Protein AF-0000000081186391 (afdb_homodimer)

InterPro domains:
  IPR019410 Lysine methyltransferase [PF10294] (15-195)
  IPR019410 Lysine methyltransferase [PTHR14614] (11-212)
  IPR029063 S-adenosyl-L-methionine-dependent methyltransferase superfamily [G3DSA:3.40.50.150] (5-229)
  IPR029063 S-adenosyl-L-methionine-dependent methyltransferase superfamily [SSF53335] (70-192)

pLDDT: mean 93.4, std 9.8, range [38.44, 98.94]

Sequence (458 aa):
MKFKDSPVIELQVRDSHLSIQQDNGSFHVGTSVWNGSLVLAKFVERWAPPSPTTTGTNNPYSELLDFHSRRRRAIELGTGCGAAGMAFHLLGLQDIILTDISPVMPALKHNLKRNKPVLGKNMKTSVLYWNNKDQIRAVNPPFDVVIAADVVYIEESVGHLVGAMEALVADDGVVLLGYQVRSPEADKLFWEMCETVFVIDKVPHQDLHPDYAYEETDVYVFRKKKNENMKFKDSPVIELQVRDSHLSIQQDNGSFHVGTSVWNGSLVLAKFVERWAPPSPTTTGTNNPYSELLDFHSRRRRAIELGTGCGAAGMAFHLLGLQDIILTDISPVMPALKHNLKRNKPVLGKNMKTSVLYWNNKDQIRAVNPPFDVVIAADVVYIEESVGHLVGAMEALVADDGVVLLGYQVRSPEADKLFWEMCETVFVIDKVPHQDLHPDYAYEETDVYVFRKKKNEN

Secondary structure (DSSP, 8-state):
--GGGSPPEEEEETTEEEEE---TTSS-GGGS--HHHHHHHHHHHHHS-SSTT---TT-TTTTTT--SSS--EEEEES-TTSHHHHHHHHTT--EEEEEE-GGGHHHHHHHHHHTHHHH-SPPEEEE--TT-HHHHHHT-S-EEEEEEES----GGGHHHHHHHHHHHEEEEEEEEEEE----HHHHHHHHHHHHHHEEEEEPPGGGS-TTT--TT-EEEEEEE-----/--GGGSPPEEEEETTEEEEE---TTSS-GGGS--HHHHHHHHHHHHHS-SSTT---TT-TTTTTT--SSS--EEEEES-TTSHHHHHHHHTT--EEEEEE-GGGHHHHHHHHHHTHHHH-SPPEEEE--TT-HHHHHHT-S-EEEEEEES----GGGHHHHHHHHHHHEEEEEEEEEEE----HHHHHHHHHHHHHHEEEEEPPGGGS-TTT--TT-EEEEEEE-----

Solvent-accessible surface area (backbone atoms only — not comparable to full-atom values): 24990 Å² total; per-residue (Å²): 136,58,49,82,84,29,74,71,47,78,44,78,52,90,96,42,72,44,62,39,62,17,25,52,84,52,97,46,74,38,25,34,86,57,66,22,29,54,35,46,33,40,32,46,62,72,52,32,48,90,44,74,79,48,70,61,94,81,52,94,45,42,80,83,44,47,33,64,79,44,90,48,42,30,38,30,50,51,38,28,37,32,63,29,63,54,45,41,35,77,63,41,40,66,51,40,37,40,20,27,46,69,89,32,45,63,47,22,52,51,27,50,60,70,34,29,83,74,63,73,55,87,76,49,70,46,70,44,55,59,80,35,66,67,49,55,54,70,71,53,59,63,20,46,34,31,36,38,29,64,74,57,60,48,54,89,48,38,66,32,46,55,51,39,52,61,64,35,33,30,81,89,19,34,34,44,37,15,39,46,90,71,23,74,68,20,44,54,52,42,53,62,56,43,60,76,51,31,45,78,42,72,57,58,72,86,71,34,37,79,94,53,52,47,91,68,48,48,45,37,42,33,31,56,57,77,76,81,120,136,57,50,82,84,31,74,70,47,79,45,77,52,91,96,42,72,43,63,40,63,18,24,55,84,53,98,47,75,38,26,35,88,57,66,22,28,52,36,46,34,39,31,46,62,71,53,34,48,89,44,75,79,48,70,63,94,82,51,94,45,43,81,82,43,49,34,63,81,44,90,49,43,32,38,30,51,50,38,28,37,32,66,30,62,54,44,42,36,77,63,41,40,69,50,40,37,40,20,28,46,71,88,34,45,64,49,23,52,52,25,51,60,69,34,28,83,74,65,72,55,85,76,49,68,46,71,45,55,58,80,36,66,67,51,55,55,71,71,54,59,63,20,45,34,31,35,36,30,65,74,58,59,48,53,90,48,39,66,31,46,55,51,40,52,61,65,34,33,29,80,89,20,35,35,44,36,14,39,45,88,70,23,74,68,21,44,53,53,41,54,60,56,44,58,76,52,33,45,78,44,73,57,57,70,88,70,36,38,79,93,52,52,48,92,69,48,48,46,36,43,34,32,57,57,76,76,80,122

Organism: Hibiscus trionum (NCBI:txid183268)

Nearest PDB structures (foldseek):
  7oas-assembly1_A  TM=8.807E-01  e=1.805E-22  Arabidopsis thaliana
  4lec-assembly2_B  TM=8.790E-01  e=5.034E-17  Homo sapiens
  4lg1-assembly1_B  TM=8.480E-01  e=3.707E-17  Homo sapiens
  4pwy-assembly1_A-2  TM=6.968E-01  e=7.035E-10  Homo sapiens
  8h26-assembly3_D  TM=6.690E-01  e=1.806E-05  Staphylococcus aureus subsp. aureus NCTC 8325

Radius of gyration: 24.98 Å; Cα contacts (8 Å, |Δi|>4): 906; chains: 2; bounding box: 35×80×66 Å

Structure (mmCIF, N/CA/C/O backbone):
data_AF-0000000081186391-model_v1
#
loop_
_entity.id
_entity.type
_entity.pdbx_description
1 polymer 'Uncharacterized protein'
#
loop_
_atom_site.group_PDB
_atom_site.id
_atom_site.type_symbol
_atom_site.label_atom_id
_atom_site.label_alt_id
_atom_site.label_comp_id
_atom_site.label_asym_id
_atom_site.label_entity_id
_atom_site.label_seq_id
_atom_site.pdbx_PDB_ins_code
_atom_site.Cartn_x
_atom_site.Cartn_y
_atom_site.Cartn_z
_atom_site.occupancy
_atom_site.B_iso_or_equiv
_atom_site.auth_seq_id
_atom_site.auth_comp_id
_atom_site.auth_asym_id
_atom_site.auth_atom_id
_atom_site.pdbx_PDB_model_num
ATOM 1 N N . MET A 1 1 ? 13.016 -5.508 9.602 1 69.38 1 MET A N 1
ATOM 2 C CA . MET A 1 1 ? 11.703 -6.137 9.609 1 69.38 1 MET A CA 1
ATOM 3 C C . MET A 1 1 ? 11.445 -6.855 10.93 1 69.38 1 MET A C 1
ATOM 5 O O . MET A 1 1 ? 12.367 -7.41 11.523 1 69.38 1 MET A O 1
ATOM 9 N N . LYS A 1 2 ? 10.164 -6.719 11.344 1 68.56 2 LYS A N 1
ATOM 10 C CA . LYS A 1 2 ? 9.781 -7.289 12.633 1 68.56 2 LYS A CA 1
ATOM 11 C C . LYS A 1 2 ? 8.914 -8.531 12.445 1 68.56 2 LYS A C 1
ATOM 13 O O . LYS A 1 2 ? 7.691 -8.461 12.547 1 68.56 2 LYS A O 1
ATOM 18 N N . PHE A 1 3 ? 9.594 -9.719 12.422 1 74.38 3 PHE A N 1
ATOM 19 C CA . PHE A 1 3 ? 8.867 -10.945 12.094 1 74.38 3 PHE A CA 1
ATOM 20 C C . PHE A 1 3 ? 8.195 -11.523 13.336 1 74.38 3 PHE A C 1
ATOM 22 O O . PHE A 1 3 ? 7.219 -12.258 13.234 1 74.38 3 PHE A O 1
ATOM 29 N N . LYS A 1 4 ? 8.547 -11.023 14.414 1 73.75 4 LYS A N 1
ATOM 30 C CA . LYS A 1 4 ? 8.094 -11.648 15.656 1 73.75 4 LYS A CA 1
ATOM 31 C C . LYS A 1 4 ? 6.766 -11.062 16.125 1 73.75 4 LYS A C 1
ATOM 33 O O . LYS A 1 4 ? 6.07 -11.664 16.938 1 73.75 4 LYS A O 1
ATOM 38 N N . ASP A 1 5 ? 6.402 -10.078 15.547 1 76.19 5 ASP A N 1
ATOM 39 C CA . ASP A 1 5 ? 5.211 -9.391 16.047 1 76.19 5 ASP A CA 1
ATOM 40 C C . ASP A 1 5 ? 3.977 -9.773 15.234 1 76.19 5 ASP A C 1
ATOM 42 O O . ASP A 1 5 ? 2.893 -9.234 15.445 1 76.19 5 ASP A O 1
ATOM 46 N N . SER A 1 6 ? 4.266 -10.82 14.289 1 84.62 6 SER A N 1
ATOM 47 C CA . SER A 1 6 ? 3.164 -11.234 13.438 1 84.62 6 SER A CA 1
ATOM 48 C C . SER A 1 6 ? 2.941 -12.742 13.516 1 84.62 6 SER A C 1
ATOM 50 O O . SER A 1 6 ? 3.881 -13.5 13.766 1 84.62 6 SER A O 1
ATOM 52 N N . PRO A 1 7 ? 1.735 -13.211 13.359 1 87.88 7 PRO A N 1
ATOM 53 C CA . PRO A 1 7 ? 1.466 -14.648 13.406 1 87.88 7 PRO A CA 1
ATOM 54 C C . PRO A 1 7 ? 2.176 -15.414 12.289 1 87.88 7 PRO A C 1
ATOM 56 O O . PRO A 1 7 ? 2.297 -14.914 11.172 1 87.88 7 PRO A O 1
ATOM 59 N N . VAL A 1 8 ? 2.594 -16.641 12.672 1 95 8 VAL A N 1
ATOM 60 C CA . VAL A 1 8 ? 3.164 -17.562 11.688 1 95 8 VAL A CA 1
ATOM 61 C C . VAL A 1 8 ? 2.047 -18.312 10.977 1 95 8 VAL A C 1
ATOM 63 O O . VAL A 1 8 ? 1.075 -18.734 11.617 1 95 8 VAL A O 1
ATOM 66 N N . ILE A 1 9 ? 2.174 -18.484 9.672 1 96.31 9 ILE A N 1
ATOM 67 C CA . ILE A 1 9 ? 1.204 -19.25 8.898 1 96.31 9 ILE A CA 1
ATOM 68 C C . ILE A 1 9 ? 1.762 -20.656 8.617 1 96.31 9 ILE A C 1
ATOM 70 O O . ILE A 1 9 ? 2.809 -20.781 7.98 1 96.31 9 ILE A O 1
ATOM 74 N N . GLU A 1 10 ? 1.055 -21.672 9.055 1 97.62 10 GLU A N 1
ATOM 75 C CA . GLU A 1 10 ? 1.394 -23.062 8.781 1 97.62 10 GLU A CA 1
ATOM 76 C C . GLU A 1 10 ? 0.585 -23.609 7.605 1 97.62 10 GLU A C 1
ATOM 78 O O . GLU A 1 10 ? -0.646 -23.562 7.621 1 97.62 10 GLU A O 1
ATOM 83 N N . LEU A 1 11 ? 1.34 -24.172 6.625 1 97.94 11 LEU A N 1
ATOM 84 C CA . LEU A 1 11 ? 0.669 -24.641 5.414 1 97.94 11 LEU A CA 1
ATOM 85 C C . LEU A 1 11 ? 1.08 -26.062 5.086 1 97.94 11 LEU A C 1
ATOM 87 O O . LEU A 1 11 ? 2.229 -26.312 4.711 1 97.94 11 LEU A O 1
ATOM 91 N N . GLN A 1 12 ? 0.15 -26.953 5.234 1 97.75 12 GLN A N 1
ATOM 92 C CA . GLN A 1 12 ? 0.377 -28.344 4.844 1 97.75 12 GLN A CA 1
ATOM 93 C C . GLN A 1 12 ? 0.213 -28.531 3.34 1 97.75 12 GLN A C 1
ATOM 95 O O . GLN A 1 12 ? -0.794 -28.109 2.764 1 97.75 12 GLN A O 1
ATOM 100 N N . VAL A 1 13 ? 1.172 -29.141 2.705 1 97.12 13 VAL A N 1
ATOM 101 C CA . VAL A 1 13 ? 1.122 -29.5 1.29 1 97.12 13 VAL A CA 1
ATOM 102 C C . VAL A 1 13 ? 1.444 -30.984 1.121 1 97.12 13 VAL A C 1
ATOM 104 O O . VAL A 1 13 ? 2.613 -31.359 1.088 1 97.12 13 VAL A O 1
ATOM 107 N N . ARG A 1 14 ? 0.361 -31.781 0.952 1 94.81 14 ARG A N 1
ATOM 108 C CA . ARG A 1 14 ? 0.499 -33.219 0.948 1 94.81 14 ARG A CA 1
ATOM 109 C C . ARG A 1 14 ? 1.325 -33.719 2.139 1 94.81 14 ARG A C 1
ATOM 111 O O . ARG A 1 14 ? 0.974 -33.438 3.289 1 94.81 14 ARG A O 1
ATOM 118 N N . ASP A 1 15 ? 2.514 -34.219 1.911 1 94.69 15 ASP A N 1
ATOM 119 C CA . ASP A 1 15 ? 3.295 -34.781 3.01 1 94.69 15 ASP A CA 1
ATOM 120 C C . ASP A 1 15 ? 4.316 -33.781 3.527 1 94.69 15 ASP A C 1
ATOM 122 O O . ASP A 1 15 ? 5.09 -34.062 4.438 1 94.69 15 ASP A O 1
ATOM 126 N N . SER A 1 16 ? 4.277 -32.594 3.043 1 96.94 16 SER A N 1
ATOM 127 C CA . SER A 1 16 ? 5.211 -31.531 3.449 1 96.94 16 SER A CA 1
ATOM 128 C C . SER A 1 16 ? 4.512 -30.438 4.25 1 96.94 16 SER A C 1
ATOM 130 O O . SER A 1 16 ? 3.289 -30.297 4.176 1 96.94 16 SER A O 1
ATOM 132 N N . HIS A 1 17 ? 5.336 -29.797 5.066 1 97.88 17 HIS A N 1
ATOM 133 C CA . HIS A 1 17 ? 4.824 -28.719 5.906 1 97.88 17 HIS A CA 1
ATOM 134 C C . HIS A 1 17 ? 5.652 -27.453 5.746 1 97.88 17 HIS A C 1
ATOM 136 O O . HIS A 1 17 ? 6.863 -27.469 5.984 1 97.88 17 HIS A O 1
ATOM 142 N N . LEU A 1 18 ? 4.957 -26.344 5.383 1 98.44 18 LEU A N 1
ATOM 143 C CA . LEU A 1 18 ? 5.609 -25.047 5.25 1 98.44 18 LEU A CA 1
ATOM 144 C C . LEU A 1 18 ? 5.277 -24.156 6.438 1 98.44 18 LEU A C 1
ATOM 146 O O . LEU A 1 18 ? 4.145 -24.156 6.926 1 98.44 18 LEU A O 1
ATOM 150 N N . SER A 1 19 ? 6.273 -23.438 6.938 1 98.31 19 SER A N 1
ATOM 151 C CA . SER A 1 19 ? 6.133 -22.422 7.98 1 98.31 19 SER A CA 1
ATOM 152 C C . SER A 1 19 ? 6.52 -21.047 7.469 1 98.31 19 SER A C 1
ATOM 154 O O . SER A 1 19 ? 7.699 -20.766 7.223 1 98.31 19 SER A O 1
ATOM 156 N N . ILE A 1 20 ? 5.547 -20.125 7.395 1 98.19 20 ILE A N 1
ATOM 157 C CA . ILE A 1 20 ? 5.758 -18.844 6.727 1 98.19 20 ILE A CA 1
ATOM 158 C C . ILE A 1 20 ? 5.637 -17.703 7.738 1 98.19 20 ILE A C 1
ATOM 160 O O . ILE A 1 20 ? 4.582 -17.516 8.352 1 98.19 20 ILE A O 1
ATOM 164 N N . GLN A 1 21 ? 6.668 -16.938 7.867 1 97.25 21 GLN A N 1
ATOM 165 C CA . GLN A 1 21 ? 6.672 -15.789 8.766 1 97.25 21 GLN A CA 1
ATOM 166 C C . GLN A 1 21 ? 6.316 -14.5 8.023 1 97.25 21 GLN A C 1
ATOM 168 O O . GLN A 1 21 ? 6.535 -14.398 6.812 1 97.25 21 GLN A O 1
ATOM 173 N N . GLN A 1 22 ? 5.699 -13.531 8.789 1 94.38 22 GLN A N 1
ATOM 174 C CA . GLN A 1 22 ? 5.18 -12.289 8.234 1 94.38 22 GLN A CA 1
ATOM 175 C C . GLN A 1 22 ? 5.691 -11.078 9.008 1 94.38 22 GLN A C 1
ATOM 177 O O . GLN A 1 22 ? 6.184 -11.219 10.133 1 94.38 22 GLN A O 1
ATOM 182 N N . ASP A 1 23 ? 5.664 -9.922 8.398 1 90.56 23 ASP A N 1
ATOM 183 C CA . ASP A 1 23 ? 5.758 -8.617 9.047 1 90.56 23 ASP A CA 1
ATOM 184 C C . ASP A 1 23 ? 4.578 -7.727 8.664 1 90.56 23 ASP A C 1
ATOM 186 O O . ASP A 1 23 ? 4.691 -6.891 7.762 1 90.56 23 ASP A O 1
ATOM 190 N N . ASN A 1 24 ? 3.473 -7.723 9.438 1 83.25 24 ASN A N 1
ATOM 191 C CA . ASN A 1 24 ? 2.227 -7.023 9.148 1 83.25 24 ASN A CA 1
ATOM 192 C C . ASN A 1 24 ? 2.32 -5.539 9.484 1 83.25 24 ASN A C 1
ATOM 194 O O . ASN A 1 24 ? 1.43 -4.758 9.148 1 83.25 24 ASN A O 1
ATOM 198 N N . GLY A 1 25 ? 3.357 -5.148 10.109 1 79 25 GLY A N 1
ATOM 199 C CA . GLY A 1 25 ? 3.527 -3.764 10.516 1 79 25 GLY A CA 1
ATOM 200 C C . GLY A 1 25 ? 4.352 -2.949 9.539 1 79 25 GLY A C 1
ATOM 201 O O . GLY A 1 25 ? 4.52 -1.741 9.711 1 79 25 GLY A O 1
ATOM 202 N N . SER A 1 26 ? 4.777 -3.59 8.469 1 83 26 SER A N 1
ATOM 203 C CA . SER A 1 26 ? 5.59 -2.891 7.473 1 83 26 SER A CA 1
ATOM 204 C C . SER A 1 26 ? 4.715 -2.08 6.52 1 83 26 SER A C 1
ATOM 206 O O . SER A 1 26 ? 3.492 -2.223 6.516 1 83 26 SER A O 1
ATOM 208 N N . PHE A 1 27 ? 5.309 -1.197 5.688 1 84.19 27 PHE A N 1
ATOM 209 C CA . PHE A 1 27 ? 4.602 -0.375 4.715 1 84.19 27 PHE A CA 1
ATOM 210 C C . PHE A 1 27 ? 4.285 -1.174 3.455 1 84.19 27 PHE A C 1
ATOM 212 O O . PHE A 1 27 ? 3.635 -0.668 2.539 1 84.19 27 PHE A O 1
ATOM 219 N N . HIS A 1 28 ? 4.727 -2.412 3.461 1 87.62 28 HIS A N 1
ATOM 220 C CA . HIS A 1 28 ? 4.523 -3.219 2.262 1 87.62 28 HIS A CA 1
ATOM 221 C C . HIS A 1 28 ? 3.59 -4.391 2.537 1 87.62 28 HIS A C 1
ATOM 223 O O . HIS A 1 28 ? 3.891 -5.246 3.373 1 87.62 28 HIS A O 1
ATOM 229 N N . VAL A 1 29 ? 2.592 -4.43 1.751 1 87.81 29 VAL A N 1
ATOM 230 C CA . VAL A 1 29 ? 1.594 -5.473 1.95 1 87.81 29 VAL A CA 1
ATOM 231 C C . VAL A 1 29 ? 2.191 -6.832 1.593 1 87.81 29 VAL A C 1
ATOM 233 O O . VAL A 1 29 ? 1.715 -7.871 2.062 1 87.81 29 VAL A O 1
ATOM 236 N N . GLY A 1 30 ? 3.242 -6.883 0.842 1 92.88 30 GLY A N 1
ATOM 237 C CA . GLY A 1 30 ? 3.896 -8.109 0.413 1 92.88 30 GLY A CA 1
ATOM 238 C C . GLY A 1 30 ? 4.594 -8.844 1.544 1 92.88 30 GLY A C 1
ATOM 239 O O . GLY A 1 30 ? 5.039 -9.977 1.374 1 92.88 30 GLY A O 1
ATOM 240 N N . THR A 1 31 ? 4.645 -8.258 2.705 1 93.5 31 THR A N 1
ATOM 241 C CA . THR A 1 31 ? 5.27 -8.914 3.85 1 93.5 31 THR A CA 1
ATOM 242 C C . THR A 1 31 ? 4.219 -9.602 4.715 1 93.5 31 THR A C 1
ATOM 244 O O . THR A 1 31 ? 4.477 -9.914 5.879 1 93.5 31 THR A O 1
ATOM 247 N N . SER A 1 32 ? 3.113 -9.82 4.207 1 93.44 32 SER A N 1
ATOM 248 C CA . SER A 1 32 ? 2 -10.547 4.805 1 93.44 32 SER A CA 1
ATOM 249 C C . SER A 1 32 ? 1.524 -11.68 3.896 1 93.44 32 SER A C 1
ATOM 251 O O . SER A 1 32 ? 1.751 -11.641 2.684 1 93.44 32 SER A O 1
ATOM 253 N N . VAL A 1 33 ? 0.951 -12.688 4.52 1 95.69 33 VAL A N 1
ATOM 254 C CA . VAL A 1 33 ? 0.309 -13.75 3.754 1 95.69 33 VAL A CA 1
ATOM 255 C C . VAL A 1 33 ? -1.171 -13.422 3.559 1 95.69 33 VAL A C 1
ATOM 257 O O . VAL A 1 33 ? -1.871 -13.086 4.516 1 95.69 33 VAL A O 1
ATOM 260 N N . TRP A 1 34 ? -1.597 -13.547 2.373 1 94.5 34 TRP A N 1
ATOM 261 C CA . TRP A 1 34 ? -2.979 -13.234 2.025 1 94.5 34 TRP A CA 1
ATOM 262 C C . TRP A 1 34 ? -3.697 -14.461 1.487 1 94.5 34 TRP A C 1
ATOM 264 O O . TRP A 1 34 ? -3.057 -15.414 1.036 1 94.5 34 TRP A O 1
ATOM 274 N N . ASN A 1 35 ? -4.992 -14.477 1.508 1 96.38 35 ASN A N 1
ATOM 275 C CA . ASN A 1 35 ? -5.801 -15.656 1.235 1 96.38 35 ASN A CA 1
ATOM 276 C C . ASN A 1 35 ? -5.633 -16.141 -0.205 1 96.38 35 ASN A C 1
ATOM 278 O O . ASN A 1 35 ? -5.727 -17.328 -0.482 1 96.38 35 ASN A O 1
ATOM 282 N N . GLY A 1 36 ? -5.391 -15.234 -1.089 1 97.75 36 GLY A N 1
ATOM 283 C CA . GLY A 1 36 ? -5.238 -15.625 -2.482 1 97.75 36 GLY A CA 1
ATOM 284 C C . GLY A 1 36 ? -4.145 -16.656 -2.701 1 97.75 36 GLY A C 1
ATOM 285 O O . GLY A 1 36 ? -4.309 -17.578 -3.498 1 97.75 36 GLY A O 1
ATOM 286 N N . SER A 1 37 ? -3.006 -16.516 -2.057 1 98.31 37 SER A N 1
ATOM 287 C CA . SER A 1 37 ? -1.904 -17.453 -2.197 1 98.31 37 SER A CA 1
ATOM 288 C C . SER A 1 37 ? -2.27 -18.828 -1.626 1 98.31 37 SER A C 1
ATOM 290 O O . SER A 1 37 ? -1.925 -19.859 -2.201 1 98.31 37 SER A O 1
ATOM 292 N N . LEU A 1 38 ? -3.02 -18.844 -0.549 1 98.12 38 LEU A N 1
ATOM 293 C CA . LEU A 1 38 ? -3.398 -20.078 0.113 1 98.12 38 LEU A CA 1
ATOM 294 C C . LEU A 1 38 ? -4.438 -20.844 -0.708 1 98.12 38 LEU A C 1
ATOM 296 O O . LEU A 1 38 ? -4.336 -22.062 -0.869 1 98.12 38 LEU A O 1
ATOM 300 N N . VAL A 1 39 ? -5.418 -20.125 -1.222 1 98.5 39 VAL A N 1
ATOM 301 C CA . VAL A 1 39 ? -6.461 -20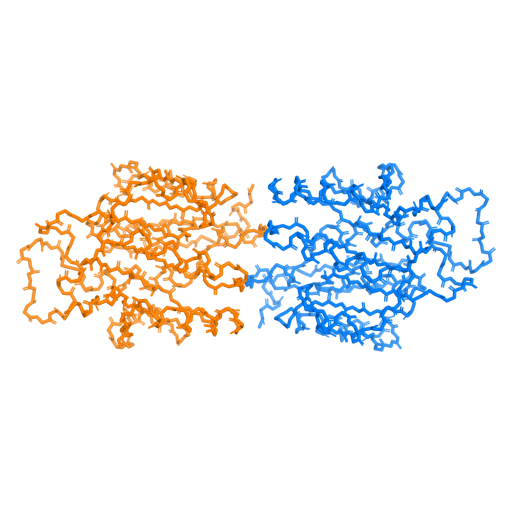.766 -2.01 1 98.5 39 VAL A CA 1
ATOM 302 C C . VAL A 1 39 ? -5.855 -21.375 -3.277 1 98.5 39 VAL A C 1
ATOM 304 O O . VAL A 1 39 ? -6.223 -22.469 -3.686 1 98.5 39 VAL A O 1
ATOM 307 N N . LEU A 1 40 ? -4.934 -20.703 -3.912 1 98.31 40 LEU A N 1
ATOM 308 C CA . LEU A 1 40 ? -4.25 -21.234 -5.09 1 98.31 40 LEU A CA 1
ATOM 309 C C . LEU A 1 40 ? -3.473 -22.5 -4.75 1 98.31 40 LEU A C 1
ATOM 311 O O . LEU A 1 40 ? -3.566 -23.5 -5.465 1 98.31 40 LEU A O 1
ATOM 315 N N . ALA A 1 41 ? -2.709 -22.422 -3.678 1 98.38 41 ALA A N 1
ATOM 316 C CA . ALA A 1 41 ? -1.9 -23.562 -3.248 1 98.38 41 ALA A CA 1
ATOM 317 C C . ALA A 1 41 ? -2.768 -24.797 -3.027 1 98.38 41 ALA A C 1
ATOM 319 O O . ALA A 1 41 ? -2.441 -25.875 -3.506 1 98.38 41 ALA A O 1
ATOM 320 N N . LYS A 1 42 ? -3.834 -24.594 -2.412 1 98.12 42 LYS A N 1
ATOM 321 C CA . LYS A 1 42 ? -4.672 -25.734 -2.018 1 98.12 42 LYS A CA 1
ATOM 322 C C . LYS A 1 42 ? -5.523 -26.219 -3.184 1 98.12 42 LYS A C 1
ATOM 324 O O . LYS A 1 42 ? -5.84 -27.406 -3.277 1 98.12 42 LYS A O 1
ATOM 329 N N . PHE A 1 43 ? -5.902 -25.359 -4.117 1 98.12 43 PHE A N 1
ATOM 330 C CA . PHE A 1 43 ? -6.551 -25.766 -5.359 1 98.12 43 PHE A CA 1
ATOM 331 C C . PHE A 1 43 ? -5.652 -26.703 -6.16 1 98.12 43 PHE A C 1
ATOM 333 O O . PHE A 1 43 ? -6.094 -27.766 -6.605 1 98.12 43 PHE A O 1
ATOM 340 N N . VAL A 1 44 ? -4.449 -26.297 -6.289 1 96.81 44 VAL A N 1
ATOM 341 C CA . VAL A 1 44 ? -3.494 -27.109 -7.039 1 96.81 44 VAL A CA 1
ATOM 342 C C . VAL A 1 44 ? -3.244 -28.422 -6.309 1 96.81 44 VAL A C 1
ATOM 344 O O . VAL A 1 44 ? -3.184 -29.484 -6.934 1 96.81 44 VAL A O 1
ATOM 347 N N . GLU A 1 45 ? -3.086 -28.344 -5.012 1 96.19 45 GLU A N 1
ATOM 348 C CA . GLU A 1 45 ? -2.891 -29.562 -4.242 1 96.19 45 GLU A CA 1
ATOM 349 C C . GLU A 1 45 ? -4.043 -30.547 -4.461 1 96.19 45 GLU A C 1
ATOM 351 O O . GLU A 1 45 ? -3.824 -31.75 -4.57 1 96.19 45 GLU A O 1
ATOM 356 N N . ARG A 1 46 ? -5.184 -30.047 -4.523 1 94.94 46 ARG A N 1
ATOM 357 C CA . ARG A 1 46 ? -6.391 -30.859 -4.641 1 94.94 46 ARG A CA 1
ATOM 358 C C . ARG A 1 46 ? -6.438 -31.578 -5.98 1 94.94 46 ARG A C 1
ATOM 360 O O . ARG A 1 46 ? -6.887 -32.719 -6.059 1 94.94 46 ARG A O 1
ATOM 367 N N . TRP A 1 47 ? -5.945 -30.953 -7.035 1 94.19 47 TRP A N 1
ATOM 368 C CA . TRP A 1 47 ? -6.258 -31.469 -8.367 1 94.19 47 TRP A CA 1
ATOM 369 C C . TRP A 1 47 ? -4.992 -31.891 -9.102 1 94.19 47 TRP A C 1
ATOM 371 O O . TRP A 1 47 ? -5.059 -32.594 -10.102 1 94.19 47 TRP A O 1
ATOM 381 N N . ALA A 1 48 ? -3.867 -31.438 -8.672 1 89.38 48 ALA A N 1
ATOM 382 C CA . ALA A 1 48 ? -2.633 -31.828 -9.344 1 89.38 48 ALA A CA 1
ATOM 383 C C . ALA A 1 48 ? -2.357 -33.312 -9.156 1 89.38 48 ALA A C 1
ATOM 385 O O . ALA A 1 48 ? -2.525 -33.844 -8.055 1 89.38 48 ALA A O 1
ATOM 386 N N . PRO A 1 49 ? -2.043 -34 -10.234 1 80.94 49 PRO A N 1
ATOM 387 C CA . PRO A 1 49 ? -1.749 -35.438 -10.102 1 80.94 49 PRO A CA 1
ATOM 388 C C . PRO A 1 49 ? -0.551 -35.719 -9.188 1 80.94 49 PRO A C 1
ATOM 390 O O . PRO A 1 49 ? 0.424 -34.938 -9.203 1 80.94 49 PRO A O 1
ATOM 393 N N . PRO A 1 50 ? -0.704 -36.656 -8.32 1 70.44 50 PRO A N 1
ATOM 394 C CA . PRO A 1 50 ? 0.398 -36.969 -7.41 1 70.44 50 PRO A CA 1
ATOM 395 C C . PRO A 1 50 ? 1.614 -37.531 -8.133 1 70.44 50 PRO A C 1
ATOM 397 O O . PRO A 1 50 ? 2.738 -37.438 -7.633 1 70.44 50 PRO A O 1
ATOM 400 N N . SER A 1 51 ? 1.316 -38.375 -9.102 1 65.38 51 SER A N 1
ATOM 401 C CA . SER A 1 51 ? 2.373 -38.969 -9.906 1 65.38 51 SER A CA 1
ATOM 402 C C . SER A 1 51 ? 2.055 -38.906 -11.398 1 65.38 51 SER A C 1
ATOM 404 O O . SER A 1 51 ? 0.903 -38.688 -11.781 1 65.38 51 SER A O 1
ATOM 406 N N . PRO A 1 52 ? 3.127 -38.656 -12.188 1 59.41 52 PRO A N 1
ATOM 407 C CA . PRO A 1 52 ? 2.896 -38.594 -13.633 1 59.41 52 PRO A CA 1
ATOM 408 C C . PRO A 1 52 ? 1.848 -39.625 -14.102 1 59.41 52 PRO A C 1
ATOM 410 O O . PRO A 1 52 ? 1.147 -39.375 -15.094 1 59.41 52 PRO A O 1
ATOM 413 N N . THR A 1 53 ? 1.737 -40.625 -13.484 1 56.03 53 THR A N 1
ATOM 414 C CA . THR A 1 53 ? 1.01 -41.75 -14.039 1 56.03 53 THR A CA 1
ATOM 415 C C . THR A 1 53 ? -0.448 -41.75 -13.594 1 56.03 53 THR A C 1
ATOM 417 O O . THR A 1 53 ? -1.263 -42.531 -14.086 1 56.03 53 THR A O 1
ATOM 420 N N . THR A 1 54 ? -0.703 -40.875 -12.68 1 55.94 54 THR A N 1
ATOM 421 C CA . THR A 1 54 ? -2.057 -41 -12.148 1 55.94 54 THR A CA 1
ATOM 422 C C . THR A 1 54 ? -2.996 -40 -12.805 1 55.94 54 THR A C 1
ATOM 424 O O . THR A 1 54 ? -2.91 -38.812 -12.547 1 55.94 54 THR A O 1
ATOM 427 N N . THR A 1 55 ? -3.316 -40.188 -14.016 1 54.16 55 THR A N 1
ATOM 428 C CA . THR A 1 55 ? -4.367 -39.375 -14.602 1 54.16 55 THR A CA 1
ATOM 429 C C . THR A 1 55 ? -5.746 -39.875 -14.188 1 54.16 55 THR A C 1
ATOM 431 O O . THR A 1 55 ? -6.105 -41.031 -14.461 1 54.16 55 THR A O 1
ATOM 434 N N . GLY A 1 56 ? -6.074 -39.594 -13 1 54.56 56 GLY A N 1
ATOM 435 C CA . GLY A 1 56 ? -7.402 -40.062 -12.672 1 54.56 56 GLY A CA 1
ATOM 436 C C . GLY A 1 56 ? -8.477 -39.594 -13.625 1 54.56 56 GLY A C 1
ATOM 437 O O . GLY A 1 56 ? -8.359 -38.5 -14.195 1 54.56 56 GLY A O 1
ATOM 438 N N . THR A 1 57 ? -9.258 -40.406 -14.219 1 60.91 57 THR A N 1
ATOM 439 C CA . THR A 1 57 ? -10.266 -40.312 -15.273 1 60.91 57 THR A CA 1
ATOM 440 C C . THR A 1 57 ? -11.234 -39.156 -15 1 60.91 57 THR A C 1
ATOM 442 O O . THR A 1 57 ? -11.812 -38.594 -15.93 1 60.91 57 THR A O 1
ATOM 445 N N . ASN A 1 58 ? -11.195 -38.531 -13.773 1 80.81 58 ASN A N 1
ATOM 446 C CA . ASN A 1 58 ? -12.25 -37.531 -13.547 1 80.81 58 ASN A CA 1
ATOM 447 C C . ASN A 1 58 ? -11.68 -36.219 -13.016 1 80.81 58 ASN A C 1
ATOM 449 O O . ASN A 1 58 ? -12.328 -35.531 -12.227 1 80.81 58 ASN A O 1
ATOM 453 N N . ASN A 1 59 ? -10.547 -35.938 -13.477 1 89.56 59 ASN A N 1
ATOM 454 C CA . ASN A 1 59 ? -9.93 -34.688 -13.086 1 89.56 59 ASN A CA 1
ATOM 455 C C . ASN A 1 59 ? -10.016 -33.656 -14.203 1 89.56 59 ASN A C 1
ATOM 457 O O . ASN A 1 59 ? -9.273 -33.719 -15.18 1 89.56 59 ASN A O 1
ATOM 461 N N . PRO A 1 60 ? -10.906 -32.656 -14.016 1 90.12 60 PRO A N 1
ATOM 462 C CA . PRO A 1 60 ? -11.109 -31.688 -15.086 1 90.12 60 PRO A CA 1
ATOM 463 C C . PRO A 1 60 ? -9.938 -30.734 -15.25 1 90.12 60 PRO A C 1
ATOM 465 O O . PRO A 1 60 ? -9.867 -30 -16.234 1 90.12 60 PRO A O 1
ATOM 468 N N . TYR A 1 61 ? -8.945 -30.812 -14.359 1 94.31 61 TYR A N 1
ATOM 469 C CA . TYR A 1 61 ? -7.82 -29.875 -14.406 1 94.31 61 TYR A CA 1
ATOM 470 C C . TYR A 1 61 ? -6.516 -30.609 -14.695 1 94.31 61 TYR A C 1
ATOM 472 O O . TYR A 1 61 ? -5.43 -30.062 -14.508 1 94.31 61 TYR A O 1
ATOM 480 N N . SER A 1 62 ? -6.504 -31.812 -15.148 1 89.38 62 SER A N 1
ATOM 481 C CA . SER A 1 62 ? -5.328 -32.656 -15.305 1 89.38 62 SER A CA 1
ATOM 482 C C . SER A 1 62 ? -4.316 -32.031 -16.266 1 89.38 62 SER A C 1
ATOM 484 O O . SER A 1 62 ? -3.117 -32.031 -15.977 1 89.38 62 SER A O 1
ATOM 486 N N . GLU A 1 63 ? -4.801 -31.516 -17.375 1 88 63 GLU A N 1
ATOM 487 C CA . GLU A 1 63 ? -3.902 -30.906 -18.359 1 88 63 GLU A CA 1
ATOM 488 C C . GLU A 1 63 ? -3.352 -29.578 -17.828 1 88 63 GLU A C 1
ATOM 490 O O . GLU A 1 63 ? -2.184 -29.25 -18.062 1 88 63 GLU A O 1
ATOM 495 N N . LEU A 1 64 ? -4.172 -28.906 -17.156 1 93.25 64 LEU A N 1
ATOM 496 C CA . LEU A 1 64 ? -3.824 -27.578 -16.625 1 93.25 64 LEU A CA 1
ATOM 497 C C . LEU A 1 64 ? -2.748 -27.703 -15.547 1 93.25 64 LEU A C 1
ATOM 499 O O . LEU A 1 64 ? -1.835 -26.875 -15.492 1 93.25 64 LEU A O 1
ATOM 503 N N . LEU A 1 65 ? -2.881 -28.734 -14.727 1 94 65 LEU A N 1
ATOM 504 C CA . LEU A 1 65 ? -2.076 -28.812 -13.508 1 94 65 LEU A CA 1
ATOM 505 C C . LEU A 1 65 ? -1.101 -29.969 -13.562 1 94 65 LEU A C 1
ATOM 507 O O . LEU A 1 65 ? -0.662 -30.469 -12.523 1 94 65 LEU A O 1
ATOM 511 N N . ASP A 1 66 ? -0.821 -30.438 -14.719 1 89.31 66 ASP A N 1
ATOM 512 C CA . ASP A 1 66 ? 0.2 -31.469 -14.883 1 89.31 66 ASP A CA 1
ATOM 513 C C . ASP A 1 66 ? 1.597 -30.859 -14.938 1 89.31 66 ASP A C 1
ATOM 515 O O . ASP A 1 66 ? 2.01 -30.344 -15.977 1 89.31 66 ASP A O 1
ATOM 519 N N . PHE A 1 67 ? 2.32 -31.094 -13.828 1 90.44 67 PHE A N 1
ATOM 520 C CA . PHE A 1 67 ? 3.662 -30.531 -13.734 1 90.44 67 PHE A CA 1
ATOM 521 C C . PHE A 1 67 ? 4.719 -31.625 -13.828 1 90.44 67 PHE A C 1
ATOM 523 O O . PHE A 1 67 ? 5.914 -31.359 -13.68 1 90.44 67 PHE A O 1
ATOM 530 N N . HIS A 1 68 ? 4.348 -32.844 -14.125 1 85.19 68 HIS A N 1
ATOM 531 C CA . HIS A 1 68 ? 5.266 -33.969 -14.055 1 85.19 68 HIS A CA 1
ATOM 532 C C . HIS A 1 68 ? 5.543 -34.531 -15.438 1 85.19 68 HIS A C 1
ATOM 534 O O . HIS A 1 68 ? 6.668 -34.969 -15.734 1 85.19 68 HIS A O 1
ATOM 540 N N . SER A 1 69 ? 4.5 -34.594 -16.266 1 82 69 SER A N 1
ATOM 541 C CA . SER A 1 69 ? 4.668 -35.188 -17.578 1 82 69 SER A CA 1
ATOM 542 C C . SER A 1 69 ? 5.523 -34.344 -18.484 1 82 69 SER A C 1
ATOM 544 O O . SER A 1 69 ? 6.195 -34.844 -19.391 1 82 69 SER A O 1
ATOM 546 N N . ARG A 1 70 ? 5.395 -33.094 -18.375 1 81.5 70 ARG A N 1
ATOM 547 C CA . ARG A 1 70 ? 6.199 -32.156 -19.141 1 81.5 70 ARG A CA 1
ATOM 548 C C . ARG A 1 70 ? 6.734 -31.047 -18.234 1 81.5 70 ARG A C 1
ATOM 550 O O . ARG A 1 70 ? 6.023 -30.547 -17.359 1 81.5 70 ARG A O 1
ATOM 557 N N . ARG A 1 71 ? 7.945 -30.797 -18.484 1 87.5 71 ARG A N 1
ATOM 558 C CA . ARG A 1 71 ? 8.539 -29.688 -17.734 1 87.5 71 ARG A CA 1
ATOM 559 C C . ARG A 1 71 ? 7.879 -28.359 -18.094 1 87.5 71 ARG A C 1
ATOM 561 O O . ARG A 1 71 ? 7.789 -28 -19.266 1 87.5 71 ARG A O 1
ATOM 568 N N . ARG A 1 72 ? 7.367 -27.672 -17.109 1 94.94 72 ARG A N 1
ATOM 569 C CA . ARG A 1 72 ? 6.723 -26.375 -17.281 1 94.94 72 ARG A CA 1
ATOM 570 C C . ARG A 1 72 ? 7.543 -25.266 -16.656 1 94.94 72 ARG A C 1
ATOM 572 O O . ARG A 1 72 ? 7.969 -25.375 -15.5 1 94.94 72 ARG A O 1
ATOM 579 N N . ARG A 1 73 ? 7.836 -24.219 -17.422 1 98 73 ARG A N 1
ATOM 580 C CA . ARG A 1 73 ? 8.469 -23.016 -16.891 1 98 73 ARG A CA 1
ATOM 581 C C . ARG A 1 73 ? 7.43 -22.047 -16.312 1 98 73 ARG A C 1
ATOM 583 O O . ARG A 1 73 ? 6.418 -21.766 -16.969 1 98 73 ARG A O 1
ATOM 590 N N . ALA A 1 74 ? 7.699 -21.609 -15.062 1 98.81 74 ALA A N 1
ATOM 591 C CA . ALA A 1 74 ? 6.688 -20.781 -14.406 1 98.81 74 ALA A CA 1
ATOM 592 C C . ALA A 1 74 ? 7.316 -19.547 -13.773 1 98.81 74 ALA A C 1
ATOM 594 O O . ALA A 1 74 ? 8.523 -19.5 -13.539 1 98.81 74 ALA A O 1
ATOM 595 N N . ILE A 1 75 ? 6.473 -18.516 -13.539 1 98.94 75 ILE A N 1
ATOM 596 C CA . ILE A 1 75 ? 6.863 -17.297 -12.836 1 98.94 75 ILE A CA 1
ATOM 597 C C . ILE A 1 75 ? 5.703 -16.797 -11.977 1 98.94 75 ILE A C 1
ATOM 599 O O . ILE A 1 75 ? 4.543 -16.875 -12.383 1 98.94 75 ILE A O 1
ATOM 603 N N . GLU A 1 76 ? 6.008 -16.422 -10.766 1 98.94 76 GLU A N 1
ATOM 604 C CA . GLU A 1 76 ? 4.996 -15.797 -9.922 1 98.94 76 GLU A CA 1
ATOM 605 C C . GLU A 1 76 ? 5.223 -14.297 -9.812 1 98.94 76 GLU A C 1
ATOM 607 O O . GLU A 1 76 ? 6.332 -13.852 -9.5 1 98.94 76 GLU A O 1
ATOM 612 N N . LEU A 1 77 ? 4.164 -13.539 -10.102 1 98.88 77 LEU A N 1
ATOM 613 C CA . LEU A 1 77 ? 4.164 -12.086 -9.961 1 98.88 77 LEU A CA 1
ATOM 614 C C . LEU A 1 77 ? 3.633 -11.68 -8.586 1 98.88 77 LEU A C 1
ATOM 616 O O . LEU A 1 77 ? 2.514 -12.039 -8.219 1 98.88 77 LEU A O 1
ATOM 620 N N . GLY A 1 78 ? 4.441 -10.883 -7.832 1 98.44 78 GLY A N 1
ATOM 621 C CA . GLY A 1 78 ? 4.016 -10.5 -6.496 1 98.44 78 GLY A CA 1
ATOM 622 C C . GLY A 1 78 ? 3.941 -11.672 -5.535 1 98.44 78 GLY A C 1
ATOM 623 O O . GLY A 1 78 ? 2.918 -11.883 -4.879 1 98.44 78 GLY A O 1
ATOM 624 N N . THR A 1 79 ? 5.039 -12.32 -5.367 1 98.69 79 THR A N 1
ATOM 625 C CA . THR A 1 79 ? 5.062 -13.578 -4.633 1 98.69 79 THR A CA 1
ATOM 626 C C . THR A 1 79 ? 4.902 -13.336 -3.137 1 98.69 79 THR A C 1
ATOM 628 O O . THR A 1 79 ? 4.48 -14.234 -2.4 1 98.69 79 THR A O 1
ATOM 631 N N . GLY A 1 80 ? 5.281 -12.156 -2.66 1 97.81 80 GLY A N 1
ATOM 632 C CA . GLY A 1 80 ? 5.184 -11.852 -1.242 1 97.81 80 GLY A CA 1
ATOM 633 C C . GLY A 1 80 ? 6.047 -12.742 -0.374 1 97.81 80 GLY A C 1
ATOM 634 O O . GLY A 1 80 ? 7.246 -12.891 -0.623 1 97.81 80 GLY A O 1
ATOM 635 N N . CYS A 1 81 ? 5.406 -13.398 0.562 1 98.06 81 CYS A N 1
ATOM 636 C CA . CYS A 1 81 ? 6.113 -14.258 1.505 1 98.06 81 CYS A CA 1
ATOM 637 C C . CYS A 1 81 ? 6.43 -15.609 0.877 1 98.06 81 CYS A C 1
ATOM 639 O O . CYS A 1 81 ? 7.074 -16.453 1.503 1 98.06 81 CYS A O 1
ATOM 641 N N . GLY A 1 82 ? 5.945 -15.852 -0.263 1 98.69 82 GLY A N 1
ATOM 642 C CA . GLY A 1 82 ? 6.352 -17.016 -1.033 1 98.69 82 GLY A CA 1
ATOM 643 C C . GLY A 1 82 ? 5.441 -18.219 -0.834 1 98.69 82 GLY A C 1
ATOM 644 O O . GLY A 1 82 ? 5.77 -19.328 -1.249 1 98.69 82 GLY A O 1
ATOM 645 N N . ALA A 1 83 ? 4.27 -18.062 -0.262 1 98.56 83 ALA A N 1
ATOM 646 C CA . ALA A 1 83 ? 3.4 -19.156 0.126 1 98.56 83 ALA A CA 1
ATOM 647 C C . ALA A 1 83 ? 2.996 -20 -1.088 1 98.56 83 ALA A C 1
ATOM 649 O O . ALA A 1 83 ? 3.232 -21.203 -1.126 1 98.56 83 ALA A O 1
ATOM 650 N N . ALA A 1 84 ? 2.426 -19.391 -2.074 1 98.69 84 ALA A N 1
ATOM 651 C CA . ALA A 1 84 ? 1.955 -20.125 -3.25 1 98.69 84 ALA A CA 1
ATOM 652 C C . ALA A 1 84 ? 3.121 -20.734 -4.023 1 98.69 84 ALA A C 1
ATOM 654 O O . ALA A 1 84 ? 3.09 -21.906 -4.383 1 98.69 84 ALA A O 1
ATOM 655 N N . GLY A 1 85 ? 4.141 -19.922 -4.281 1 98.69 85 GLY A N 1
ATOM 656 C CA . GLY A 1 85 ? 5.289 -20.391 -5.035 1 98.69 85 GLY A CA 1
ATOM 657 C C . GLY A 1 85 ? 5.941 -21.625 -4.43 1 98.69 85 GLY A C 1
ATOM 658 O O . GLY A 1 85 ? 6.266 -22.578 -5.141 1 98.69 85 GLY A O 1
ATOM 659 N N . MET A 1 86 ? 6.141 -21.641 -3.129 1 98.75 86 MET A N 1
ATOM 660 C CA . MET A 1 86 ? 6.73 -22.797 -2.453 1 98.75 86 MET A CA 1
ATOM 661 C C . MET A 1 86 ? 5.816 -24.016 -2.566 1 98.75 86 MET A C 1
ATOM 663 O O . MET A 1 86 ? 6.289 -25.125 -2.783 1 98.75 86 MET A O 1
ATOM 667 N N . ALA A 1 87 ? 4.543 -23.844 -2.406 1 98.44 87 ALA A N 1
ATOM 668 C CA . ALA A 1 87 ? 3.6 -24.953 -2.533 1 98.44 87 ALA A CA 1
ATOM 669 C C . ALA A 1 87 ? 3.639 -25.547 -3.938 1 98.44 87 ALA A C 1
ATOM 671 O O . ALA A 1 87 ? 3.668 -26.781 -4.098 1 98.44 87 ALA A O 1
ATOM 672 N N . PHE A 1 88 ? 3.627 -24.672 -4.961 1 98 88 PHE A N 1
ATOM 673 C CA . PHE A 1 88 ? 3.678 -25.125 -6.344 1 98 88 PHE A CA 1
ATOM 674 C C . PHE A 1 88 ? 4.945 -25.938 -6.602 1 98 88 PHE A C 1
ATOM 676 O O . PHE A 1 88 ? 4.902 -26.969 -7.281 1 98 88 PHE A O 1
ATOM 683 N N . HIS A 1 89 ? 6.039 -25.484 -6.062 1 97.31 89 HIS A N 1
ATOM 684 C CA . HIS A 1 89 ? 7.301 -26.219 -6.172 1 97.31 89 HIS A CA 1
ATOM 685 C C . HIS A 1 89 ? 7.18 -27.625 -5.598 1 97.31 89 HIS A C 1
ATOM 687 O O . HIS A 1 89 ? 7.594 -28.594 -6.23 1 97.31 89 HIS A O 1
ATOM 693 N N . LEU A 1 90 ? 6.613 -27.766 -4.445 1 96.5 90 LEU A N 1
ATOM 694 C CA . LEU A 1 90 ? 6.453 -29.047 -3.775 1 96.5 90 LEU A CA 1
ATOM 695 C C . LEU A 1 90 ? 5.504 -29.953 -4.555 1 96.5 90 LEU A C 1
ATOM 697 O O . LEU A 1 90 ? 5.574 -31.172 -4.441 1 96.5 90 LEU A O 1
ATOM 701 N N . LEU A 1 91 ? 4.656 -29.359 -5.395 1 95.31 91 LEU A N 1
ATOM 702 C CA . LEU A 1 91 ? 3.654 -30.125 -6.137 1 95.31 91 LEU A CA 1
ATOM 703 C C . LEU A 1 91 ? 4.16 -30.469 -7.531 1 95.31 91 LEU A C 1
ATOM 705 O O . LEU A 1 91 ? 3.404 -30.984 -8.359 1 95.31 91 LEU A O 1
ATOM 709 N N . GLY A 1 92 ? 5.418 -30.047 -7.809 1 93.69 92 GLY A N 1
ATOM 710 C CA . GLY A 1 92 ? 6.047 -30.547 -9.023 1 93.69 92 GLY A CA 1
ATOM 711 C C . GLY A 1 92 ? 6.484 -29.453 -9.969 1 93.69 92 GLY A C 1
ATOM 712 O O . GLY A 1 92 ? 7.211 -29.703 -10.93 1 93.69 92 GLY A O 1
ATOM 713 N N . LEU A 1 93 ? 6.027 -28.234 -9.773 1 95.56 93 LEU A N 1
ATOM 714 C CA . LEU A 1 93 ? 6.434 -27.125 -10.609 1 95.56 93 LEU A CA 1
ATOM 715 C C . LEU A 1 93 ? 7.816 -26.609 -10.211 1 95.56 93 LEU A C 1
ATOM 717 O O . LEU A 1 93 ? 7.945 -25.531 -9.633 1 95.56 93 LEU A O 1
ATOM 721 N N . GLN A 1 94 ? 8.797 -27.219 -10.703 1 93.81 94 GLN A N 1
ATOM 722 C CA . GLN A 1 94 ? 10.133 -27.047 -10.164 1 93.81 94 GLN A CA 1
ATOM 723 C C . GLN A 1 94 ? 10.852 -25.875 -10.82 1 93.81 94 GLN A C 1
ATOM 725 O O . GLN A 1 94 ? 11.703 -25.234 -10.203 1 93.81 94 GLN A O 1
ATOM 730 N N . ASP A 1 95 ? 10.562 -25.641 -12.055 1 97.31 95 ASP A N 1
ATOM 731 C CA . ASP A 1 95 ? 11.172 -24.516 -12.758 1 97.31 95 ASP A CA 1
ATOM 732 C C . ASP A 1 95 ? 10.328 -23.266 -12.617 1 97.31 95 ASP A C 1
ATOM 734 O O . ASP A 1 95 ? 9.648 -22.844 -13.562 1 97.31 95 ASP A O 1
ATOM 738 N N . ILE A 1 96 ? 10.398 -22.656 -11.453 1 98.56 96 ILE A N 1
ATOM 739 C CA . ILE A 1 96 ? 9.57 -21.5 -11.141 1 98.56 96 ILE A CA 1
ATOM 740 C C . ILE A 1 96 ? 10.461 -20.359 -10.625 1 98.56 96 ILE A C 1
ATOM 742 O O . ILE A 1 96 ? 11.383 -20.594 -9.844 1 98.56 96 ILE A O 1
ATOM 746 N N . ILE A 1 97 ? 10.242 -19.125 -11.141 1 98.88 97 ILE A N 1
ATOM 747 C CA . ILE A 1 97 ? 10.891 -17.922 -10.648 1 98.88 97 ILE A CA 1
ATOM 748 C C . ILE A 1 97 ? 9.914 -17.125 -9.781 1 98.88 97 ILE A C 1
ATOM 750 O O . ILE A 1 97 ? 8.805 -16.812 -10.219 1 98.88 97 ILE A O 1
ATOM 754 N N . LEU A 1 98 ? 10.32 -16.891 -8.555 1 98.88 98 LEU A N 1
ATOM 755 C CA . LEU A 1 98 ? 9.531 -16.047 -7.652 1 98.88 98 LEU A CA 1
ATOM 756 C C . LEU A 1 98 ? 9.961 -14.594 -7.746 1 98.88 98 LEU A C 1
ATOM 758 O O . LEU A 1 98 ? 11.141 -14.281 -7.582 1 98.88 98 LEU A O 1
ATOM 762 N N . THR A 1 99 ? 8.938 -13.648 -8.008 1 98.88 99 THR A N 1
ATOM 763 C CA . THR A 1 99 ? 9.328 -12.25 -8.203 1 98.88 99 THR A CA 1
ATOM 764 C C . THR A 1 99 ? 8.516 -11.328 -7.309 1 98.88 99 THR A C 1
ATOM 766 O O . THR A 1 99 ? 7.344 -11.609 -7.023 1 98.88 99 THR A O 1
ATOM 769 N N . ASP A 1 100 ? 9.141 -10.312 -6.867 1 98.19 100 ASP A N 1
ATOM 770 C CA . ASP A 1 100 ? 8.531 -9.195 -6.152 1 98.19 100 ASP A CA 1
ATOM 771 C C . ASP A 1 100 ? 9.422 -7.961 -6.191 1 98.19 100 ASP A C 1
ATOM 773 O O . ASP A 1 100 ? 10.484 -7.977 -6.824 1 98.19 100 ASP A O 1
ATOM 777 N N . ILE A 1 101 ? 8.922 -6.887 -5.652 1 95.31 101 ILE A N 1
ATOM 778 C CA . ILE A 1 101 ? 9.703 -5.656 -5.613 1 95.31 101 ILE A CA 1
ATOM 779 C C . ILE A 1 101 ? 10.781 -5.762 -4.531 1 95.31 101 ILE A C 1
ATOM 781 O O . ILE A 1 101 ? 10.6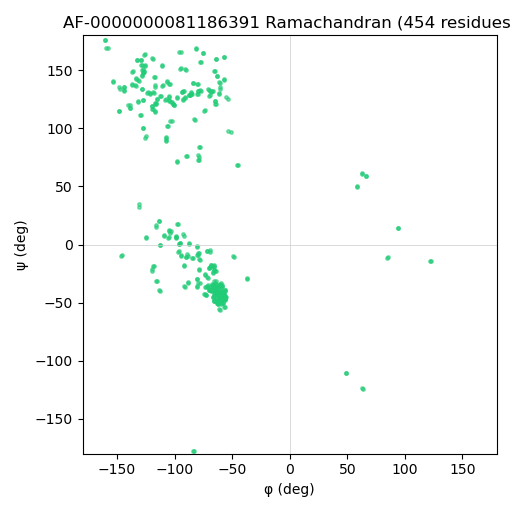95 -6.613 -3.645 1 95.31 101 ILE A O 1
ATOM 785 N N . SER A 1 102 ? 11.75 -4.895 -4.57 1 94.06 102 SER A N 1
ATOM 786 C CA . SER A 1 102 ? 12.961 -4.965 -3.764 1 94.06 102 SER A CA 1
ATOM 787 C C . SER A 1 102 ? 12.633 -4.949 -2.273 1 94.06 102 SER A C 1
ATOM 789 O O . SER A 1 102 ? 13.18 -5.738 -1.504 1 94.06 102 SER A O 1
ATOM 791 N N . PRO A 1 103 ? 11.719 -4.145 -1.783 1 92.38 103 PRO A N 1
ATOM 792 C CA . PRO A 1 103 ? 11.484 -4.07 -0.34 1 92.38 103 PRO A CA 1
ATOM 793 C C . PRO A 1 103 ? 10.875 -5.348 0.227 1 92.38 103 PRO A C 1
ATOM 795 O O . PRO A 1 103 ? 10.906 -5.57 1.44 1 92.38 103 PRO A O 1
ATOM 798 N N . VAL A 1 104 ? 10.336 -6.148 -0.581 1 95.94 104 VAL A N 1
ATOM 799 C CA . VAL A 1 104 ? 9.656 -7.359 -0.136 1 95.94 104 VAL A CA 1
ATOM 800 C C . VAL A 1 104 ? 10.641 -8.531 -0.125 1 95.94 104 VAL A C 1
ATOM 802 O O . VAL A 1 104 ? 10.414 -9.523 0.562 1 95.94 104 VAL A O 1
ATOM 805 N N . MET A 1 105 ? 11.766 -8.438 -0.812 1 96.81 105 MET A N 1
ATOM 806 C CA . MET A 1 105 ? 12.703 -9.523 -1.059 1 96.81 105 MET A CA 1
ATOM 807 C C . MET A 1 105 ? 13.266 -10.07 0.252 1 96.81 105 MET A C 1
ATOM 809 O O . MET A 1 105 ? 13.445 -11.273 0.403 1 96.81 105 MET A O 1
ATOM 813 N N . PRO A 1 106 ? 13.539 -9.227 1.233 1 95.88 106 PRO A N 1
ATOM 814 C CA . PRO A 1 106 ? 14.055 -9.766 2.492 1 95.88 106 PRO A CA 1
ATOM 815 C C . PRO A 1 106 ? 13.078 -10.734 3.158 1 95.88 106 PRO A C 1
ATOM 817 O O . PRO A 1 106 ? 13.5 -11.766 3.695 1 95.88 106 PRO A O 1
ATOM 820 N N . ALA A 1 107 ? 11.812 -10.422 3.158 1 96.5 107 ALA A N 1
ATOM 821 C CA . ALA A 1 107 ? 10.812 -11.328 3.725 1 96.5 107 ALA A CA 1
ATOM 822 C C . ALA A 1 107 ? 10.75 -12.633 2.943 1 96.5 107 ALA A C 1
ATOM 824 O O . ALA A 1 107 ? 10.656 -13.711 3.533 1 96.5 107 ALA A O 1
ATOM 825 N N . LEU A 1 108 ? 10.812 -12.555 1.644 1 98.38 108 LEU A N 1
ATOM 826 C CA . LEU A 1 108 ? 10.805 -13.742 0.791 1 98.38 108 LEU A CA 1
ATOM 827 C C . LEU A 1 108 ? 12.016 -14.625 1.068 1 98.38 108 LEU A C 1
ATOM 829 O O . LEU A 1 108 ? 11.875 -15.828 1.304 1 98.38 108 LEU A O 1
ATOM 833 N N . LYS A 1 109 ? 13.148 -14.016 1.047 1 98.06 109 LYS A N 1
ATOM 834 C CA . LYS A 1 109 ? 14.391 -14.758 1.247 1 98.06 109 LYS A CA 1
ATOM 835 C C . LYS A 1 109 ? 14.422 -15.414 2.627 1 98.06 109 LYS A C 1
ATOM 837 O O . LYS A 1 109 ? 14.898 -16.531 2.777 1 98.06 109 LYS A O 1
ATOM 842 N N . HIS A 1 110 ? 13.961 -14.727 3.604 1 97.62 110 HIS A N 1
ATOM 843 C CA . HIS A 1 110 ? 13.852 -15.266 4.953 1 97.62 110 HIS A CA 1
ATOM 844 C C . HIS A 1 110 ? 13.008 -16.531 4.973 1 97.62 110 HIS A C 1
ATOM 846 O O . HIS A 1 110 ? 13.406 -17.547 5.57 1 97.62 110 HIS A O 1
ATOM 852 N N . ASN A 1 111 ? 11.906 -16.531 4.352 1 98.5 111 ASN A N 1
ATOM 853 C CA . ASN A 1 111 ? 11 -17.672 4.336 1 98.5 111 ASN A CA 1
ATOM 854 C C . ASN A 1 111 ? 11.57 -18.828 3.514 1 98.5 111 ASN A C 1
ATOM 856 O O . ASN A 1 111 ? 11.383 -20 3.865 1 98.5 111 ASN A O 1
ATOM 860 N N . LEU A 1 112 ? 12.211 -18.484 2.385 1 98.62 112 LEU A N 1
ATOM 861 C CA . LEU A 1 112 ? 12.844 -19.531 1.583 1 98.62 112 LEU A CA 1
ATOM 862 C C . LEU A 1 112 ? 13.93 -20.25 2.379 1 98.62 112 LEU A C 1
ATOM 864 O O . LEU A 1 112 ? 14.062 -21.469 2.303 1 98.62 112 LEU A O 1
ATOM 868 N N . LYS A 1 113 ? 14.688 -19.484 3.1 1 98.06 113 LYS A N 1
ATOM 869 C CA . LYS A 1 113 ? 15.727 -20.062 3.949 1 98.06 113 LYS A CA 1
ATOM 870 C C . LYS A 1 113 ? 15.109 -20.938 5.047 1 98.06 113 LYS A C 1
ATOM 872 O O . LYS A 1 113 ? 15.578 -22.047 5.301 1 98.06 113 LYS A O 1
ATOM 877 N N . ARG A 1 114 ? 14.141 -20.484 5.648 1 97.25 114 ARG A N 1
ATOM 878 C CA . ARG A 1 114 ? 13.461 -21.188 6.738 1 97.25 114 ARG A CA 1
ATOM 879 C C . ARG A 1 114 ? 12.898 -22.516 6.266 1 97.25 114 ARG A C 1
ATOM 881 O O . ARG A 1 114 ? 12.891 -23.5 7.02 1 97.25 114 ARG A O 1
ATOM 888 N N . ASN A 1 115 ? 12.461 -22.578 5.051 1 98.56 115 ASN A N 1
ATOM 889 C CA . ASN A 1 115 ? 11.781 -23.766 4.547 1 98.56 115 ASN A CA 1
ATOM 890 C C . ASN A 1 115 ? 12.695 -24.594 3.645 1 98.56 115 ASN A C 1
ATOM 892 O O . ASN A 1 115 ? 12.234 -25.516 2.973 1 98.56 115 ASN A O 1
ATOM 896 N N . LYS A 1 116 ? 13.938 -24.297 3.596 1 97.81 116 LYS A N 1
ATOM 897 C CA . LYS A 1 116 ? 14.891 -24.969 2.711 1 97.81 116 LYS A CA 1
ATOM 898 C C . LYS A 1 116 ? 14.914 -26.469 2.969 1 97.81 116 LYS A C 1
ATOM 900 O O . LYS A 1 116 ? 14.984 -27.266 2.029 1 97.81 116 LYS A O 1
ATOM 905 N N . PRO A 1 117 ? 14.883 -26.922 4.176 1 97.69 117 PRO A N 1
ATOM 906 C CA . PRO A 1 117 ? 14.906 -28.359 4.414 1 97.69 117 PRO A CA 1
ATOM 907 C C . PRO A 1 117 ? 13.727 -29.094 3.766 1 97.69 117 PRO A C 1
ATOM 909 O O . PRO A 1 117 ? 13.859 -30.234 3.326 1 97.69 117 PRO A O 1
ATOM 912 N N . VAL A 1 118 ? 12.641 -28.438 3.723 1 97.75 118 VAL A N 1
ATOM 913 C CA . VAL A 1 118 ? 11.43 -29.016 3.152 1 97.75 118 VAL A CA 1
ATOM 914 C C . VA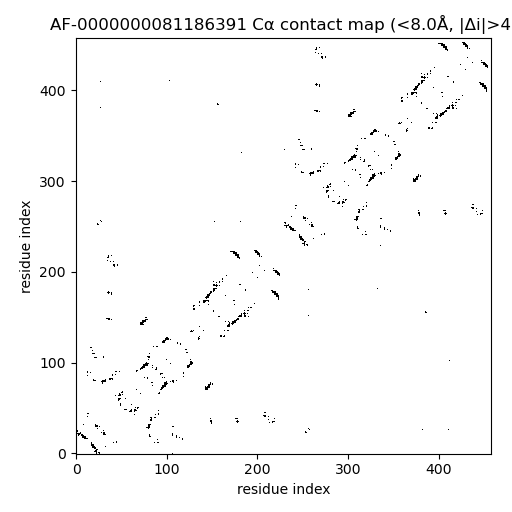L A 1 118 ? 11.469 -28.906 1.63 1 97.75 118 VAL A C 1
ATOM 916 O O . VAL A 1 118 ? 11.047 -29.828 0.922 1 97.75 118 VAL A O 1
ATOM 919 N N . LEU A 1 119 ? 11.992 -27.859 1.126 1 97.75 119 LEU A N 1
ATOM 920 C CA . LEU A 1 119 ? 12 -27.562 -0.301 1 97.75 119 LEU A CA 1
ATOM 921 C C . LEU A 1 119 ? 13.07 -28.375 -1.025 1 97.75 119 LEU A C 1
ATOM 923 O O . LEU A 1 119 ? 12.938 -28.656 -2.217 1 97.75 119 LEU A O 1
ATOM 927 N N . GLY A 1 120 ? 14.125 -28.625 -0.392 1 96.69 120 GLY A N 1
ATOM 928 C CA . GLY A 1 120 ? 15.172 -29.469 -0.936 1 96.69 120 GLY A CA 1
ATOM 929 C C . GLY A 1 120 ? 16.141 -28.719 -1.827 1 96.69 120 GLY A C 1
ATOM 930 O O . GLY A 1 120 ? 17.156 -29.281 -2.264 1 96.69 120 GLY A O 1
ATOM 931 N N . LYS A 1 121 ? 15.852 -27.531 -2.174 1 93.44 121 LYS A N 1
ATOM 932 C CA . LYS A 1 121 ? 16.75 -26.719 -2.998 1 93.44 121 LYS A CA 1
ATOM 933 C C . LYS A 1 121 ? 16.438 -25.234 -2.85 1 93.44 121 LYS A C 1
ATOM 935 O O . LYS A 1 121 ? 15.43 -24.859 -2.252 1 93.44 121 LYS A O 1
ATOM 940 N N . ASN A 1 122 ? 17.391 -24.469 -3.408 1 95.38 122 ASN A N 1
ATOM 941 C CA . ASN A 1 122 ? 17.156 -23.031 -3.504 1 95.38 122 ASN A CA 1
ATOM 942 C C . ASN A 1 122 ? 16.25 -22.688 -4.676 1 95.38 122 ASN A C 1
ATOM 944 O O . ASN A 1 122 ? 16.453 -23.156 -5.797 1 95.38 122 ASN A O 1
ATOM 948 N N . MET A 1 123 ? 15.344 -21.938 -4.391 1 97.75 123 MET A N 1
ATOM 949 C CA . MET A 1 123 ? 14.438 -21.5 -5.449 1 97.75 123 MET A CA 1
ATOM 950 C C . MET A 1 123 ? 14.93 -20.219 -6.098 1 97.75 123 MET A C 1
ATOM 952 O O . MET A 1 123 ? 15.57 -19.391 -5.441 1 97.75 123 MET A O 1
ATOM 956 N N . LYS A 1 124 ? 14.617 -20.031 -7.355 1 98.38 124 LYS A N 1
ATOM 957 C CA . LYS A 1 124 ? 15.008 -18.844 -8.102 1 98.38 124 LYS A CA 1
ATOM 958 C C . LYS A 1 124 ? 14.125 -17.641 -7.734 1 98.38 124 LYS A C 1
ATOM 960 O O . LYS A 1 124 ? 12.906 -17.781 -7.641 1 98.38 124 LYS A O 1
ATOM 965 N N . THR A 1 125 ? 14.781 -16.547 -7.473 1 98.75 125 THR A N 1
ATOM 966 C CA . THR A 1 125 ? 14.086 -15.297 -7.188 1 98.75 125 THR A CA 1
ATOM 967 C C . THR A 1 125 ? 14.617 -14.172 -8.07 1 98.75 125 THR A C 1
ATOM 969 O O . THR A 1 125 ? 15.75 -14.234 -8.547 1 98.75 125 THR A O 1
ATOM 972 N N . SER A 1 126 ? 13.773 -13.148 -8.32 1 98.69 126 SER A N 1
ATOM 973 C CA . SER A 1 126 ? 14.188 -11.953 -9.055 1 98.69 126 SER A CA 1
ATOM 974 C C . SER A 1 126 ? 13.344 -10.742 -8.656 1 98.69 126 SER A C 1
ATOM 976 O O . SER A 1 126 ? 12.141 -10.875 -8.414 1 98.69 126 SER A O 1
ATOM 978 N N . VAL A 1 127 ? 14.031 -9.633 -8.555 1 98.06 127 VAL A N 1
ATOM 979 C CA . VAL A 1 127 ? 13.281 -8.383 -8.414 1 98.06 127 VAL A CA 1
ATOM 980 C C . VAL A 1 127 ? 12.586 -8.055 -9.734 1 98.06 127 VAL A C 1
ATOM 982 O O . VAL A 1 127 ? 13.195 -8.109 -10.797 1 98.06 127 VAL A O 1
ATOM 985 N N . LEU A 1 128 ? 11.328 -7.699 -9.633 1 98.19 128 LEU A N 1
ATOM 986 C CA . LEU A 1 128 ? 10.586 -7.375 -10.844 1 98.19 128 LEU A CA 1
ATOM 987 C C . LEU A 1 128 ? 9.531 -6.312 -10.562 1 98.19 128 LEU A C 1
ATOM 989 O O . LEU A 1 128 ? 8.602 -6.543 -9.781 1 98.19 128 LEU A O 1
ATOM 993 N N . TYR A 1 129 ? 9.711 -5.199 -11.148 1 95.75 129 TYR A N 1
ATOM 994 C CA . TYR A 1 129 ? 8.695 -4.164 -11.266 1 95.75 129 TYR A CA 1
ATOM 995 C C . TYR A 1 129 ? 7.926 -4.297 -12.578 1 95.75 129 TYR A C 1
ATOM 997 O O . TYR A 1 129 ? 8.523 -4.332 -13.656 1 95.75 129 TYR A O 1
ATOM 1005 N N . TRP A 1 130 ? 6.629 -4.27 -12.539 1 97.88 130 TRP A N 1
ATOM 1006 C CA . TRP A 1 130 ? 5.805 -4.617 -13.688 1 97.88 130 TRP A CA 1
ATOM 1007 C C . TRP A 1 130 ? 5.902 -3.551 -14.773 1 97.88 130 TRP A C 1
ATOM 1009 O O . TRP A 1 130 ? 5.535 -3.793 -15.93 1 97.88 130 TRP A O 1
ATOM 1019 N N . ASN A 1 131 ? 6.324 -2.355 -14.398 1 94.69 131 ASN A N 1
ATOM 1020 C CA . ASN A 1 131 ? 6.48 -1.285 -15.383 1 94.69 131 ASN A CA 1
ATOM 1021 C C . ASN A 1 131 ? 7.895 -1.246 -15.953 1 94.69 131 ASN A C 1
ATOM 1023 O O . ASN A 1 131 ? 8.258 -0.311 -16.672 1 94.69 131 ASN A O 1
ATOM 1027 N N . ASN A 1 132 ? 8.68 -2.188 -15.633 1 96.56 132 ASN A N 1
ATOM 1028 C CA . ASN A 1 132 ? 10.062 -2.225 -16.078 1 96.56 132 ASN A CA 1
ATOM 1029 C C . ASN A 1 132 ? 10.273 -3.264 -17.172 1 96.56 132 ASN A C 1
ATOM 1031 O O . ASN A 1 132 ? 10.555 -4.43 -16.891 1 96.56 132 ASN A O 1
ATOM 1035 N N . LYS A 1 133 ? 10.344 -2.807 -18.375 1 97.25 133 LYS A N 1
ATOM 1036 C CA . LYS A 1 133 ? 10.438 -3.688 -19.531 1 97.25 133 LYS A CA 1
ATOM 1037 C C . LYS A 1 133 ? 11.766 -4.434 -19.547 1 97.25 133 LYS A C 1
ATOM 1039 O O . LYS A 1 133 ? 11.836 -5.578 -20 1 97.25 133 LYS A O 1
ATOM 1044 N N . ASP A 1 134 ? 12.773 -3.812 -19.109 1 97.88 134 ASP A N 1
ATOM 1045 C CA . ASP A 1 134 ? 14.078 -4.457 -19.078 1 97.88 134 ASP A CA 1
ATOM 1046 C C . ASP A 1 134 ? 14.086 -5.641 -18.109 1 97.88 134 ASP A C 1
ATOM 1048 O O . ASP A 1 134 ? 14.664 -6.688 -18.406 1 97.88 134 ASP A O 1
ATOM 1052 N N . GLN A 1 135 ? 13.484 -5.465 -17.016 1 98.12 135 GLN A N 1
ATOM 1053 C CA . GLN A 1 135 ? 13.398 -6.555 -16.047 1 98.12 135 GLN A CA 1
ATOM 1054 C C . GLN A 1 135 ? 12.531 -7.691 -16.578 1 98.12 135 GLN A C 1
ATOM 1056 O O . GLN A 1 135 ? 12.812 -8.859 -16.328 1 98.12 135 GLN A O 1
ATOM 1061 N N . ILE A 1 136 ? 11.492 -7.359 -17.25 1 98.69 136 ILE A N 1
ATOM 1062 C CA . ILE A 1 136 ? 10.625 -8.359 -17.859 1 98.69 136 ILE A CA 1
ATOM 1063 C C . ILE A 1 136 ? 11.422 -9.18 -18.875 1 98.69 136 ILE A C 1
ATOM 1065 O O . ILE A 1 136 ? 11.352 -10.414 -18.875 1 98.69 136 ILE A O 1
ATOM 1069 N N . ARG A 1 137 ? 12.18 -8.539 -19.656 1 98.25 137 ARG A N 1
ATOM 1070 C CA . ARG A 1 137 ? 13.016 -9.227 -20.641 1 98.25 137 ARG A CA 1
ATOM 1071 C C . ARG A 1 137 ? 14.062 -10.094 -19.953 1 98.25 137 ARG A C 1
ATOM 1073 O O . ARG A 1 137 ? 14.391 -11.18 -20.438 1 98.25 137 ARG A O 1
ATOM 1080 N N . ALA A 1 138 ? 14.562 -9.656 -18.891 1 98.38 138 ALA A N 1
ATOM 1081 C CA . ALA A 1 138 ? 15.688 -10.297 -18.203 1 98.38 138 ALA A CA 1
ATOM 1082 C C . ALA A 1 138 ? 15.289 -11.664 -17.656 1 98.38 138 ALA A C 1
ATOM 1084 O O . ALA A 1 138 ? 16.141 -12.539 -17.484 1 98.38 138 ALA A O 1
ATOM 1085 N N . VAL A 1 139 ? 14.016 -11.875 -17.406 1 98.5 139 VAL A N 1
ATOM 1086 C CA . VAL A 1 139 ? 13.594 -13.172 -16.906 1 98.5 139 VAL A CA 1
ATOM 1087 C C . VAL A 1 139 ? 13.32 -14.125 -18.062 1 98.5 139 VAL A C 1
ATOM 1089 O O . VAL A 1 139 ? 12.875 -15.258 -17.859 1 98.5 139 VAL A O 1
ATOM 1092 N N . ASN A 1 140 ? 13.508 -13.703 -19.234 1 98.31 140 ASN A N 1
ATOM 1093 C CA . ASN A 1 140 ? 13.547 -14.5 -20.453 1 98.31 140 ASN A CA 1
ATOM 1094 C C . ASN A 1 140 ? 12.211 -15.188 -20.719 1 98.31 140 ASN A C 1
ATOM 1096 O O . ASN A 1 140 ? 12.148 -16.406 -20.828 1 98.31 140 ASN A O 1
ATOM 1100 N N . PRO A 1 141 ? 11.133 -14.438 -20.906 1 98.31 141 PRO A N 1
ATOM 1101 C CA . PRO A 1 141 ? 9.891 -15.078 -21.359 1 98.31 141 PRO A CA 1
ATOM 1102 C C . PRO A 1 141 ? 10.055 -15.836 -22.672 1 98.31 141 PRO A C 1
ATOM 1104 O O . PRO A 1 141 ? 11.062 -15.672 -23.359 1 98.31 141 PRO A O 1
ATOM 1107 N N . PRO A 1 142 ? 9.125 -16.781 -23.016 1 98.25 142 PRO A N 1
ATOM 1108 C CA . PRO A 1 142 ? 7.801 -16.938 -22.406 1 98.25 142 PRO A CA 1
ATOM 1109 C C . PRO A 1 142 ? 7.773 -17.969 -21.281 1 98.25 142 PRO A C 1
ATOM 1111 O O . PRO A 1 142 ? 8.719 -18.75 -21.141 1 98.25 142 PRO A O 1
ATOM 1114 N N . PHE A 1 143 ? 6.723 -18 -20.469 1 98.81 143 PHE A N 1
ATOM 1115 C CA . PHE A 1 143 ? 6.461 -18.953 -19.406 1 98.81 143 PHE A CA 1
ATOM 1116 C C . PHE A 1 143 ? 5.188 -19.734 -19.688 1 98.81 143 PHE A C 1
ATOM 1118 O O . PHE A 1 143 ? 4.203 -19.188 -20.172 1 98.81 143 PHE A O 1
ATOM 1125 N N . ASP A 1 144 ? 5.223 -20.984 -19.312 1 98.44 144 ASP A N 1
ATOM 1126 C CA . ASP A 1 144 ? 4.051 -21.828 -19.469 1 98.44 144 ASP A CA 1
ATOM 1127 C C . ASP A 1 144 ? 2.967 -21.469 -18.453 1 98.44 144 ASP A C 1
ATOM 1129 O O . ASP A 1 144 ? 1.773 -21.609 -18.734 1 98.44 144 ASP A O 1
ATOM 1133 N N . VAL A 1 145 ? 3.381 -21.125 -17.281 1 98.62 145 VAL A N 1
ATOM 1134 C CA . VAL A 1 145 ? 2.457 -20.797 -16.203 1 98.62 145 VAL A CA 1
ATOM 1135 C C . VAL A 1 145 ? 2.877 -19.484 -15.539 1 98.62 145 VAL A C 1
ATOM 1137 O O . VAL A 1 145 ? 4.02 -19.328 -15.102 1 98.62 145 VAL A O 1
ATOM 1140 N N . VAL A 1 146 ? 1.981 -18.531 -15.516 1 98.94 146 VAL A N 1
ATOM 1141 C CA . VAL A 1 146 ? 2.141 -17.297 -14.742 1 98.94 146 VAL A CA 1
ATOM 1142 C C . VAL A 1 146 ? 1.193 -17.312 -13.547 1 98.94 146 VAL A C 1
ATOM 1144 O O . VAL A 1 146 ? -0.007 -17.547 -13.703 1 98.94 146 VAL A O 1
ATOM 1147 N N . ILE A 1 147 ? 1.761 -17.141 -12.359 1 98.94 147 ILE A N 1
ATOM 1148 C CA . ILE A 1 147 ? 0.992 -17.188 -11.117 1 98.94 147 ILE A CA 1
ATOM 1149 C C . ILE A 1 147 ? 0.908 -15.789 -10.508 1 98.94 147 ILE A C 1
ATOM 1151 O O . ILE A 1 147 ? 1.895 -15.047 -10.492 1 98.94 147 ILE A O 1
ATOM 1155 N N . ALA A 1 148 ? -0.243 -15.422 -10.039 1 98.88 148 ALA A N 1
ATOM 1156 C CA . ALA A 1 148 ? -0.45 -14.156 -9.336 1 98.88 148 ALA A CA 1
ATOM 1157 C C . ALA A 1 148 ? -1.538 -14.297 -8.273 1 98.88 148 ALA A C 1
ATOM 1159 O O . ALA A 1 148 ? -2.572 -14.922 -8.516 1 98.88 148 ALA A O 1
ATOM 1160 N N . ALA A 1 149 ? -1.295 -13.742 -7.031 1 98.5 149 ALA A N 1
ATOM 1161 C CA . ALA A 1 149 ? -2.258 -13.836 -5.938 1 98.5 149 ALA A CA 1
ATOM 1162 C C . ALA A 1 149 ? -2.32 -12.531 -5.152 1 98.5 149 ALA A C 1
ATOM 1164 O O . ALA A 1 149 ? -1.317 -12.086 -4.586 1 98.5 149 ALA A O 1
ATOM 1165 N N . ASP A 1 150 ? -3.508 -11.945 -5.125 1 97 150 ASP A N 1
ATOM 1166 C CA . ASP A 1 150 ? -3.773 -10.734 -4.344 1 97 150 ASP A CA 1
ATOM 1167 C C . ASP A 1 150 ? -2.854 -9.594 -4.766 1 97 150 ASP A C 1
ATOM 1169 O O . ASP A 1 150 ? -2.258 -8.922 -3.922 1 97 150 ASP A O 1
ATOM 1173 N N . VAL A 1 151 ? -2.781 -9.336 -6.078 1 97.88 151 VAL A N 1
ATOM 1174 C CA . VAL A 1 151 ? -1.836 -8.352 -6.598 1 97.88 151 VAL A CA 1
ATOM 1175 C C . VAL A 1 151 ? -2.596 -7.156 -7.16 1 97.88 151 VAL A C 1
ATOM 1177 O O . VAL A 1 151 ? -1.987 -6.191 -7.633 1 97.88 151 VAL A O 1
ATOM 1180 N N . VAL A 1 152 ? -3.953 -7.188 -7.102 1 97.25 152 VAL A N 1
ATOM 1181 C CA . VAL A 1 152 ? -4.781 -6.125 -7.66 1 97.25 152 VAL A CA 1
ATOM 1182 C C . VAL A 1 152 ? -5.391 -5.297 -6.531 1 97.25 152 VAL A C 1
ATOM 1184 O O . VAL A 1 152 ? -6.531 -5.535 -6.125 1 97.25 152 VAL A O 1
ATOM 1187 N N . TYR A 1 153 ? -4.629 -4.18 -6.062 1 92.62 153 TYR A N 1
ATOM 1188 C CA . TYR A 1 153 ? -5.121 -3.387 -4.941 1 92.62 153 TYR A CA 1
ATOM 1189 C C . TYR A 1 153 ? -4.754 -1.917 -5.109 1 92.62 153 TYR A C 1
ATOM 1191 O O . TYR A 1 153 ? -5.176 -1.07 -4.32 1 92.62 153 TYR A O 1
ATOM 1199 N N . ILE A 1 154 ? -3.932 -1.646 -6.074 1 90.38 154 ILE A N 1
ATOM 1200 C CA . ILE A 1 154 ? -3.562 -0.283 -6.441 1 90.38 154 ILE A CA 1
ATOM 1201 C C . ILE A 1 154 ? -3.969 -0.01 -7.891 1 90.38 154 ILE A C 1
ATOM 1203 O O . ILE A 1 154 ? -3.443 -0.634 -8.812 1 90.38 154 ILE A O 1
ATOM 1207 N N . GLU A 1 155 ? -4.848 0.91 -8.039 1 90.81 155 GLU A N 1
ATOM 1208 C CA . GLU A 1 155 ? -5.395 1.215 -9.359 1 90.81 155 GLU A CA 1
ATOM 1209 C C . GLU A 1 155 ? -4.293 1.6 -10.344 1 90.81 155 GLU A C 1
ATOM 1211 O O . GLU A 1 155 ? -4.289 1.143 -11.484 1 90.81 155 GLU A O 1
ATOM 1216 N N . GLU A 1 156 ? -3.342 2.375 -9.922 1 89.69 156 GLU A N 1
ATOM 1217 C CA . GLU A 1 156 ? -2.287 2.91 -10.781 1 89.69 156 GLU A CA 1
ATOM 1218 C C . GLU A 1 156 ? -1.394 1.795 -11.312 1 89.69 156 GLU A C 1
ATOM 1220 O O . GLU A 1 156 ? -0.712 1.972 -12.328 1 89.69 156 GLU A O 1
ATOM 1225 N N . SER A 1 157 ? -1.41 0.658 -10.68 1 94.56 157 SER A N 1
ATOM 1226 C CA . SER A 1 157 ? -0.507 -0.422 -11.062 1 94.56 157 SER A CA 1
ATOM 1227 C C . SER A 1 157 ? -1.192 -1.41 -12 1 94.56 157 SER A C 1
ATOM 1229 O O . SER A 1 157 ? -0.535 -2.264 -12.602 1 94.56 157 SER A O 1
ATOM 1231 N N . VAL A 1 158 ? -2.441 -1.278 -12.258 1 97.19 158 VAL A N 1
ATOM 1232 C CA . VAL A 1 158 ? -3.244 -2.277 -12.961 1 97.19 158 VAL A CA 1
ATOM 1233 C C . VAL A 1 158 ? -2.756 -2.416 -14.398 1 97.19 158 VAL A C 1
ATOM 1235 O O . VAL A 1 158 ? -2.529 -3.529 -14.875 1 97.19 158 VAL A O 1
ATOM 1238 N N . GLY A 1 159 ? -2.594 -1.348 -15.055 1 97.44 159 GLY A N 1
ATOM 1239 C CA . GLY A 1 159 ? -2.127 -1.413 -16.438 1 97.44 159 GLY A CA 1
ATOM 1240 C C . GLY A 1 159 ? -0.797 -2.129 -16.578 1 97.44 159 GLY A C 1
ATOM 1241 O O . GLY A 1 159 ? -0.617 -2.934 -17.484 1 97.44 159 GLY A O 1
ATOM 1242 N N . HIS A 1 160 ? 0.12 -1.831 -15.727 1 97.75 160 HIS A N 1
ATOM 1243 C CA . HIS A 1 160 ? 1.439 -2.453 -15.75 1 97.75 160 HIS A CA 1
ATOM 1244 C C . HIS A 1 160 ? 1.35 -3.949 -15.469 1 97.75 160 HIS A C 1
ATOM 1246 O O . HIS A 1 160 ? 2.062 -4.746 -16.078 1 97.75 160 HIS A O 1
ATOM 1252 N N . LEU A 1 161 ? 0.502 -4.344 -14.562 1 98.5 161 LEU A N 1
ATOM 1253 C CA . LEU A 1 161 ? 0.321 -5.754 -14.227 1 98.5 161 LEU A CA 1
ATOM 1254 C C . LEU A 1 161 ? -0.213 -6.531 -15.422 1 98.5 161 LEU A C 1
ATOM 1256 O O . LEU A 1 161 ? 0.331 -7.582 -15.781 1 98.5 161 LEU A O 1
ATOM 1260 N N . VAL A 1 162 ? -1.268 -6.031 -16.031 1 98.75 162 VAL A N 1
ATOM 1261 C CA . VAL A 1 162 ? -1.887 -6.703 -17.172 1 98.75 162 VAL A CA 1
ATOM 1262 C C . VAL A 1 162 ? -0.884 -6.812 -18.312 1 98.75 162 VAL A C 1
ATOM 1264 O O . VAL A 1 162 ? -0.762 -7.867 -18.938 1 98.75 162 VAL A O 1
ATOM 1267 N N . GLY A 1 163 ? -0.17 -5.766 -18.578 1 98.56 163 GLY A N 1
ATOM 1268 C CA . GLY A 1 163 ? 0.874 -5.801 -19.594 1 98.56 163 GLY A CA 1
ATOM 1269 C C . GLY A 1 163 ? 1.951 -6.828 -19.297 1 98.56 163 GLY A C 1
ATOM 1270 O O . GLY A 1 163 ? 2.406 -7.531 -20.203 1 98.56 163 GLY A O 1
ATOM 1271 N N . ALA A 1 164 ? 2.371 -6.883 -18.109 1 98.81 164 ALA A N 1
ATOM 1272 C CA . ALA A 1 164 ? 3.387 -7.852 -17.703 1 98.81 164 ALA A CA 1
ATOM 1273 C C . ALA A 1 164 ? 2.887 -9.281 -17.891 1 98.81 164 ALA A C 1
ATOM 1275 O O . ALA A 1 164 ? 3.602 -10.125 -18.438 1 98.81 164 ALA A O 1
ATOM 1276 N N . MET A 1 165 ? 1.688 -9.547 -17.438 1 98.81 165 MET A N 1
ATOM 1277 C CA . MET A 1 165 ? 1.109 -10.883 -17.609 1 98.81 165 MET A CA 1
ATOM 1278 C C . MET A 1 165 ? 1.096 -11.281 -19.078 1 98.81 165 MET A C 1
ATOM 1280 O O . MET A 1 165 ? 1.516 -12.383 -19.438 1 98.81 165 MET A O 1
ATOM 1284 N N . GLU A 1 166 ? 0.661 -10.383 -19.875 1 98.62 166 GLU A N 1
ATOM 1285 C CA . GLU A 1 166 ? 0.577 -10.641 -21.312 1 98.62 166 GLU A CA 1
ATOM 1286 C C . GLU A 1 166 ? 1.958 -10.898 -21.906 1 98.62 166 GLU A C 1
ATOM 1288 O O . GLU A 1 166 ? 2.127 -11.797 -22.734 1 98.62 166 GLU A O 1
ATOM 1293 N N . ALA A 1 167 ? 2.9 -10.172 -21.516 1 98.62 167 ALA A N 1
ATOM 1294 C CA . ALA A 1 167 ? 4.254 -10.281 -22.047 1 98.62 167 ALA A CA 1
ATOM 1295 C C . ALA A 1 167 ? 4.934 -11.562 -21.578 1 98.62 167 ALA A C 1
ATOM 1297 O O . ALA A 1 167 ? 5.777 -12.117 -22.281 1 98.62 167 ALA A O 1
ATOM 1298 N N . LEU A 1 168 ? 4.602 -12.047 -20.484 1 98.88 168 LEU A N 1
ATOM 1299 C CA . LEU A 1 168 ? 5.332 -13.141 -19.844 1 98.88 168 LEU A CA 1
ATOM 1300 C C . LEU A 1 168 ? 4.758 -14.492 -20.25 1 98.88 168 LEU A C 1
ATOM 1302 O O . LEU A 1 168 ? 5.492 -15.477 -20.359 1 98.88 168 LEU A O 1
ATOM 1306 N N . VAL A 1 169 ? 3.49 -14.555 -20.391 1 98.75 169 VAL A N 1
ATOM 1307 C CA . VAL A 1 169 ? 2.855 -15.852 -20.594 1 98.75 169 VAL A CA 1
ATOM 1308 C C . VAL A 1 169 ? 3 -16.281 -22.047 1 98.75 169 VAL A C 1
ATOM 1310 O O . VAL A 1 169 ? 2.879 -15.469 -22.969 1 98.75 169 VAL A O 1
ATOM 1313 N N . ALA A 1 170 ? 3.299 -17.531 -22.297 1 98.12 170 ALA A N 1
ATOM 1314 C CA . ALA A 1 170 ? 3.377 -18.125 -23.625 1 98.12 170 ALA A CA 1
ATOM 1315 C C . ALA A 1 170 ? 2.016 -18.109 -24.312 1 98.12 170 ALA A C 1
ATOM 1317 O O . ALA A 1 170 ? 0.98 -18 -23.656 1 98.12 170 ALA A O 1
ATOM 1318 N N . ASP A 1 171 ? 2.004 -18.219 -25.656 1 96.94 171 ASP A N 1
ATOM 1319 C CA . ASP A 1 171 ? 0.765 -18.188 -26.422 1 96.94 171 ASP A CA 1
ATOM 1320 C C . ASP A 1 171 ? -0.167 -19.328 -25.984 1 96.94 171 ASP A C 1
ATOM 1322 O O . ASP A 1 171 ? -1.389 -19.156 -25.984 1 96.94 171 ASP A O 1
ATOM 1326 N N . ASP A 1 172 ? 0.398 -20.422 -25.656 1 96.19 172 ASP A N 1
ATOM 1327 C CA . ASP A 1 172 ? -0.401 -21.562 -25.219 1 96.19 172 ASP A CA 1
ATOM 1328 C C . ASP A 1 172 ? -0.306 -21.75 -23.703 1 96.19 172 ASP A C 1
ATOM 1330 O O . ASP A 1 172 ? -0.634 -22.812 -23.188 1 96.19 172 ASP A O 1
ATOM 1334 N N . GLY A 1 173 ? 0.264 -20.734 -23 1 97.75 173 GLY A N 1
ATOM 1335 C CA . GLY A 1 173 ? 0.396 -20.781 -21.562 1 97.75 173 GLY A CA 1
ATOM 1336 C C . GLY A 1 173 ? -0.858 -20.344 -20.828 1 97.75 173 GLY A C 1
ATOM 1337 O O . GLY A 1 173 ? -1.89 -20.094 -21.453 1 97.75 173 GLY A O 1
ATOM 1338 N N . VAL A 1 174 ? -0.771 -20.312 -19.453 1 98.38 174 VAL A N 1
ATOM 1339 C CA . VAL A 1 174 ? -1.926 -19.969 -18.641 1 98.38 174 VAL A CA 1
ATOM 1340 C C . VAL A 1 174 ? -1.496 -19.016 -17.516 1 98.38 174 VAL A C 1
ATOM 1342 O O . VAL A 1 174 ? -0.338 -19.031 -17.094 1 98.38 174 VAL A O 1
ATOM 1345 N N . VAL A 1 175 ? -2.398 -18.172 -17.141 1 98.88 175 VAL A N 1
ATOM 1346 C CA . VAL A 1 175 ? -2.266 -17.406 -15.906 1 98.88 175 VAL A CA 1
ATOM 1347 C C . VAL A 1 175 ? -3.197 -17.984 -14.844 1 98.88 175 VAL A C 1
ATOM 1349 O O . VAL A 1 175 ? -4.391 -18.172 -15.086 1 98.88 175 VAL A O 1
ATOM 1352 N N . LEU A 1 176 ? -2.662 -18.359 -13.703 1 98.88 176 LEU A N 1
ATOM 1353 C CA . LEU A 1 176 ? -3.447 -18.75 -12.539 1 98.88 176 LEU A CA 1
ATOM 1354 C C . LEU A 1 176 ? -3.525 -17.609 -11.523 1 98.88 176 LEU A C 1
ATOM 1356 O O . LEU A 1 176 ? -2.5 -17.172 -10.992 1 98.88 176 LEU A O 1
ATOM 1360 N N . LEU A 1 177 ? -4.773 -17.188 -11.258 1 98.94 177 LEU A N 1
ATOM 1361 C CA . LEU A 1 177 ? -4.98 -16 -10.422 1 98.94 177 LEU A CA 1
ATOM 1362 C C . LEU A 1 177 ? -5.785 -16.359 -9.18 1 98.94 177 LEU A C 1
ATOM 1364 O O . LEU A 1 177 ? -6.883 -16.906 -9.273 1 98.94 177 LEU A O 1
ATOM 1368 N N . GLY A 1 178 ? -5.219 -16.172 -7.953 1 98.75 178 GLY A N 1
ATOM 1369 C CA . GLY A 1 178 ? -5.988 -16.047 -6.727 1 98.75 178 GLY A CA 1
ATOM 1370 C C . GLY A 1 178 ? -6.441 -14.633 -6.438 1 98.75 178 GLY A C 1
ATOM 1371 O O . GLY A 1 178 ? -5.621 -13.719 -6.363 1 98.75 178 GLY A O 1
ATOM 1372 N N . TYR A 1 179 ? -7.781 -14.484 -6.176 1 98.19 179 TYR A N 1
ATOM 1373 C CA . TYR A 1 179 ? -8.281 -13.117 -6.312 1 98.19 179 TYR A CA 1
ATOM 1374 C C . TYR A 1 179 ? -9.352 -12.828 -5.27 1 98.19 179 TYR A C 1
ATOM 1376 O O . TYR A 1 179 ? -10.234 -13.656 -5.023 1 98.19 179 TYR A O 1
ATOM 1384 N N . GLN A 1 180 ? -9.266 -11.758 -4.629 1 96.38 180 GLN A N 1
ATOM 1385 C CA . GLN A 1 180 ? -10.266 -11.117 -3.775 1 96.38 180 GLN A CA 1
ATOM 1386 C C . GLN A 1 180 ? -10.32 -9.609 -4.023 1 96.38 180 GLN A C 1
ATOM 1388 O O . GLN A 1 180 ? -9.281 -8.969 -4.188 1 96.38 180 GLN A O 1
ATOM 1393 N N . VAL A 1 181 ? -11.523 -9.07 -4.082 1 94.69 181 VAL A N 1
ATOM 1394 C CA . VAL A 1 181 ? -11.656 -7.629 -4.285 1 94.69 181 VAL A CA 1
ATOM 1395 C C . VAL A 1 181 ? -11.055 -6.883 -3.096 1 94.69 181 VAL A C 1
ATOM 1397 O O . VAL A 1 181 ? -11.453 -7.102 -1.949 1 94.69 181 VAL A O 1
ATOM 1400 N N . ARG A 1 182 ? -10.078 -6.062 -3.402 1 91 182 ARG A N 1
ATOM 1401 C CA . ARG A 1 182 ? -9.406 -5.277 -2.373 1 91 182 ARG A CA 1
ATOM 1402 C C . ARG A 1 182 ? -9.641 -3.783 -2.584 1 91 182 ARG A C 1
ATOM 1404 O O . ARG A 1 182 ? -9.602 -3.004 -1.629 1 91 182 ARG A O 1
ATOM 1411 N N . SER A 1 183 ? -9.789 -3.369 -3.807 1 89.75 183 SER A N 1
ATOM 1412 C CA . SER A 1 183 ? -10.07 -2.016 -4.277 1 89.75 183 SER A CA 1
ATOM 1413 C C . SER A 1 183 ? -11.086 -2.027 -5.418 1 89.75 183 SER A C 1
ATOM 1415 O O . SER A 1 183 ? -10.805 -2.557 -6.496 1 89.75 183 SER A O 1
ATOM 1417 N N . PRO A 1 184 ? -12.203 -1.398 -5.137 1 92.12 184 PRO A N 1
ATOM 1418 C CA . PRO A 1 184 ? -13.227 -1.397 -6.188 1 92.12 184 PRO A CA 1
ATOM 1419 C C . PRO A 1 184 ? -12.727 -0.78 -7.492 1 92.12 184 PRO A C 1
ATOM 1421 O O . PRO A 1 184 ? -13.055 -1.271 -8.578 1 92.12 184 PRO A O 1
ATOM 1424 N N . GLU A 1 185 ? -11.961 0.304 -7.367 1 90.5 185 GLU A N 1
ATOM 1425 C CA . GLU A 1 185 ? -11.453 0.98 -8.562 1 90.5 185 GLU A CA 1
ATOM 1426 C C . GLU A 1 185 ? -10.461 0.099 -9.312 1 90.5 185 GLU A C 1
ATOM 1428 O O . GLU A 1 185 ? -10.523 0.002 -10.539 1 90.5 185 GLU A O 1
ATOM 1433 N N . ALA A 1 186 ? -9.57 -0.493 -8.586 1 94.94 186 ALA A N 1
ATOM 1434 C CA . ALA A 1 186 ? -8.609 -1.396 -9.203 1 94.94 186 ALA A CA 1
ATOM 1435 C C . ALA A 1 186 ? -9.305 -2.613 -9.805 1 94.94 186 ALA A C 1
ATOM 1437 O O . ALA A 1 186 ? -8.938 -3.07 -10.891 1 94.94 186 ALA A O 1
ATOM 1438 N N . ASP A 1 187 ? -10.273 -3.111 -9.109 1 97.31 187 ASP A N 1
ATOM 1439 C CA . ASP A 1 187 ? -11.062 -4.258 -9.547 1 97.31 187 ASP A CA 1
ATOM 1440 C C . ASP A 1 187 ? -11.703 -3.996 -10.914 1 97.31 187 ASP A C 1
ATOM 1442 O O . ASP A 1 187 ? -11.547 -4.789 -11.844 1 97.31 187 ASP A O 1
ATOM 1446 N N . LYS A 1 188 ? -12.383 -2.951 -11 1 97.69 188 LYS A N 1
ATOM 1447 C CA . LYS A 1 188 ? -13.078 -2.592 -12.234 1 97.69 188 LYS A CA 1
ATOM 1448 C C . LYS A 1 188 ? -12.102 -2.473 -13.398 1 97.69 188 LYS A C 1
ATOM 1450 O O . LYS A 1 188 ? -12.312 -3.072 -14.453 1 97.69 188 LYS A O 1
ATOM 1455 N N . LEU A 1 189 ? -11.086 -1.761 -13.211 1 97.69 189 LEU A N 1
ATOM 1456 C CA . LEU A 1 189 ? -10.109 -1.519 -14.273 1 97.69 189 LEU A CA 1
ATOM 1457 C C . LEU A 1 189 ? -9.422 -2.814 -14.68 1 97.69 189 LEU A C 1
ATOM 1459 O O . LEU A 1 189 ? -9.203 -3.057 -15.875 1 97.69 189 LEU A O 1
ATOM 1463 N N . PHE A 1 190 ? -9.109 -3.615 -13.766 1 98.69 190 PHE A N 1
ATOM 1464 C CA . PHE A 1 190 ? -8.406 -4.871 -14.008 1 98.69 190 PHE A CA 1
ATOM 1465 C C . PHE A 1 190 ? -9.211 -5.777 -14.93 1 98.69 190 PHE A C 1
ATOM 1467 O O . PHE A 1 190 ? -8.688 -6.277 -15.93 1 98.69 190 PHE A O 1
ATOM 1474 N N . TRP A 1 191 ? -10.406 -5.984 -14.648 1 98.69 191 TRP A N 1
ATOM 1475 C CA . TRP A 1 191 ? -11.234 -6.891 -15.43 1 98.69 191 TRP A CA 1
ATOM 1476 C C . TRP A 1 191 ? -11.516 -6.324 -16.812 1 98.69 191 TRP A C 1
ATOM 1478 O O . TRP A 1 191 ? -11.508 -7.059 -17.812 1 98.69 191 TRP A O 1
ATOM 1488 N N . GLU A 1 192 ? -11.734 -5.039 -16.859 1 98.56 192 GLU A N 1
ATOM 1489 C CA . GLU A 1 192 ? -11.922 -4.387 -18.141 1 98.56 192 GLU A CA 1
ATOM 1490 C C . GLU A 1 192 ? -10.719 -4.609 -19.047 1 98.56 192 GLU A C 1
ATOM 1492 O O . GLU A 1 192 ? -10.875 -4.914 -20.234 1 98.56 192 GLU A O 1
ATOM 1497 N N . MET A 1 193 ? -9.578 -4.48 -18.547 1 98.56 193 MET A N 1
ATOM 1498 C CA . MET A 1 193 ? -8.359 -4.617 -19.328 1 98.56 193 MET A CA 1
ATOM 1499 C C . MET A 1 193 ? -8.086 -6.082 -19.672 1 98.56 193 MET A C 1
ATOM 1501 O O . MET A 1 193 ? -7.711 -6.41 -20.797 1 98.56 193 MET A O 1
ATOM 1505 N N . CYS A 1 194 ? -8.266 -6.938 -18.75 1 98.56 194 CYS A N 1
ATOM 1506 C CA . CYS A 1 194 ? -7.965 -8.352 -18.953 1 98.56 194 CYS A CA 1
ATOM 1507 C C . CYS A 1 194 ? -8.875 -8.953 -20.016 1 98.56 194 CYS A C 1
ATOM 1509 O O . CYS A 1 194 ? -8.445 -9.812 -20.781 1 98.56 194 CYS A O 1
ATOM 1511 N N . GLU A 1 195 ? -10.078 -8.539 -20.078 1 97.81 195 GLU A N 1
ATOM 1512 C CA . GLU A 1 195 ? -11.047 -9.086 -21.016 1 97.81 195 GLU A CA 1
ATOM 1513 C C . GLU A 1 195 ? -10.641 -8.797 -22.469 1 97.81 195 GLU A C 1
ATOM 1515 O O . GLU A 1 195 ? -11.047 -9.508 -23.391 1 97.81 195 GLU A O 1
ATOM 1520 N N . THR A 1 196 ? -9.875 -7.82 -22.625 1 97.06 196 THR A N 1
ATOM 1521 C CA . THR A 1 196 ? -9.445 -7.465 -23.969 1 97.06 196 THR A CA 1
ATOM 1522 C C . THR A 1 196 ? -8.336 -8.398 -24.438 1 97.06 196 THR A C 1
ATOM 1524 O O . THR A 1 196 ? -8.148 -8.586 -25.656 1 97.06 196 THR A O 1
ATOM 1527 N N . VAL A 1 197 ? -7.641 -9.055 -23.562 1 97.44 197 VAL A N 1
ATOM 1528 C CA . VAL A 1 197 ? -6.426 -9.766 -23.938 1 97.44 197 VAL A CA 1
ATOM 1529 C C . VAL A 1 197 ? -6.578 -11.258 -23.625 1 97.44 197 VAL A C 1
ATOM 1531 O O . VAL A 1 197 ? -5.934 -12.102 -24.25 1 97.44 197 VAL A O 1
ATOM 1534 N N . PHE A 1 198 ? -7.469 -11.555 -22.719 1 98.62 198 PHE A N 1
ATOM 1535 C CA . PHE A 1 198 ? -7.527 -12.922 -22.219 1 98.62 198 PHE A CA 1
ATOM 1536 C C . PHE A 1 198 ? -8.945 -13.477 -22.328 1 98.62 198 PHE A C 1
ATOM 1538 O O . PHE A 1 198 ? -9.922 -12.719 -22.266 1 98.62 198 PHE A O 1
ATOM 1545 N N . VAL A 1 199 ? -9.008 -14.812 -22.562 1 98.5 199 VAL A N 1
ATOM 1546 C CA . VAL A 1 199 ? -10.188 -15.594 -22.203 1 98.5 199 VAL A CA 1
ATOM 1547 C C . VAL A 1 199 ? -10.102 -16.031 -20.75 1 98.5 199 VAL A C 1
ATOM 1549 O O . VAL A 1 199 ? -9.094 -16.594 -20.312 1 98.5 199 VAL A O 1
ATOM 1552 N N . ILE A 1 200 ? -11.195 -15.805 -19.984 1 98.62 200 ILE A N 1
ATOM 1553 C CA . ILE A 1 200 ? -11.109 -15.961 -18.531 1 98.62 200 ILE A CA 1
ATOM 1554 C C . ILE A 1 200 ? -12.148 -16.969 -18.062 1 98.62 200 ILE A C 1
ATOM 1556 O O . ILE A 1 200 ? -13.336 -16.859 -18.406 1 98.62 200 ILE A O 1
ATOM 1560 N N . ASP A 1 201 ? -11.727 -17.891 -17.266 1 98.31 201 ASP A N 1
ATOM 1561 C CA . ASP A 1 201 ? -12.594 -18.875 -16.625 1 98.31 201 ASP A CA 1
ATOM 1562 C C . ASP A 1 201 ? -12.484 -18.812 -15.109 1 98.31 201 ASP A C 1
ATOM 1564 O O . ASP A 1 201 ? -11.383 -18.859 -14.555 1 98.31 201 ASP A O 1
ATOM 1568 N N . LYS A 1 202 ? -13.617 -18.734 -14.516 1 98.19 202 LYS A N 1
ATOM 1569 C CA . LYS A 1 202 ? -13.656 -18.828 -13.055 1 98.19 202 LYS A CA 1
ATOM 1570 C C . LYS A 1 202 ? -13.742 -20.281 -12.602 1 98.19 202 LYS A C 1
ATOM 1572 O O . LYS A 1 202 ? -14.594 -21.047 -13.078 1 98.19 202 LYS A O 1
ATOM 1577 N N . VAL A 1 203 ? -12.906 -20.703 -11.719 1 98.44 203 VAL A N 1
ATOM 1578 C CA . VAL A 1 203 ? -12.992 -22.047 -11.141 1 98.44 203 VAL A CA 1
ATOM 1579 C C . VAL A 1 203 ? -14.227 -22.141 -10.242 1 98.44 203 VAL A C 1
ATOM 1581 O O . VAL A 1 203 ? -14.422 -21.297 -9.359 1 98.44 203 VAL A O 1
ATOM 1584 N N . PRO A 1 204 ? -15.062 -23.141 -10.438 1 97.75 204 PRO A N 1
ATOM 1585 C CA . PRO A 1 204 ? -16.219 -23.297 -9.555 1 97.75 204 PRO A CA 1
ATOM 1586 C C . PRO A 1 204 ? -15.828 -23.422 -8.086 1 97.75 204 PRO A C 1
ATOM 1588 O O . PRO A 1 204 ? -14.836 -24.094 -7.766 1 97.75 204 PRO A O 1
ATOM 1591 N N . HIS A 1 205 ? -16.641 -22.828 -7.297 1 97.12 205 HIS A N 1
ATOM 1592 C CA . HIS A 1 205 ? -16.344 -22.812 -5.867 1 97.12 205 HIS A CA 1
ATOM 1593 C C . HIS A 1 205 ? -16.234 -24.219 -5.316 1 97.12 205 HIS A C 1
ATOM 1595 O O . HIS A 1 205 ? -15.391 -24.484 -4.449 1 97.12 205 HIS A O 1
ATOM 1601 N N . GLN A 1 206 ? -17.016 -25.172 -5.75 1 95.88 206 GLN A N 1
ATOM 1602 C CA . GLN A 1 206 ? -17.047 -26.547 -5.266 1 95.88 206 GLN A CA 1
ATOM 1603 C C . GLN A 1 206 ? -15.75 -27.281 -5.625 1 95.88 206 GLN A C 1
ATOM 1605 O O . GLN A 1 206 ? -15.43 -28.312 -5.043 1 95.88 206 GLN A O 1
ATOM 1610 N N . ASP A 1 207 ? -15.016 -26.703 -6.609 1 97.19 207 ASP A N 1
ATOM 1611 C CA . ASP A 1 207 ? -13.758 -27.344 -7.016 1 97.19 207 ASP A CA 1
ATOM 1612 C C . ASP A 1 207 ? -12.594 -26.828 -6.176 1 97.19 207 ASP A C 1
ATOM 1614 O O . ASP A 1 207 ? -11.5 -27.391 -6.223 1 97.19 207 ASP A O 1
ATOM 1618 N N . LEU A 1 208 ? -12.805 -25.844 -5.387 1 97.5 208 LEU A N 1
ATOM 1619 C CA . LEU A 1 208 ? -11.773 -25.359 -4.461 1 97.5 208 LEU A CA 1
ATOM 1620 C C . LEU A 1 208 ? -11.68 -26.281 -3.246 1 97.5 208 LEU A C 1
ATOM 1622 O O . LEU A 1 208 ? -12.586 -27.078 -2.99 1 97.5 208 LEU A O 1
ATOM 1626 N N . HIS A 1 209 ? -10.516 -26.25 -2.605 1 96.31 209 HIS A N 1
ATOM 1627 C CA . HIS A 1 209 ? -10.383 -27.031 -1.38 1 96.31 209 HIS A CA 1
ATOM 1628 C C . HIS A 1 209 ? -11.375 -26.562 -0.319 1 96.31 209 HIS A C 1
ATOM 1630 O O . HIS A 1 209 ? -11.43 -25.375 -0.001 1 96.31 209 HIS A O 1
ATOM 1636 N N . PRO A 1 210 ? -12.109 -27.391 0.281 1 94.69 210 PRO A N 1
ATOM 1637 C CA . PRO A 1 210 ? -13.219 -27 1.153 1 94.69 210 PRO A CA 1
ATOM 1638 C C . PRO A 1 210 ? -12.758 -26.172 2.35 1 94.69 210 PRO A C 1
ATOM 1640 O O . PRO A 1 210 ? -13.469 -25.25 2.775 1 94.69 210 PRO A O 1
ATOM 1643 N N . ASP A 1 211 ? -11.609 -26.453 2.9 1 94.62 211 ASP A N 1
ATOM 1644 C CA . ASP A 1 211 ? -11.133 -25.75 4.09 1 94.62 211 ASP A CA 1
ATOM 1645 C C . ASP A 1 211 ? -10.586 -24.359 3.729 1 94.62 211 ASP A C 1
ATOM 1647 O O . ASP A 1 211 ? -10.375 -23.531 4.605 1 94.62 211 ASP A O 1
ATOM 1651 N N . TYR A 1 212 ? -10.359 -24.094 2.439 1 95 212 TYR A N 1
ATOM 1652 C CA . TYR A 1 212 ? -9.719 -22.844 2.027 1 95 212 TYR A CA 1
ATOM 1653 C C . TYR A 1 212 ? -10.578 -22.094 1.024 1 95 212 TYR A C 1
ATOM 1655 O O . TYR A 1 212 ? -10.141 -21.094 0.441 1 95 212 TYR A O 1
ATOM 1663 N N . ALA A 1 213 ? -11.766 -22.625 0.826 1 92.88 213 ALA A N 1
ATOM 1664 C CA . ALA A 1 213 ? -12.719 -21.953 -0.058 1 92.88 213 ALA A CA 1
ATOM 1665 C C . ALA A 1 213 ? -13.406 -20.797 0.653 1 92.88 213 ALA A C 1
ATOM 1667 O O . ALA A 1 213 ? -14.602 -20.859 0.938 1 92.88 213 ALA A O 1
ATOM 1668 N N . TYR A 1 214 ? -12.648 -19.766 0.836 1 90.38 214 TYR A N 1
ATOM 1669 C CA . TYR A 1 214 ? -13.188 -18.578 1.49 1 90.38 214 TYR A CA 1
ATOM 1670 C C . TYR A 1 214 ? -14.281 -17.938 0.639 1 90.38 214 TYR A C 1
ATOM 1672 O O . TYR A 1 214 ? -14.211 -17.969 -0.592 1 90.38 214 TYR A O 1
ATOM 1680 N N . GLU A 1 215 ? -15.242 -17.312 1.163 1 90.56 215 GLU A N 1
ATOM 1681 C CA . GLU A 1 215 ? -16.391 -16.75 0.465 1 90.56 215 GLU A CA 1
ATOM 1682 C C . GLU A 1 215 ? -15.961 -15.633 -0.479 1 90.56 215 GLU A C 1
ATOM 1684 O O . GLU A 1 215 ? -16.531 -15.477 -1.562 1 90.56 215 GLU A O 1
ATOM 1689 N N . GLU A 1 216 ? -14.961 -14.914 -0.106 1 93.56 216 GLU A N 1
ATOM 1690 C CA . GLU A 1 216 ? -14.641 -13.719 -0.88 1 93.56 216 GLU A CA 1
ATOM 1691 C C . GLU A 1 216 ? -13.398 -13.938 -1.74 1 93.56 216 GLU A C 1
ATOM 1693 O O . GLU A 1 216 ? -12.859 -12.984 -2.32 1 93.56 216 GLU A O 1
ATOM 1698 N N . THR A 1 217 ? -12.898 -15.109 -1.765 1 96.81 217 THR A N 1
ATOM 1699 C CA . THR A 1 217 ? -11.68 -15.391 -2.51 1 96.81 217 THR A CA 1
ATOM 1700 C C . THR A 1 217 ? -11.938 -16.406 -3.611 1 96.81 217 THR A C 1
ATOM 1702 O O . THR A 1 217 ? -12.555 -17.453 -3.367 1 96.81 217 THR A O 1
ATOM 1705 N N . ASP A 1 218 ? -11.5 -16.109 -4.832 1 98.12 218 ASP A N 1
ATOM 1706 C CA . ASP A 1 218 ? -11.758 -16.953 -6 1 98.12 218 ASP A CA 1
ATOM 1707 C C . ASP A 1 218 ? -10.453 -17.312 -6.711 1 98.12 218 ASP A C 1
ATOM 1709 O O . ASP A 1 218 ? -9.406 -16.719 -6.434 1 98.12 218 ASP A O 1
ATOM 1713 N N . VAL A 1 219 ? -10.578 -18.344 -7.57 1 98.69 219 VAL A N 1
ATOM 1714 C CA . VAL A 1 219 ? -9.5 -18.734 -8.469 1 98.69 219 VAL A CA 1
ATOM 1715 C C . VAL A 1 219 ? -9.945 -18.562 -9.922 1 98.69 219 VAL A C 1
ATOM 1717 O O . VAL A 1 219 ? -11.086 -18.906 -10.266 1 98.69 219 VAL A O 1
ATOM 1720 N N . TYR A 1 220 ? -9.109 -18 -10.734 1 98.81 220 TYR A N 1
ATOM 1721 C CA . TYR A 1 220 ? -9.375 -17.828 -12.156 1 98.81 220 TYR A CA 1
ATOM 1722 C C . TYR A 1 220 ? -8.242 -18.391 -13 1 98.81 220 TYR A C 1
ATOM 1724 O O . TYR A 1 220 ? -7.09 -18.422 -12.57 1 98.81 220 TYR A O 1
ATOM 1732 N N . VAL A 1 221 ? -8.578 -18.844 -14.203 1 98.75 221 VAL A N 1
ATOM 1733 C CA . VAL A 1 221 ? -7.645 -19.297 -15.227 1 98.75 221 VAL A CA 1
ATOM 1734 C C . VAL A 1 221 ? -7.75 -18.391 -16.453 1 98.75 221 VAL A C 1
ATOM 1736 O O . VAL A 1 221 ? -8.836 -18.219 -17.016 1 98.75 221 VAL A O 1
ATOM 1739 N N . PHE A 1 222 ? -6.648 -17.766 -16.828 1 98.75 222 PHE A N 1
ATOM 1740 C CA . PHE A 1 222 ? -6.59 -16.906 -18.016 1 98.75 222 PHE A CA 1
ATOM 1741 C C . PHE A 1 222 ? -5.828 -17.594 -19.141 1 98.75 222 PHE A C 1
ATOM 1743 O O . PHE A 1 222 ? -4.805 -18.234 -18.906 1 98.75 222 PHE A O 1
ATOM 1750 N N . ARG A 1 223 ? -6.273 -17.453 -20.375 1 98.38 223 ARG A N 1
ATOM 1751 C CA . ARG A 1 223 ? -5.59 -17.859 -21.594 1 98.38 223 ARG A CA 1
ATOM 1752 C C . ARG A 1 223 ? -5.602 -16.734 -22.625 1 98.38 223 ARG A C 1
ATOM 1754 O O . ARG A 1 223 ? -6.602 -16.016 -22.766 1 98.38 223 ARG A O 1
ATOM 1761 N N . LYS A 1 224 ? -4.508 -16.594 -23.328 1 97.12 224 LYS A N 1
ATOM 1762 C CA . LYS A 1 224 ? -4.461 -15.539 -24.344 1 97.12 224 LYS A CA 1
ATOM 1763 C C . LYS A 1 224 ? -5.527 -15.758 -25.406 1 97.12 224 LYS A C 1
ATOM 1765 O O . LYS A 1 224 ? -5.781 -16.891 -25.812 1 97.12 224 LYS A O 1
ATOM 1770 N N . LYS A 1 225 ? -6.102 -14.609 -25.781 1 95.12 225 LYS A N 1
ATOM 1771 C CA . LYS A 1 225 ? -7.023 -14.672 -26.906 1 95.12 225 LYS A CA 1
ATOM 1772 C C . LYS A 1 225 ? -6.281 -14.953 -28.203 1 95.12 225 LYS A C 1
ATOM 1774 O O . LYS A 1 225 ? -5.184 -14.438 -28.422 1 95.12 225 LYS A O 1
ATOM 1779 N N . LYS A 1 226 ? -6.762 -15.93 -29.016 1 83.62 226 LYS A N 1
ATOM 1780 C CA . LYS A 1 226 ? -6.176 -16.281 -30.312 1 83.62 226 LYS A CA 1
ATOM 1781 C C . LYS A 1 226 ? -6.496 -15.219 -31.359 1 83.62 226 LYS A C 1
ATOM 1783 O O . LYS A 1 226 ? -7.586 -14.641 -31.359 1 83.62 226 LYS A O 1
ATOM 1788 N N . ASN A 1 227 ? -5.402 -14.523 -31.875 1 65.31 227 ASN A N 1
ATOM 1789 C CA . ASN A 1 227 ? -5.629 -13.641 -33 1 65.31 227 ASN A CA 1
ATOM 1790 C C . ASN A 1 227 ? -6.336 -14.367 -34.156 1 65.31 227 ASN A C 1
ATOM 1792 O O . ASN A 1 227 ? -5.992 -15.508 -34.469 1 65.31 227 ASN A O 1
ATOM 1796 N N . GLU A 1 228 ? -7.582 -14.258 -34.281 1 52.84 228 GLU A N 1
ATOM 1797 C CA . GLU A 1 228 ? -8.18 -14.734 -35.531 1 52.84 228 GLU A CA 1
ATOM 1798 C C . GLU A 1 228 ? -7.395 -14.25 -36.75 1 52.84 228 GLU A C 1
ATOM 1800 O O . GLU A 1 228 ? -7.23 -13.039 -36.938 1 52.84 228 GLU A O 1
ATOM 1805 N N . ASN A 1 229 ? -6.195 -14.742 -36.938 1 38.53 229 ASN A N 1
ATOM 1806 C CA . ASN A 1 229 ? -5.875 -14.555 -38.375 1 38.53 229 ASN A CA 1
ATOM 1807 C C . ASN A 1 229 ? -6.922 -15.203 -39.25 1 38.53 229 ASN A C 1
ATOM 1809 O O . ASN A 1 229 ? -7.383 -16.312 -39 1 38.53 229 ASN A O 1
ATOM 1813 N N . MET B 1 1 ? -13.656 -3.984 8.898 1 66.94 1 MET B N 1
ATOM 1814 C CA . MET B 1 1 ? -12.383 -3.633 9.508 1 66.94 1 MET B CA 1
ATOM 1815 C C . MET B 1 1 ? -12.273 -4.203 10.922 1 66.94 1 MET B C 1
ATOM 1817 O O . MET B 1 1 ? -13.273 -4.285 11.641 1 66.94 1 MET B O 1
ATOM 1821 N N . LYS B 1 2 ? -11.039 -4.656 11.188 1 68.38 2 LYS B N 1
ATOM 1822 C CA . LYS B 1 2 ? -10.789 -5.305 12.469 1 68.38 2 LYS B CA 1
ATOM 1823 C C . LYS B 1 2 ? -9.969 -4.406 13.391 1 68.38 2 LYS B C 1
ATOM 1825 O O . LYS B 1 2 ? -8.758 -4.582 13.516 1 68.38 2 LYS B O 1
ATOM 1830 N N . PHE B 1 3 ? -10.68 -3.598 14.219 1 73.88 3 PHE B N 1
ATOM 1831 C CA . PHE B 1 3 ? -9.992 -2.6 15.031 1 73.88 3 PHE B CA 1
ATOM 1832 C C . PHE B 1 3 ? -9.461 -3.219 16.312 1 73.88 3 PHE B C 1
ATOM 1834 O O . PHE B 1 3 ? -8.5 -2.713 16.906 1 73.88 3 PHE B O 1
ATOM 1841 N N . LYS B 1 4 ? -9.867 -4.359 16.578 1 72.88 4 LYS B N 1
ATOM 1842 C CA . LYS B 1 4 ? -9.555 -4.93 17.875 1 72.88 4 LYS B CA 1
ATOM 1843 C C . LYS B 1 4 ? -8.242 -5.707 17.844 1 72.88 4 LYS B C 1
ATOM 1845 O O . LYS B 1 4 ? -7.645 -5.973 18.891 1 72.88 4 LYS B O 1
ATOM 1850 N N . ASP B 1 5 ? -7.797 -5.895 16.75 1 75.81 5 ASP B N 1
ATOM 1851 C CA . ASP B 1 5 ? -6.621 -6.754 16.656 1 75.81 5 ASP B CA 1
ATOM 1852 C C . ASP B 1 5 ? -5.344 -5.922 16.547 1 75.81 5 ASP B C 1
ATOM 1854 O O . ASP B 1 5 ? -4.254 -6.469 16.344 1 75.81 5 ASP B O 1
ATOM 1858 N N . SER B 1 6 ? -5.598 -4.539 16.734 1 84.31 6 SER B N 1
ATOM 1859 C CA . SER B 1 6 ? -4.453 -3.643 16.609 1 84.31 6 SER B CA 1
ATOM 1860 C C . SER B 1 6 ? -4.312 -2.752 17.844 1 84.31 6 SER B C 1
ATOM 1862 O O . SER B 1 6 ? -5.305 -2.434 18.5 1 84.31 6 SER B O 1
ATOM 1864 N N . PRO B 1 7 ? -3.123 -2.369 18.219 1 87.44 7 PRO B N 1
ATOM 1865 C CA . PRO B 1 7 ? -2.928 -1.498 19.391 1 87.44 7 PRO B CA 1
ATOM 1866 C C . PRO B 1 7 ? -3.574 -0.126 19.203 1 87.44 7 PRO B C 1
ATOM 1868 O O . PRO B 1 7 ? -3.574 0.423 18.109 1 87.44 7 PRO B O 1
ATOM 1871 N N . VAL B 1 8 ? -4.082 0.367 20.344 1 94.75 8 VAL B N 1
ATOM 1872 C CA . VAL B 1 8 ? -4.605 1.729 20.375 1 94.75 8 VAL B CA 1
ATOM 1873 C C . VAL B 1 8 ? -3.465 2.715 20.609 1 94.75 8 VAL B C 1
ATOM 1875 O O . VAL B 1 8 ? -2.576 2.459 21.438 1 94.75 8 VAL B O 1
ATOM 1878 N N . ILE B 1 9 ? -3.48 3.842 19.906 1 96.19 9 ILE B N 1
ATOM 1879 C CA . ILE B 1 9 ? -2.48 4.887 20.094 1 96.19 9 ILE B CA 1
ATOM 1880 C C . ILE B 1 9 ? -3.072 6.016 20.938 1 96.19 9 ILE B C 1
ATOM 1882 O O . ILE B 1 9 ? -4.059 6.641 20.547 1 96.19 9 ILE B O 1
ATOM 1886 N N . GLU B 1 10 ? -2.463 6.301 22.062 1 97.56 10 GLU B N 1
ATOM 1887 C CA . GLU B 1 10 ? -2.838 7.418 22.938 1 97.56 10 GLU B CA 1
ATOM 1888 C C . GLU B 1 10 ? -1.952 8.633 22.688 1 97.56 10 GLU B C 1
ATOM 1890 O O . GLU B 1 10 ? -0.726 8.547 22.781 1 97.56 10 GLU B O 1
ATOM 1895 N N . LEU B 1 11 ? -2.629 9.781 22.422 1 97.94 11 LEU B N 1
ATOM 1896 C CA . LEU B 1 11 ? -1.873 10.977 22.078 1 97.94 11 LEU B CA 1
ATOM 1897 C C . LEU B 1 11 ? -2.316 12.164 22.938 1 97.94 11 LEU B C 1
ATOM 1899 O O . LEU B 1 11 ? -3.436 12.664 22.781 1 97.94 11 LEU B O 1
ATOM 1903 N N . GLN B 1 12 ? -1.446 12.578 23.797 1 97.75 12 GLN B N 1
ATOM 1904 C CA . GLN B 1 12 ? -1.698 13.766 24.594 1 97.75 12 GLN B CA 1
ATOM 1905 C C . GLN B 1 12 ? -1.41 15.039 23.797 1 97.75 12 GLN B C 1
ATOM 1907 O O . GLN B 1 12 ? -0.338 15.172 23.203 1 97.75 12 GLN B O 1
ATOM 1912 N N . VAL B 1 13 ? -2.348 15.953 23.781 1 97.12 13 VAL B N 1
ATOM 1913 C CA . VAL B 1 13 ? -2.188 17.266 23.156 1 97.12 13 VAL B CA 1
ATOM 1914 C C . VAL B 1 13 ? -2.555 18.359 24.172 1 97.12 13 VAL B C 1
ATOM 1916 O O . VAL B 1 13 ? -3.732 18.688 24.344 1 97.12 13 VAL B O 1
ATOM 1919 N N . ARG B 1 14 ? -1.494 18.953 24.781 1 94.81 14 ARG B N 1
ATOM 1920 C CA . ARG B 1 14 ? -1.691 19.891 25.891 1 94.81 14 ARG B CA 1
ATOM 1921 C C . ARG B 1 14 ? -2.637 19.312 26.938 1 94.81 14 ARG B C 1
ATOM 1923 O O . ARG B 1 14 ? -2.373 18.25 27.5 1 94.81 14 ARG B O 1
ATOM 1930 N N . ASP B 1 15 ? -3.826 19.859 27.062 1 94.62 15 ASP B N 1
ATOM 1931 C CA . ASP B 1 15 ? -4.723 19.406 28.109 1 94.62 15 ASP B CA 1
ATOM 1932 C C . ASP B 1 15 ? -5.746 18.406 27.578 1 94.62 15 ASP B C 1
ATOM 1934 O O . ASP B 1 15 ? -6.613 17.938 28.312 1 94.62 15 ASP B O 1
ATOM 1938 N N . SER B 1 16 ? -5.613 18.016 26.359 1 96.94 16 SER B N 1
ATOM 1939 C CA . SER B 1 16 ? -6.535 17.078 25.719 1 96.94 16 SER B CA 1
ATOM 1940 C C . SER B 1 16 ? -5.859 15.734 25.453 1 96.94 16 SER B C 1
ATOM 1942 O O . SER B 1 16 ? -4.633 15.648 25.406 1 96.94 16 SER B O 1
ATOM 1944 N N . HIS B 1 17 ? -6.719 14.734 25.406 1 97.88 17 HIS B N 1
ATOM 1945 C CA . HIS B 1 17 ? -6.234 13.383 25.156 1 97.88 17 HIS B CA 1
ATOM 1946 C C . HIS B 1 17 ? -6.988 12.734 24 1 97.88 17 HIS B C 1
ATOM 1948 O O . HIS B 1 17 ? -8.219 12.609 24.047 1 97.88 17 HIS B O 1
ATOM 1954 N N . LEU B 1 18 ? -6.223 12.273 22.984 1 98.44 18 LEU B N 1
ATOM 1955 C CA . LEU B 1 18 ? -6.797 11.578 21.828 1 98.44 18 LEU B CA 1
ATOM 1956 C C . LEU B 1 18 ? -6.535 10.078 21.922 1 98.44 18 LEU B C 1
ATOM 1958 O O . LEU B 1 18 ? -5.449 9.656 22.344 1 98.44 18 LEU B O 1
ATOM 1962 N N . SER B 1 19 ? -7.535 9.266 21.594 1 98.25 19 SER B N 1
ATOM 1963 C CA . SER B 1 19 ? -7.441 7.816 21.484 1 98.25 19 SER B CA 1
ATOM 1964 C C . SER B 1 19 ? -7.719 7.348 20.062 1 98.25 19 SER B C 1
ATOM 1966 O O . SER B 1 19 ? -8.852 7.41 19.594 1 98.25 19 SER B O 1
ATOM 1968 N N . ILE B 1 20 ? -6.695 6.777 19.406 1 98.12 20 ILE B N 1
ATOM 1969 C CA . ILE B 1 20 ? -6.789 6.48 17.969 1 98.12 20 ILE B CA 1
ATOM 1970 C C . ILE B 1 20 ? -6.707 4.973 17.75 1 98.12 20 ILE B C 1
ATOM 1972 O O . ILE B 1 20 ? -5.703 4.344 18.094 1 98.12 20 ILE B O 1
ATOM 1976 N N . GLN B 1 21 ? -7.707 4.422 17.156 1 97.19 21 GLN B N 1
ATOM 1977 C CA . GLN B 1 21 ? -7.738 2.996 16.844 1 97.19 21 GLN B CA 1
ATOM 1978 C C . GLN B 1 21 ? -7.254 2.734 15.422 1 97.19 21 GLN B C 1
ATOM 1980 O O . GLN B 1 21 ? -7.359 3.605 14.555 1 97.19 21 GLN B O 1
ATOM 1985 N N . GLN B 1 22 ? -6.664 1.489 15.211 1 94.19 22 GLN B N 1
ATOM 1986 C CA . GLN B 1 22 ? -6.039 1.104 13.953 1 94.19 22 GLN B CA 1
ATOM 1987 C C . GLN B 1 22 ? -6.562 -0.243 13.469 1 94.19 22 GLN B C 1
ATOM 1989 O O . GLN B 1 22 ? -7.16 -0.997 14.234 1 94.19 22 GLN B O 1
ATOM 1994 N N . ASP B 1 23 ? -6.43 -0.503 12.188 1 90.38 23 ASP B N 1
ATOM 1995 C CA . ASP B 1 23 ? -6.527 -1.827 11.586 1 90.38 23 ASP B CA 1
ATOM 1996 C C . ASP B 1 23 ? -5.277 -2.146 10.766 1 90.38 23 ASP B C 1
ATOM 1998 O O . ASP B 1 23 ? -5.273 -1.979 9.539 1 90.38 23 ASP B O 1
ATOM 2002 N N . ASN B 1 24 ? -4.262 -2.805 11.344 1 83.06 24 ASN B N 1
ATOM 2003 C CA . ASN B 1 24 ? -2.965 -3.076 10.734 1 83.06 24 ASN B CA 1
ATOM 2004 C C . ASN B 1 24 ? -3.029 -4.281 9.797 1 83.06 24 ASN B C 1
ATOM 2006 O O . ASN B 1 24 ? -2.078 -4.547 9.062 1 83.06 24 ASN B O 1
ATOM 2010 N N . GLY B 1 25 ? -4.094 -4.961 9.805 1 79 25 GLY B N 1
ATOM 2011 C CA . GLY B 1 25 ? -4.242 -6.148 8.984 1 79 25 GLY B CA 1
ATOM 2012 C C . GLY B 1 25 ? -4.938 -5.879 7.664 1 79 25 GLY B C 1
ATOM 2013 O O . GLY B 1 25 ? -5.074 -6.777 6.828 1 79 25 GLY B O 1
ATOM 2014 N N . SER B 1 26 ? -5.301 -4.629 7.441 1 82.88 26 SER B N 1
ATOM 2015 C CA . SER B 1 26 ? -5.988 -4.273 6.203 1 82.88 26 SER B CA 1
ATOM 2016 C C . SER B 1 26 ? -5 -4.098 5.055 1 82.88 26 SER B C 1
ATOM 2018 O O . SER B 1 26 ? -3.787 -4.043 5.273 1 82.88 26 SER B O 1
ATOM 2020 N N . PHE B 1 27 ? -5.48 -3.998 3.795 1 84.06 27 PHE B N 1
ATOM 2021 C CA . PHE B 1 27 ? -4.652 -3.807 2.607 1 84.06 27 PHE B CA 1
ATOM 2022 C C . PHE B 1 27 ? -4.27 -2.34 2.449 1 84.06 27 PHE B C 1
ATOM 2024 O O . PHE B 1 27 ? -3.523 -1.985 1.533 1 84.06 27 PHE B O 1
ATOM 2031 N N . HIS B 1 28 ? -4.754 -1.533 3.361 1 87.62 28 HIS B N 1
ATOM 2032 C CA . HIS B 1 28 ? -4.488 -0.105 3.238 1 87.62 28 HIS B CA 1
ATOM 2033 C C . HIS B 1 28 ? -3.637 0.397 4.402 1 87.62 28 HIS B C 1
ATOM 2035 O O . HIS B 1 28 ? -4.051 0.314 5.559 1 87.62 28 HIS B O 1
ATOM 2041 N N . VAL B 1 29 ? -2.576 0.985 4.031 1 87.81 29 VAL B N 1
ATOM 2042 C CA . VAL B 1 29 ? -1.646 1.459 5.051 1 87.81 29 VAL B CA 1
ATOM 2043 C C . VAL B 1 29 ? -2.268 2.627 5.812 1 87.81 29 VAL B C 1
ATOM 2045 O O . VAL B 1 29 ? -1.874 2.918 6.945 1 87.81 29 VAL B O 1
ATOM 2048 N N . GLY B 1 30 ? -3.256 3.281 5.277 1 92.88 30 GLY B N 1
ATOM 2049 C CA . GLY B 1 30 ? -3.922 4.418 5.891 1 92.88 30 GLY B CA 1
ATOM 2050 C C . GLY B 1 30 ? -4.75 4.043 7.105 1 92.88 30 GLY B C 1
ATOM 2051 O O . GLY B 1 30 ? -5.238 4.918 7.82 1 92.88 30 GLY B O 1
ATOM 2052 N N . THR B 1 31 ? -4.855 2.781 7.398 1 93.25 31 THR B N 1
ATOM 2053 C CA . THR B 1 31 ? -5.609 2.346 8.57 1 93.25 31 THR B CA 1
ATOM 2054 C C . THR B 1 31 ? -4.676 2.08 9.742 1 93.25 31 THR B C 1
ATOM 2056 O O . THR B 1 31 ? -5.055 1.406 10.703 1 93.25 31 THR B O 1
ATOM 2059 N N . SER B 1 32 ? -3.539 2.555 9.688 1 93.31 32 SER B N 1
ATOM 2060 C CA . SER B 1 32 ? -2.518 2.512 10.734 1 93.31 32 SER B CA 1
ATOM 2061 C C . SER B 1 32 ? -2.012 3.912 11.07 1 93.31 32 SER B C 1
ATOM 2063 O O . SER B 1 32 ? -2.133 4.832 10.258 1 93.31 32 SER B O 1
ATOM 2065 N N . VAL B 1 33 ? -1.534 4.043 12.289 1 95.62 33 VAL B N 1
ATOM 2066 C CA . VAL B 1 33 ? -0.874 5.285 12.688 1 95.62 33 VAL B CA 1
ATOM 2067 C C . VAL B 1 33 ? 0.629 5.168 12.445 1 95.62 33 VAL B C 1
ATOM 2069 O O . VAL B 1 33 ? 1.257 4.188 12.852 1 95.62 33 VAL B O 1
ATOM 2072 N N . TRP B 1 34 ? 1.158 6.145 11.844 1 94.31 34 TRP B N 1
ATOM 2073 C CA . TRP B 1 34 ? 2.578 6.16 11.5 1 94.31 34 TRP B CA 1
ATOM 2074 C C . TRP B 1 34 ? 3.283 7.332 12.172 1 94.31 34 TRP B C 1
ATOM 2076 O O . TRP B 1 34 ? 2.641 8.305 12.578 1 94.31 34 TRP B O 1
ATOM 2086 N N . ASN B 1 35 ? 4.57 7.289 12.305 1 96.31 35 ASN B N 1
ATOM 2087 C CA . ASN B 1 35 ? 5.344 8.219 13.117 1 96.31 35 ASN B CA 1
ATOM 2088 C C . ASN B 1 35 ? 5.281 9.641 12.555 1 96.31 35 ASN B C 1
ATOM 2090 O O . ASN B 1 35 ? 5.352 10.609 13.305 1 96.31 35 ASN B O 1
ATOM 2094 N N . GLY B 1 36 ? 5.16 9.75 11.281 1 97.75 36 GLY B N 1
ATOM 2095 C CA . GLY B 1 36 ? 5.113 11.078 10.68 1 97.75 36 GLY B CA 1
ATOM 2096 C C . GLY B 1 36 ? 4 11.945 11.234 1 97.75 36 GLY B C 1
ATOM 2097 O O . GLY B 1 36 ? 4.191 13.141 11.445 1 97.75 36 GLY B O 1
ATOM 2098 N N . SER B 1 37 ? 2.82 11.398 11.422 1 98.25 37 SER B N 1
ATOM 2099 C CA . SER B 1 37 ? 1.693 12.156 11.961 1 98.25 37 SER B CA 1
ATOM 2100 C C . SER B 1 37 ? 1.944 12.57 13.406 1 98.25 37 SER B C 1
ATOM 2102 O O . SER B 1 37 ? 1.604 13.688 13.805 1 98.25 37 SER B O 1
ATOM 2104 N N . LEU B 1 38 ? 2.592 11.734 14.172 1 98.12 38 LEU B N 1
ATOM 2105 C CA . LEU B 1 38 ? 2.854 12 15.578 1 98.12 38 LEU B CA 1
ATOM 2106 C C . LEU B 1 38 ? 3.924 13.078 15.734 1 98.12 38 LEU B C 1
ATOM 2108 O O . LEU B 1 38 ? 3.783 13.984 16.562 1 98.12 38 LEU B O 1
ATOM 2112 N N . VAL B 1 39 ? 4.98 12.977 14.945 1 98.44 39 VAL B N 1
ATOM 2113 C CA . VAL B 1 39 ? 6.062 13.953 15.039 1 98.44 39 VAL B CA 1
ATOM 2114 C C . VAL B 1 39 ? 5.543 15.336 14.648 1 98.44 39 VAL B C 1
ATOM 2116 O O . VAL B 1 39 ? 5.895 16.344 15.273 1 98.44 39 VAL B O 1
ATOM 2119 N N . LEU B 1 40 ? 4.703 15.43 13.656 1 98.31 40 LEU B N 1
ATOM 2120 C CA . LEU B 1 40 ? 4.105 16.703 13.25 1 98.31 40 LEU B CA 1
ATOM 2121 C C . LEU B 1 40 ? 3.244 17.281 14.367 1 98.31 40 LEU B C 1
ATOM 2123 O O . LEU B 1 40 ? 3.352 18.453 14.695 1 98.31 40 LEU B O 1
ATOM 2127 N N . ALA B 1 41 ? 2.4 16.438 14.914 1 98.38 41 ALA B N 1
ATOM 2128 C CA . ALA B 1 41 ? 1.506 16.859 15.992 1 98.38 41 ALA B CA 1
ATOM 2129 C C . ALA B 1 41 ? 2.293 17.453 17.156 1 98.38 41 ALA B C 1
ATOM 2131 O O . ALA B 1 41 ? 1.96 18.516 17.672 1 98.38 41 ALA B O 1
ATOM 2132 N N . LYS B 1 42 ? 3.303 16.812 17.5 1 98.06 42 LYS B N 1
ATOM 2133 C CA . LYS B 1 42 ? 4.047 17.188 18.688 1 98.06 42 LYS B CA 1
ATOM 2134 C C . LYS B 1 42 ? 4.98 18.359 18.406 1 98.06 42 LYS B C 1
ATOM 2136 O O . LYS B 1 42 ? 5.246 19.188 19.297 1 98.06 42 LYS B O 1
ATOM 2141 N N . PHE B 1 43 ? 5.477 18.516 17.203 1 98.12 43 PHE B N 1
ATOM 2142 C CA . PHE B 1 43 ? 6.215 19.719 16.797 1 98.12 43 PHE B CA 1
ATOM 2143 C C . PHE B 1 43 ? 5.348 20.953 16.922 1 98.12 43 PHE B C 1
ATOM 2145 O O . PHE B 1 43 ? 5.777 21.953 17.5 1 98.12 43 PHE B O 1
ATOM 2152 N N . VAL B 1 44 ? 4.176 20.844 16.422 1 96.81 44 VAL B N 1
ATOM 2153 C CA . VAL B 1 44 ? 3.252 21.969 16.469 1 96.81 44 VAL B CA 1
ATOM 2154 C C . VAL B 1 44 ? 2.879 22.266 17.922 1 96.81 44 VAL B C 1
ATOM 2156 O O . VAL B 1 44 ? 2.828 23.422 18.344 1 96.81 44 VAL B O 1
ATOM 2159 N N . GLU B 1 45 ? 2.609 21.234 18.672 1 96.19 45 GLU B N 1
ATOM 2160 C CA . GLU B 1 45 ? 2.293 21.422 20.078 1 96.19 45 GLU B CA 1
ATOM 2161 C C . GLU B 1 45 ? 3.414 22.172 20.812 1 96.19 45 GLU B C 1
ATOM 2163 O O . GLU B 1 45 ? 3.152 23.031 21.641 1 96.19 45 GLU B O 1
ATOM 2168 N N . ARG B 1 46 ? 4.582 21.859 20.484 1 94.88 46 ARG B N 1
ATOM 2169 C CA . ARG B 1 46 ? 5.758 22.406 21.141 1 94.88 46 ARG B CA 1
ATOM 2170 C C . ARG B 1 46 ? 5.891 23.906 20.859 1 94.88 46 ARG B C 1
ATOM 2172 O O . ARG B 1 46 ? 6.285 24.672 21.734 1 94.88 46 ARG B O 1
ATOM 2179 N N . TRP B 1 47 ? 5.52 24.328 19.656 1 94.19 47 TRP B N 1
ATOM 2180 C CA . TRP B 1 47 ? 5.926 25.672 19.234 1 94.19 47 TRP B CA 1
ATOM 2181 C C . TRP B 1 47 ? 4.711 26.547 18.984 1 94.19 47 TRP B C 1
ATOM 2183 O O . TRP B 1 47 ? 4.836 27.781 18.906 1 94.19 47 TRP B O 1
ATOM 2193 N N . ALA B 1 48 ? 3.572 25.969 18.812 1 89.38 48 ALA B N 1
ATOM 2194 C CA . ALA B 1 48 ? 2.385 26.781 18.578 1 89.38 48 ALA B CA 1
ATOM 2195 C C . ALA B 1 48 ? 2.021 27.594 19.812 1 89.38 48 ALA B C 1
ATOM 2197 O O . ALA B 1 48 ? 2.072 27.078 20.938 1 89.38 48 ALA B O 1
ATOM 2198 N N . PRO B 1 49 ? 1.772 28.859 19.641 1 81.12 49 PRO B N 1
ATOM 2199 C CA . PRO B 1 49 ? 1.4 29.688 20.812 1 81.12 49 PRO B CA 1
ATOM 2200 C C . PRO B 1 49 ? 0.12 29.203 21.484 1 81.12 49 PRO B C 1
ATOM 2202 O O . PRO B 1 49 ? -0.815 28.766 20.797 1 81.12 49 PRO B O 1
ATOM 2205 N N . PRO B 1 50 ? 0.146 29.141 22.766 1 70.81 50 PRO B N 1
ATOM 2206 C CA . PRO B 1 50 ? -1.043 28.672 23.484 1 70.81 50 PRO B CA 1
ATOM 2207 C C . PRO B 1 50 ? -2.219 29.641 23.375 1 70.81 50 PRO B C 1
ATOM 2209 O O . PRO B 1 50 ? -3.375 29.219 23.516 1 70.81 50 PRO B O 1
ATOM 2212 N N . SER B 1 51 ? -1.87 30.891 23.406 1 65.62 51 SER B N 1
ATOM 2213 C CA . SER B 1 51 ? -2.883 31.938 23.266 1 65.62 51 SER B CA 1
ATOM 2214 C C . SER B 1 51 ? -2.447 33 22.281 1 65.62 51 SER B C 1
ATOM 2216 O O . SER B 1 51 ? -1.262 33.125 21.969 1 65.62 51 SER B O 1
ATOM 2218 N N . PRO B 1 52 ? -3.438 33.5 21.516 1 59.59 52 PRO B N 1
ATOM 2219 C CA . PRO B 1 52 ? -3.094 34.594 20.562 1 59.59 52 PRO B CA 1
ATOM 2220 C C . PRO B 1 52 ? -2.064 35.562 21.125 1 59.59 52 PRO B C 1
ATOM 2222 O O . PRO B 1 52 ? -1.279 36.125 20.375 1 59.59 52 PRO B O 1
ATOM 2225 N N . THR B 1 53 ? -2.051 35.719 22.312 1 56.5 53 THR B N 1
ATOM 2226 C CA . THR B 1 53 ? -1.332 36.844 22.891 1 56.5 53 THR B CA 1
ATOM 2227 C C . THR B 1 53 ? 0.08 36.438 23.297 1 56.5 53 THR B C 1
ATOM 2229 O O . THR B 1 53 ? 0.895 37.312 23.672 1 56.5 53 THR B O 1
ATOM 2232 N N . THR B 1 54 ? 0.304 35.188 23.25 1 56.03 54 THR B N 1
ATOM 2233 C CA . THR B 1 54 ? 1.597 34.812 23.797 1 56.03 54 THR B CA 1
ATOM 2234 C C . THR B 1 54 ? 2.635 34.625 22.703 1 56.03 54 THR B C 1
ATOM 2236 O O . THR B 1 54 ? 2.562 33.688 21.922 1 56.03 54 THR B O 1
ATOM 2239 N N . THR B 1 55 ? 3.062 35.688 22.125 1 54.47 55 THR B N 1
ATOM 2240 C CA . THR B 1 55 ? 4.195 35.562 21.219 1 54.47 55 THR B CA 1
ATOM 2241 C C . THR B 1 55 ? 5.508 35.5 21.984 1 54.47 55 THR B C 1
ATOM 2243 O O . THR B 1 55 ? 5.848 36.406 22.734 1 54.47 55 THR B O 1
ATOM 2246 N N . GLY B 1 56 ? 5.75 34.375 22.531 1 54.69 56 GLY B N 1
ATOM 2247 C CA . GLY B 1 56 ? 7.02 34.375 23.25 1 54.69 56 GLY B CA 1
ATOM 2248 C C . GLY B 1 56 ? 8.195 34.781 22.375 1 54.69 56 GLY B C 1
ATOM 2249 O O . GLY B 1 56 ? 8.172 34.562 21.156 1 54.69 56 GLY B O 1
ATOM 2250 N N . THR B 1 57 ? 8.992 35.719 22.719 1 60.88 57 THR B N 1
ATOM 2251 C CA . THR B 1 57 ? 10.086 36.438 22.078 1 60.88 57 THR B CA 1
ATOM 2252 C C . THR B 1 57 ? 11.078 35.469 21.438 1 60.88 57 THR B C 1
ATOM 2254 O O . THR B 1 57 ? 11.75 35.812 20.469 1 60.88 57 THR B O 1
ATOM 2257 N N . ASN B 1 58 ? 10.969 34.125 21.703 1 80.88 58 ASN B N 1
ATOM 2258 C CA . ASN B 1 58 ? 12.047 33.281 21.188 1 80.88 58 ASN B CA 1
ATOM 2259 C C . ASN B 1 58 ? 11.5 32.062 20.438 1 80.88 58 ASN B C 1
ATOM 2261 O O . ASN B 1 58 ? 12.125 31 20.453 1 80.88 58 ASN B O 1
ATOM 2265 N N . ASN B 1 59 ? 10.422 32.281 19.844 1 89.5 59 ASN B N 1
ATOM 2266 C CA . ASN B 1 59 ? 9.828 31.203 19.062 1 89.5 59 ASN B CA 1
ATOM 2267 C C . ASN B 1 59 ? 10.07 31.406 17.562 1 89.5 59 ASN B C 1
ATOM 2269 O O . ASN B 1 59 ? 9.422 32.219 16.922 1 89.5 59 ASN B O 1
ATOM 2273 N N . PRO B 1 60 ? 10.984 30.594 17.016 1 90.12 60 PRO B N 1
ATOM 2274 C CA . PRO B 1 60 ? 11.336 30.797 15.609 1 90.12 60 PRO B CA 1
ATOM 2275 C C . PRO B 1 60 ? 10.227 30.359 14.656 1 90.12 60 PRO B C 1
ATOM 2277 O O . PRO B 1 60 ? 10.281 30.656 13.461 1 90.12 60 PRO B O 1
ATOM 2280 N N . TYR B 1 61 ? 9.148 29.75 15.188 1 94.25 61 TYR B N 1
ATOM 2281 C CA . TYR B 1 61 ? 8.078 29.25 14.336 1 94.25 61 TYR B CA 1
ATOM 2282 C C . TYR B 1 61 ? 6.773 29.984 14.594 1 94.25 61 TYR B C 1
ATOM 2284 O O . TYR B 1 61 ? 5.703 29.531 14.18 1 94.25 61 TYR B O 1
ATOM 2292 N N . SER B 1 62 ? 6.754 31.109 15.227 1 89.25 62 SER B N 1
ATOM 2293 C CA . SER B 1 62 ? 5.562 31.812 15.672 1 89.25 62 SER B CA 1
ATOM 2294 C C . SER B 1 62 ? 4.668 32.188 14.492 1 89.25 62 SER B C 1
ATOM 2296 O O . SER B 1 62 ? 3.449 32 14.547 1 89.25 62 SER B O 1
ATOM 2298 N N . GLU B 1 63 ? 5.27 32.688 13.422 1 87.88 63 GLU B N 1
ATOM 2299 C CA . GLU B 1 63 ? 4.492 33.094 12.25 1 87.88 63 GLU B CA 1
ATOM 2300 C C . GLU B 1 63 ? 3.961 31.859 11.516 1 87.88 63 GLU B C 1
ATOM 2302 O O . GLU B 1 63 ? 2.834 31.875 11.016 1 87.88 63 GLU B O 1
ATOM 2307 N N . LEU B 1 64 ? 4.746 30.859 11.516 1 93.19 64 LEU B N 1
ATOM 2308 C CA . LEU B 1 64 ? 4.414 29.625 10.805 1 93.19 64 LEU B CA 1
ATOM 2309 C C . LEU B 1 64 ? 3.24 28.922 11.477 1 93.19 64 LEU B C 1
ATOM 2311 O O . LEU B 1 64 ? 2.365 28.375 10.789 1 93.19 64 LEU B O 1
ATOM 2315 N N . LEU B 1 65 ? 3.256 28.938 12.805 1 93.88 65 LEU B N 1
ATOM 2316 C CA . LEU B 1 65 ? 2.342 28.078 13.555 1 93.88 65 LEU B CA 1
ATOM 2317 C C . LEU B 1 65 ? 1.323 28.906 14.32 1 93.88 65 LEU B C 1
ATOM 2319 O O . LEU B 1 65 ? 0.77 28.453 15.32 1 93.88 65 LEU B O 1
ATOM 2323 N N . ASP B 1 66 ? 1.131 30.109 13.93 1 89.12 66 ASP B N 1
ATOM 2324 C CA . ASP B 1 66 ? 0.083 30.938 14.523 1 89.12 66 ASP B CA 1
ATOM 2325 C C . ASP B 1 66 ? -1.275 30.641 13.891 1 89.12 66 ASP B C 1
ATOM 2327 O O . ASP B 1 66 ? -1.574 31.125 12.797 1 89.12 66 ASP B O 1
ATOM 2331 N N . PHE B 1 67 ? -2.092 29.953 14.719 1 90.38 67 PHE B N 1
ATOM 2332 C CA . PHE B 1 67 ? -3.408 29.578 14.219 1 90.38 67 PHE B CA 1
ATOM 2333 C C . PHE B 1 67 ? -4.5 30.391 14.898 1 90.38 67 PHE B C 1
ATOM 2335 O O . PHE B 1 67 ? -5.691 30.141 14.695 1 90.38 67 PHE B O 1
ATOM 2342 N N . HIS B 1 68 ? -4.176 31.391 15.672 1 84.88 68 HIS B N 1
ATOM 2343 C CA . HIS B 1 68 ? -5.148 32.094 16.5 1 84.88 68 HIS B CA 1
ATOM 2344 C C . HIS B 1 68 ? -5.328 33.531 16.031 1 84.88 68 HIS B C 1
ATOM 2346 O O . HIS B 1 68 ? -6.445 34.062 16.062 1 84.88 68 HIS B O 1
ATOM 2352 N N . SER B 1 69 ? -4.215 34.156 15.641 1 81.5 69 SER B N 1
ATOM 2353 C CA . SER B 1 69 ? -4.293 35.562 15.273 1 81.5 69 SER B CA 1
ATOM 2354 C C . SER B 1 69 ? -5.031 35.75 13.953 1 81.5 69 SER B C 1
ATOM 2356 O O . SER B 1 69 ? -5.645 36.781 13.727 1 81.5 69 SER B O 1
ATOM 2358 N N . ARG B 1 70 ? -4.871 34.875 13.094 1 81.31 70 ARG B N 1
ATOM 2359 C CA . ARG B 1 70 ? -5.562 34.875 11.805 1 81.31 70 ARG B CA 1
ATOM 2360 C C . ARG B 1 70 ? -6.125 33.5 11.469 1 81.31 70 ARG B C 1
ATOM 2362 O O . ARG B 1 70 ? -5.473 32.5 11.703 1 81.31 70 ARG B O 1
ATOM 2369 N N . ARG B 1 71 ? -7.285 33.594 11 1 87.44 71 ARG B N 1
ATOM 2370 C CA . ARG B 1 71 ? -7.895 32.344 10.562 1 87.44 71 ARG B CA 1
ATOM 2371 C C . ARG B 1 71 ? -7.137 31.734 9.383 1 87.44 71 ARG B C 1
ATOM 2373 O O . ARG B 1 71 ? -6.914 32.406 8.375 1 87.44 71 ARG B O 1
ATOM 2380 N N . ARG B 1 72 ? -6.695 30.516 9.539 1 94.81 72 ARG B N 1
ATOM 2381 C CA . ARG B 1 72 ? -5.973 29.812 8.492 1 94.81 72 ARG B CA 1
ATOM 2382 C C . ARG B 1 72 ? -6.797 28.641 7.961 1 94.81 72 ARG B C 1
ATOM 2384 O O . ARG B 1 72 ? -7.32 27.844 8.742 1 94.81 72 ARG B O 1
ATOM 2391 N N . ARG B 1 73 ? -6.969 28.578 6.633 1 98 73 ARG B N 1
ATOM 2392 C CA . ARG B 1 73 ? -7.594 27.422 5.984 1 98 73 ARG B CA 1
ATOM 2393 C C . ARG B 1 73 ? -6.57 26.328 5.707 1 98 73 ARG B C 1
ATOM 2395 O O . ARG B 1 73 ? -5.492 26.609 5.168 1 98 73 ARG B O 1
ATOM 2402 N N . ALA B 1 74 ? -6.93 25.094 6.133 1 98.81 74 ALA B N 1
ATOM 2403 C CA . ALA B 1 74 ? -5.945 24.016 6.012 1 98.81 74 ALA B CA 1
ATOM 2404 C C . ALA B 1 74 ? -6.566 22.766 5.402 1 98.81 74 ALA B C 1
ATOM 2406 O O . ALA B 1 74 ? -7.793 22.609 5.406 1 98.81 74 ALA B O 1
ATOM 2407 N N . ILE B 1 75 ? -5.695 21.891 4.84 1 98.94 75 ILE B N 1
ATOM 2408 C CA . ILE B 1 75 ? -6.09 20.594 4.312 1 98.94 75 ILE B CA 1
ATOM 2409 C C . ILE B 1 75 ? -4.992 19.562 4.586 1 98.94 75 ILE B C 1
ATOM 2411 O O . ILE B 1 75 ? -3.803 19.875 4.492 1 98.94 75 ILE B O 1
ATOM 2415 N N . GLU B 1 76 ? -5.391 18.406 5.031 1 98.94 76 GLU B N 1
ATOM 2416 C CA . GLU B 1 76 ? -4.43 17.312 5.176 1 98.94 76 GLU B CA 1
ATOM 2417 C C . GLU B 1 76 ? -4.602 16.281 4.066 1 98.94 76 GLU B C 1
ATOM 2419 O O . GLU B 1 76 ? -5.711 15.797 3.824 1 98.94 76 GLU B O 1
ATOM 2424 N N . LEU B 1 77 ? -3.479 15.984 3.391 1 98.88 77 LEU B N 1
ATOM 2425 C CA . LEU B 1 77 ? -3.426 14.953 2.363 1 98.88 77 LEU B CA 1
ATOM 2426 C C . LEU B 1 77 ? -3.004 13.609 2.961 1 98.88 77 LEU B C 1
ATOM 2428 O O . LEU B 1 77 ? -1.936 13.508 3.57 1 98.88 77 LEU B O 1
ATOM 2432 N N . GLY B 1 78 ? -3.84 12.555 2.748 1 98.38 78 GLY B N 1
ATOM 2433 C CA . GLY B 1 78 ? -3.518 11.266 3.338 1 98.38 78 GLY B CA 1
ATOM 2434 C C . GLY B 1 78 ? -3.578 11.273 4.855 1 98.38 78 GLY B C 1
ATOM 2435 O O . GLY B 1 78 ? -2.627 10.859 5.52 1 98.38 78 GLY B O 1
ATOM 2436 N N . THR B 1 79 ? -4.715 11.602 5.367 1 98.69 79 THR B N 1
ATOM 2437 C CA . THR B 1 79 ? -4.855 11.844 6.801 1 98.69 79 THR B CA 1
ATOM 2438 C C . THR B 1 79 ? -4.809 10.531 7.578 1 98.69 79 THR B C 1
ATOM 2440 O O . THR B 1 79 ? -4.484 10.516 8.766 1 98.69 79 THR B O 1
ATOM 2443 N N . GLY B 1 80 ? -5.188 9.422 6.938 1 97.81 80 GLY B N 1
ATOM 2444 C CA . GLY B 1 80 ? -5.199 8.133 7.609 1 97.81 80 GLY B CA 1
ATOM 2445 C C . GLY B 1 80 ? -6.172 8.07 8.766 1 97.81 80 GLY B C 1
ATOM 2446 O O . GLY B 1 80 ? -7.352 8.398 8.617 1 97.81 80 GLY B O 1
ATOM 2447 N N . CYS B 1 81 ? -5.645 7.727 9.93 1 98.06 81 CYS B N 1
ATOM 2448 C CA . CYS B 1 81 ? -6.473 7.578 11.125 1 98.06 81 CYS B CA 1
ATOM 2449 C C . CYS B 1 81 ? -6.797 8.938 11.734 1 98.06 81 CYS B C 1
ATOM 2451 O O . CYS B 1 81 ? -7.539 9.016 12.711 1 98.06 81 CYS B O 1
ATOM 2453 N N . GLY B 1 82 ? -6.227 9.961 11.242 1 98.69 82 GLY B N 1
ATOM 2454 C CA . GLY B 1 82 ? -6.617 11.305 11.609 1 98.69 82 GLY B CA 1
ATOM 2455 C C . GLY B 1 82 ? -5.781 11.883 12.734 1 98.69 82 GLY B C 1
ATOM 2456 O O . GLY B 1 82 ? -6.121 12.93 13.297 1 98.69 82 GLY B O 1
ATOM 2457 N N . ALA B 1 83 ? -4.652 11.297 13.078 1 98.56 83 ALA B N 1
ATOM 2458 C CA . ALA B 1 83 ? -3.873 11.664 14.258 1 98.56 83 ALA B CA 1
ATOM 2459 C C . ALA B 1 83 ? -3.402 13.117 14.164 1 98.56 83 ALA B C 1
ATOM 2461 O O . ALA B 1 83 ? -3.693 13.93 15.047 1 98.56 83 ALA B O 1
ATOM 2462 N N . ALA B 1 84 ? -2.721 13.469 13.133 1 98.69 84 ALA B N 1
ATOM 2463 C CA . ALA B 1 84 ? -2.178 14.82 12.992 1 98.69 84 ALA B CA 1
ATOM 2464 C C . ALA B 1 84 ? -3.297 15.852 12.859 1 98.69 84 ALA B C 1
ATOM 2466 O O . ALA B 1 84 ? -3.287 16.875 13.547 1 98.69 84 ALA B O 1
ATOM 2467 N N . GLY B 1 85 ? -4.25 15.578 11.992 1 98.69 85 GLY B N 1
ATOM 2468 C CA . GLY B 1 85 ? -5.348 16.5 11.773 1 98.69 85 GLY B CA 1
ATOM 2469 C C . GLY B 1 85 ? -6.105 16.844 13.039 1 98.69 85 GLY B C 1
ATOM 2470 O O . GLY B 1 85 ? -6.41 18.016 13.289 1 98.69 85 GLY B O 1
ATOM 2471 N N . MET B 1 86 ? -6.426 15.875 13.859 1 98.75 86 MET B N 1
ATOM 2472 C CA . MET B 1 86 ? -7.121 16.109 15.117 1 98.75 86 MET B CA 1
ATOM 2473 C C . MET B 1 86 ? -6.262 16.938 16.062 1 98.75 86 MET B C 1
ATOM 2475 O O . MET B 1 86 ? -6.766 17.828 16.75 1 98.75 86 MET B O 1
ATOM 2479 N N . ALA B 1 87 ? -5 16.656 16.156 1 98.44 87 ALA B N 1
ATOM 2480 C CA . ALA B 1 87 ? -4.098 17.422 17.016 1 98.44 87 ALA B CA 1
ATOM 2481 C C . ALA B 1 87 ? -4.039 18.891 16.594 1 98.44 87 ALA B C 1
ATOM 2483 O O . ALA B 1 87 ? -4.105 19.781 17.422 1 98.44 87 ALA B O 1
ATOM 2484 N N . PHE B 1 88 ? -3.902 19.109 15.273 1 98 88 PHE B N 1
ATOM 2485 C CA . PHE B 1 88 ? -3.848 20.469 14.742 1 98 88 PHE B CA 1
ATOM 2486 C C . PHE B 1 88 ? -5.121 21.234 15.086 1 98 88 PHE B C 1
ATOM 2488 O O . PHE B 1 88 ? -5.066 22.406 15.453 1 98 88 PHE B O 1
ATOM 2495 N N . HIS B 1 89 ? -6.238 20.578 14.977 1 97.31 89 HIS B N 1
ATOM 2496 C CA . HIS B 1 89 ? -7.516 21.172 15.344 1 97.31 89 HIS B CA 1
ATOM 2497 C C . HIS B 1 89 ? -7.512 21.625 16.797 1 97.31 89 HIS B C 1
ATOM 2499 O O . HIS B 1 89 ? -7.91 22.75 17.109 1 97.31 89 HIS B O 1
ATOM 2505 N N . LEU B 1 90 ? -7.055 20.797 17.688 1 96.44 90 LEU B N 1
ATOM 2506 C CA . LEU B 1 90 ? -7.012 21.094 19.125 1 96.44 90 LEU B CA 1
ATOM 2507 C C . LEU B 1 90 ? -6.043 22.234 19.406 1 96.44 90 LEU B C 1
ATOM 2509 O O . LEU B 1 90 ? -6.176 22.938 20.422 1 96.44 90 LEU B O 1
ATOM 2513 N N . LEU B 1 91 ? -5.102 22.469 18.5 1 95.31 91 LEU B N 1
ATOM 2514 C CA . LEU B 1 91 ? -4.074 23.484 18.703 1 95.31 91 LEU B CA 1
ATOM 2515 C C . LEU B 1 91 ? -4.465 24.797 18.047 1 95.31 91 LEU B C 1
ATOM 2517 O O . LEU B 1 91 ? -3.662 25.734 17.984 1 95.31 91 LEU B O 1
ATOM 2521 N N . GLY B 1 92 ? -5.676 24.812 17.438 1 93.69 92 GLY B N 1
ATOM 2522 C CA . GLY B 1 92 ? -6.215 26.078 17 1 93.69 92 GLY B CA 1
ATOM 2523 C C . GLY B 1 92 ? -6.516 26.125 15.508 1 93.69 92 GLY B C 1
ATOM 2524 O O . GLY B 1 92 ? -7.164 27.047 15.031 1 93.69 92 GLY B O 1
ATOM 2525 N N . LEU B 1 93 ? -6.023 25.188 14.742 1 95.56 93 LEU B N 1
ATOM 2526 C CA . LEU B 1 93 ? -6.301 25.125 13.312 1 95.56 93 LEU B CA 1
ATOM 2527 C C . LEU B 1 93 ? -7.688 24.562 13.047 1 95.56 93 LEU B C 1
ATOM 2529 O O . LEU B 1 93 ? -7.816 23.438 12.562 1 95.56 93 LEU B O 1
ATOM 2533 N N . GLN B 1 94 ? -8.648 25.359 13.102 1 93.88 94 GLN B N 1
ATOM 2534 C CA . GLN B 1 94 ? -10.023 24.891 13.195 1 93.88 94 GLN B CA 1
ATOM 2535 C C . GLN B 1 94 ? -10.625 24.672 11.812 1 93.88 94 GLN B C 1
ATOM 2537 O O . GLN B 1 94 ? -11.484 23.812 11.625 1 93.88 94 GLN B O 1
ATOM 2542 N N . ASP B 1 95 ? -10.227 25.469 10.875 1 97.31 95 ASP B N 1
ATOM 2543 C CA . ASP B 1 95 ? -10.719 25.312 9.508 1 97.31 95 ASP B CA 1
ATOM 2544 C C . ASP B 1 95 ? -9.828 24.359 8.711 1 97.31 95 ASP B C 1
ATOM 2546 O O . ASP B 1 95 ? -9.062 24.797 7.852 1 97.31 95 ASP B O 1
ATOM 2550 N N . ILE B 1 96 ? -9.977 23.094 8.984 1 98.56 96 ILE B N 1
ATOM 2551 C CA . ILE B 1 96 ? -9.133 22.078 8.359 1 98.56 96 ILE B CA 1
ATOM 2552 C C . ILE B 1 96 ? -10.008 20.984 7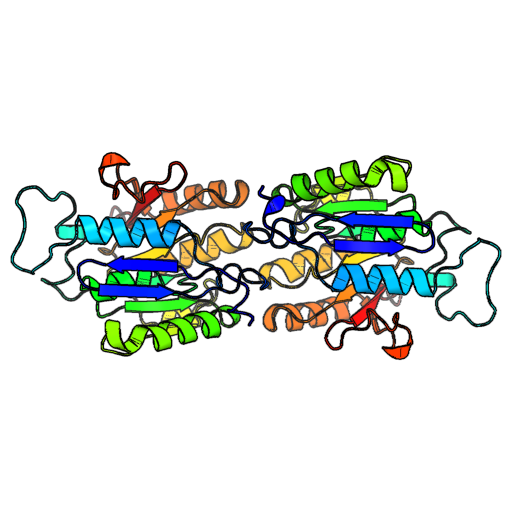.734 1 98.56 96 ILE B C 1
ATOM 2554 O O . ILE B 1 96 ? -11.008 20.578 8.32 1 98.56 96 ILE B O 1
ATOM 2558 N N . ILE B 1 97 ? -9.695 20.594 6.48 1 98.88 97 ILE B N 1
ATOM 2559 C CA . ILE B 1 97 ? -10.336 19.469 5.809 1 98.88 97 ILE B CA 1
ATOM 2560 C C . ILE B 1 97 ? -9.398 18.25 5.832 1 98.88 97 ILE B C 1
ATOM 2562 O O . ILE B 1 97 ? -8.242 18.344 5.418 1 98.88 97 ILE B O 1
ATOM 2566 N N . LEU B 1 98 ? -9.898 17.172 6.387 1 98.88 98 LEU B N 1
ATOM 2567 C CA . LEU B 1 98 ? -9.156 15.914 6.387 1 98.88 98 LEU B CA 1
ATOM 2568 C C . LEU B 1 98 ? -9.508 15.07 5.164 1 98.88 98 LEU B C 1
ATOM 2570 O O . LEU B 1 98 ? -10.68 14.789 4.918 1 98.88 98 LEU B O 1
ATOM 2574 N N . THR B 1 99 ? -8.43 14.633 4.355 1 98.88 99 THR B N 1
ATOM 2575 C CA . THR B 1 99 ? -8.742 13.906 3.127 1 98.88 99 THR B CA 1
ATOM 2576 C C . THR B 1 99 ? -7.961 12.594 3.062 1 98.88 99 THR B C 1
ATOM 2578 O O . THR B 1 99 ? -6.84 12.508 3.562 1 98.88 99 THR B O 1
ATOM 2581 N N . ASP B 1 100 ? -8.586 11.633 2.5 1 98.12 100 ASP B N 1
ATOM 2582 C CA . ASP B 1 100 ? -7.988 10.344 2.146 1 98.12 100 ASP B CA 1
ATOM 2583 C C . ASP B 1 100 ? -8.82 9.625 1.09 1 98.12 100 ASP B C 1
ATOM 2585 O O . ASP B 1 100 ? -9.812 10.172 0.6 1 98.12 100 ASP B O 1
ATOM 2589 N N . ILE B 1 101 ? -8.312 8.5 0.659 1 95.31 101 ILE B N 1
ATOM 2590 C CA . ILE B 1 101 ? -9.039 7.719 -0.335 1 95.31 101 ILE B CA 1
ATOM 2591 C C . ILE B 1 101 ? -10.211 7 0.331 1 95.31 101 ILE B C 1
ATOM 2593 O O . ILE B 1 101 ? -10.242 6.855 1.556 1 95.31 101 ILE B O 1
ATOM 2597 N N . SER B 1 102 ? -11.133 6.516 -0.454 1 94 102 SER B N 1
ATOM 2598 C CA . SER B 1 102 ? -12.414 5.988 -0.001 1 94 102 SER B CA 1
ATOM 2599 C C . SER B 1 102 ? -12.219 4.816 0.958 1 94 102 SER B C 1
ATOM 2601 O O . SER B 1 102 ? -12.875 4.75 2 1 94 102 SER B O 1
ATOM 2603 N N . PRO B 1 103 ? -11.32 3.893 0.737 1 92.19 103 PRO B N 1
ATOM 2604 C CA . PRO B 1 103 ? -11.211 2.725 1.613 1 92.19 103 PRO B CA 1
ATOM 2605 C C . PRO B 1 103 ? -10.711 3.08 3.012 1 92.19 103 PRO B C 1
ATOM 2607 O O . PRO B 1 103 ? -10.875 2.291 3.947 1 92.19 103 PRO B O 1
ATOM 2610 N N . VAL B 1 104 ? -10.141 4.184 3.168 1 95.88 104 VAL B N 1
ATOM 2611 C CA . VAL B 1 104 ? -9.555 4.59 4.441 1 95.88 104 VAL B CA 1
ATOM 2612 C C . VAL B 1 104 ? -10.586 5.363 5.258 1 95.88 104 VAL B C 1
ATOM 2614 O O . VAL B 1 104 ? -10.477 5.465 6.484 1 95.88 104 VAL B O 1
ATOM 2617 N N . MET B 1 105 ? -11.656 5.875 4.648 1 96.75 105 MET B N 1
ATOM 2618 C CA . MET B 1 105 ? -12.617 6.801 5.246 1 96.75 105 MET B CA 1
ATOM 2619 C C . MET B 1 105 ? -13.32 6.16 6.438 1 96.75 105 MET B C 1
ATOM 2621 O O . MET B 1 105 ? -13.57 6.824 7.445 1 96.75 105 MET B O 1
ATOM 2625 N N . PRO B 1 106 ? -13.625 4.875 6.391 1 95.75 106 PRO B N 1
ATOM 2626 C CA . PRO B 1 106 ? -14.281 4.277 7.559 1 95.75 106 PRO B CA 1
ATOM 2627 C C . PRO B 1 106 ? -13.414 4.34 8.812 1 95.75 106 PRO B C 1
ATOM 2629 O O . PRO B 1 106 ? -13.922 4.602 9.906 1 95.75 106 PRO B O 1
ATOM 2632 N N . ALA B 1 107 ? -12.148 4.09 8.688 1 96.38 107 ALA B N 1
ATOM 2633 C CA . ALA B 1 107 ? -11.242 4.184 9.828 1 96.38 107 ALA B CA 1
ATOM 2634 C C . ALA B 1 107 ? -11.164 5.617 10.352 1 96.38 107 ALA B C 1
ATOM 2636 O O . ALA B 1 107 ? -11.172 5.844 11.562 1 96.38 107 ALA B O 1
ATOM 2637 N N . LEU B 1 108 ? -11.102 6.566 9.469 1 98.31 108 LEU B N 1
ATOM 2638 C CA . LEU B 1 108 ? -11.062 7.977 9.836 1 98.31 108 LEU B CA 1
ATOM 2639 C C . LEU B 1 108 ? -12.336 8.375 10.578 1 98.31 108 LEU B C 1
ATOM 2641 O O . LEU B 1 108 ? -12.266 8.961 11.664 1 98.31 108 LEU B O 1
ATOM 2645 N N . LYS B 1 109 ? -13.43 8.062 10 1 98.06 109 LYS B N 1
ATOM 2646 C CA . LYS B 1 109 ? -14.719 8.438 10.586 1 98.06 109 LYS B CA 1
ATOM 2647 C C . LYS B 1 109 ? -14.906 7.789 11.961 1 98.06 109 LYS B C 1
ATOM 2649 O O . LYS B 1 109 ? -15.445 8.414 12.875 1 98.06 109 LYS B O 1
ATOM 2654 N N . HIS B 1 110 ? -14.508 6.582 12.086 1 97.56 110 HIS B N 1
ATOM 2655 C CA . HIS B 1 110 ? -14.539 5.883 13.367 1 97.56 110 HIS B CA 1
ATOM 2656 C C . HIS B 1 110 ? -13.758 6.645 14.43 1 97.56 110 HIS B C 1
ATOM 2658 O O . HIS B 1 110 ? -14.25 6.844 15.547 1 97.56 110 HIS B O 1
ATOM 2664 N N . ASN B 1 111 ? -12.602 7.07 14.133 1 98.5 111 ASN B N 1
ATOM 2665 C CA . ASN B 1 111 ? -11.75 7.777 15.086 1 98.5 111 ASN B CA 1
ATOM 2666 C C . ASN B 1 111 ? -12.297 9.164 15.398 1 98.5 111 ASN B C 1
ATOM 2668 O O . ASN B 1 111 ? -12.195 9.633 16.531 1 98.5 111 ASN B O 1
ATOM 2672 N N . LEU B 1 112 ? -12.82 9.844 14.367 1 98.62 112 LEU B N 1
ATOM 2673 C CA . LEU B 1 112 ? -13.422 11.148 14.609 1 98.62 112 LEU B CA 1
ATOM 2674 C C . LEU B 1 112 ? -14.609 11.031 15.562 1 98.62 112 LEU B C 1
ATOM 2676 O O . LEU B 1 112 ? -14.789 11.883 16.438 1 98.62 112 LEU B O 1
ATOM 2680 N N . LYS B 1 113 ? -15.391 10.023 15.367 1 98.06 113 LYS B N 1
ATOM 2681 C CA . LYS B 1 113 ? -16.531 9.789 16.25 1 98.06 113 LYS B CA 1
ATOM 2682 C C . LYS B 1 113 ? -16.047 9.477 17.672 1 98.06 113 LYS B C 1
ATOM 2684 O O . LYS B 1 113 ? -16.594 10.008 18.641 1 98.06 113 LYS B O 1
ATOM 2689 N N . ARG B 1 114 ? -15.117 8.695 17.797 1 97.19 114 ARG B N 1
ATOM 2690 C CA . ARG B 1 114 ? -14.578 8.273 19.078 1 97.19 114 ARG B CA 1
ATOM 2691 C C . ARG B 1 114 ? -14.031 9.469 19.859 1 97.19 114 ARG B C 1
ATOM 2693 O O . ARG B 1 114 ? -14.133 9.516 21.078 1 97.19 114 ARG B O 1
ATOM 2700 N N . ASN B 1 115 ? -13.484 10.414 19.188 1 98.56 115 ASN B N 1
ATOM 2701 C CA . ASN B 1 115 ? -12.82 11.539 19.844 1 98.56 115 ASN B CA 1
ATOM 2702 C C . ASN B 1 115 ? -13.68 12.797 19.812 1 98.56 115 ASN B C 1
ATOM 2704 O O . ASN B 1 115 ? -13.211 13.883 20.156 1 98.56 115 ASN B O 1
ATOM 2708 N N . LYS B 1 116 ? -14.906 12.703 19.453 1 97.81 116 LYS B N 1
ATOM 2709 C CA . LYS B 1 116 ? -15.805 13.844 19.312 1 97.81 116 LYS B CA 1
ATOM 2710 C C . LYS B 1 116 ? -15.922 14.609 20.625 1 97.81 116 LYS B C 1
ATOM 2712 O O . LYS B 1 116 ? -15.938 15.844 20.641 1 97.81 116 LYS B O 1
ATOM 2717 N N . PRO B 1 117 ? -16.016 13.977 21.75 1 97.62 117 PRO B N 1
ATOM 2718 C CA . PRO B 1 117 ? -16.109 14.711 23.016 1 97.62 117 PRO B CA 1
ATOM 2719 C C . PRO B 1 117 ? -14.914 15.617 23.266 1 97.62 117 PRO B C 1
ATOM 2721 O O . PRO B 1 117 ? -15.062 16.688 23.844 1 97.62 117 PRO B O 1
ATOM 2724 N N . VAL B 1 118 ? -13.797 15.195 22.844 1 97.75 118 VAL B N 1
ATOM 2725 C CA . VAL B 1 118 ? -12.57 15.953 23.031 1 97.75 118 VAL B CA 1
ATOM 2726 C C . VAL B 1 118 ? -12.469 17.062 21.969 1 97.75 118 VAL B C 1
ATOM 2728 O O . VAL B 1 118 ? -12.023 18.172 22.266 1 97.75 118 VAL B O 1
ATOM 2731 N N . LEU B 1 119 ? -12.914 16.797 20.812 1 97.75 119 LEU B N 1
ATOM 2732 C CA . LEU B 1 119 ? -12.773 17.703 19.672 1 97.75 119 LEU B CA 1
ATOM 2733 C C . LEU B 1 119 ? -13.812 18.812 19.734 1 97.75 119 LEU B C 1
ATOM 2735 O O . LEU B 1 119 ? -13.594 19.906 19.219 1 97.75 119 LEU B O 1
ATOM 2739 N N . GLY B 1 120 ? -14.922 18.531 20.234 1 96.69 120 GLY B N 1
ATOM 2740 C CA . GLY B 1 120 ? -15.953 19.531 20.438 1 96.69 120 GLY B CA 1
ATOM 2741 C C . GLY B 1 120 ? -16.812 19.781 19.219 1 96.69 120 GLY B C 1
ATOM 2742 O O . GLY B 1 120 ? -17.812 20.5 19.281 1 96.69 120 GLY B O 1
ATOM 2743 N N . LYS B 1 121 ? -16.438 19.297 18.094 1 93.38 121 LYS B N 1
ATOM 2744 C CA . LYS B 1 121 ? -17.219 19.453 16.875 1 93.38 121 LYS B CA 1
ATOM 2745 C C . LYS B 1 121 ? -16.859 18.375 15.852 1 93.38 121 LYS B C 1
ATOM 2747 O O . LYS B 1 121 ? -15.891 17.641 16.031 1 93.38 121 LYS B O 1
ATOM 2752 N N . ASN B 1 122 ? -17.734 18.359 14.82 1 95.38 122 ASN B N 1
ATOM 2753 C CA . ASN B 1 122 ? -17.422 17.5 13.68 1 95.38 122 ASN B CA 1
ATOM 2754 C C . ASN B 1 122 ? -16.391 18.141 12.758 1 95.38 122 ASN B C 1
ATOM 2756 O O . ASN B 1 122 ? -16.531 19.312 12.391 1 95.38 122 ASN B O 1
ATOM 2760 N N . MET B 1 123 ? -15.484 17.406 12.445 1 97.75 123 MET B N 1
ATOM 2761 C CA . MET B 1 123 ? -14.469 17.906 11.523 1 97.75 123 MET B CA 1
ATOM 2762 C C . MET B 1 123 ? -14.852 17.594 10.078 1 97.75 123 MET B C 1
ATOM 2764 O O . MET B 1 123 ? -15.508 16.594 9.805 1 97.75 123 MET B O 1
ATOM 2768 N N . LYS B 1 124 ? -14.414 18.422 9.164 1 98.31 124 LYS B N 1
ATOM 2769 C CA . LYS B 1 124 ? -14.688 18.25 7.742 1 98.31 124 LYS B CA 1
ATOM 2770 C C . LYS B 1 124 ? -13.789 17.172 7.141 1 98.31 124 LYS B C 1
ATOM 2772 O O . LYS B 1 124 ? -12.586 17.141 7.414 1 98.31 124 LYS B O 1
ATOM 2777 N N . THR B 1 125 ? -14.414 16.297 6.398 1 98.75 125 THR B N 1
ATOM 2778 C CA . THR B 1 125 ? -13.688 15.258 5.68 1 98.75 125 THR B CA 1
ATOM 2779 C C . THR B 1 125 ? -14.094 15.227 4.207 1 98.75 125 THR B C 1
ATOM 2781 O O . THR B 1 125 ? -15.18 15.68 3.85 1 98.75 125 THR B O 1
ATOM 2784 N N . SER B 1 126 ? -13.188 14.742 3.338 1 98.69 126 SER B N 1
ATOM 2785 C CA . SER B 1 126 ? -13.484 14.562 1.92 1 98.69 126 SER B CA 1
ATOM 2786 C C . SER B 1 126 ? -12.617 13.453 1.316 1 98.69 126 SER B C 1
ATOM 2788 O O . SER B 1 126 ? -11.453 13.305 1.677 1 98.69 126 SER B O 1
ATOM 2790 N N . VAL B 1 127 ? -13.266 12.68 0.463 1 98 127 VAL B N 1
ATOM 2791 C CA . VAL B 1 127 ? -12.477 11.75 -0.339 1 98 127 VAL B CA 1
ATOM 2792 C C . VAL B 1 127 ? -11.648 12.523 -1.367 1 98 127 VAL B C 1
ATOM 2794 O O . VAL B 1 127 ? -12.18 13.391 -2.066 1 98 127 VAL B O 1
ATOM 2797 N N . LEU B 1 128 ? -10.391 12.18 -1.462 1 98.19 128 LEU B N 1
ATOM 2798 C CA . LEU B 1 128 ? -9.531 12.875 -2.414 1 98.19 128 LEU B CA 1
ATOM 2799 C C . LEU B 1 128 ? -8.453 11.945 -2.955 1 98.19 128 LEU B C 1
ATOM 2801 O O . LEU B 1 128 ? -7.617 11.453 -2.195 1 98.19 128 LEU B O 1
ATOM 2805 N N . TYR B 1 129 ? -8.531 11.688 -4.199 1 95.62 129 TYR B N 1
ATOM 2806 C CA . TYR B 1 129 ? -7.461 11.07 -4.973 1 95.62 129 TYR B CA 1
ATOM 2807 C C . TYR B 1 129 ? -6.586 12.133 -5.629 1 95.62 129 TYR B C 1
ATOM 2809 O O . TYR B 1 129 ? -7.086 13.008 -6.336 1 95.62 129 TYR B O 1
ATOM 2817 N N . TRP B 1 130 ? -5.293 12.039 -5.508 1 97.81 130 TRP B N 1
ATOM 2818 C CA . TRP B 1 130 ? -4.383 13.109 -5.895 1 97.81 130 TRP B CA 1
ATOM 2819 C C . TRP B 1 130 ? -4.34 13.266 -7.41 1 97.81 130 TRP B C 1
ATOM 2821 O O . TRP B 1 130 ? -3.881 14.297 -7.922 1 97.81 130 TRP B O 1
ATOM 2831 N N . ASN B 1 131 ? -4.738 12.234 -8.133 1 94.69 131 ASN B N 1
ATOM 2832 C CA . ASN B 1 131 ? -4.754 12.312 -9.586 1 94.69 131 ASN B CA 1
ATOM 2833 C C . ASN B 1 131 ? -6.113 12.773 -10.109 1 94.69 131 ASN B C 1
ATOM 2835 O O . ASN B 1 131 ? -6.367 12.734 -11.312 1 94.69 131 ASN B O 1
ATOM 2839 N N . ASN B 1 132 ? -6.957 13.18 -9.258 1 96.56 132 ASN B N 1
ATOM 2840 C CA . ASN B 1 132 ? -8.305 13.602 -9.641 1 96.56 132 ASN B CA 1
ATOM 2841 C C . ASN B 1 132 ? -8.461 15.117 -9.555 1 96.56 132 ASN B C 1
ATOM 2843 O O . ASN B 1 132 ? -8.82 15.648 -8.508 1 96.56 132 ASN B O 1
ATOM 2847 N N . LYS B 1 133 ? -8.406 15.75 -10.672 1 97.25 133 LYS B N 1
ATOM 2848 C CA . LYS B 1 133 ? -8.43 17.203 -10.734 1 97.25 133 LYS B CA 1
ATOM 2849 C C . LYS B 1 133 ? -9.789 17.75 -10.297 1 97.25 133 LYS B C 1
ATOM 2851 O O . LYS B 1 133 ? -9.867 18.828 -9.711 1 97.25 133 LYS B O 1
ATOM 2856 N N . ASP B 1 134 ? -10.797 17.062 -10.586 1 97.88 134 ASP B N 1
ATOM 2857 C CA . ASP B 1 134 ? -12.133 17.5 -10.188 1 97.88 134 ASP B CA 1
ATOM 2858 C C . ASP B 1 134 ? -12.273 17.516 -8.664 1 97.88 134 ASP B C 1
ATOM 2860 O O . ASP B 1 134 ? -12.875 18.422 -8.102 1 97.88 134 ASP B O 1
ATOM 2864 N N . GLN B 1 135 ? -11.773 16.531 -8.07 1 98.12 135 GLN B N 1
ATOM 2865 C CA . GLN B 1 135 ? -11.82 16.469 -6.609 1 98.12 135 GLN B CA 1
ATOM 2866 C C . GLN B 1 135 ? -10.961 17.562 -5.988 1 98.12 135 GLN B C 1
ATOM 2868 O O . GLN B 1 135 ? -11.312 18.125 -4.953 1 98.12 135 GLN B O 1
ATOM 2873 N N . ILE B 1 136 ? -9.844 17.828 -6.566 1 98.69 136 ILE B N 1
ATOM 2874 C CA . ILE B 1 136 ? -8.977 18.906 -6.102 1 98.69 136 ILE B CA 1
ATOM 2875 C C . ILE B 1 136 ? -9.711 20.25 -6.188 1 98.69 136 ILE B C 1
ATOM 2877 O O . ILE B 1 136 ? -9.695 21.031 -5.238 1 98.69 136 ILE B O 1
ATOM 2881 N N . ARG B 1 137 ? -10.375 20.469 -7.238 1 98.25 137 ARG B N 1
ATOM 2882 C CA . ARG B 1 137 ? -11.148 21.688 -7.41 1 98.25 137 ARG B CA 1
ATOM 2883 C C . ARG B 1 137 ? -12.297 21.766 -6.41 1 98.25 137 ARG B C 1
ATOM 2885 O O . ARG B 1 137 ? -12.625 22.828 -5.906 1 98.25 137 ARG B O 1
ATOM 2892 N N . ALA B 1 138 ? -12.867 20.688 -6.109 1 98.38 138 ALA B N 1
ATOM 2893 C CA . ALA B 1 138 ? -14.07 20.609 -5.289 1 98.38 138 ALA B CA 1
ATOM 2894 C C . ALA B 1 138 ? -13.789 21.047 -3.855 1 98.38 138 ALA B C 1
ATOM 2896 O O . ALA B 1 138 ? -14.695 21.484 -3.146 1 98.38 138 ALA B O 1
ATOM 2897 N N . VAL B 1 139 ? -12.555 20.953 -3.428 1 98.5 139 VAL B N 1
ATOM 2898 C CA . VAL B 1 139 ? -12.234 21.359 -2.066 1 98.5 139 VAL B CA 1
ATOM 2899 C C . VAL B 1 139 ? -11.914 22.859 -2.051 1 98.5 139 VAL B C 1
ATOM 2901 O O . VAL B 1 139 ? -11.539 23.406 -1.011 1 98.5 139 VAL B O 1
ATOM 2904 N N . ASN B 1 140 ? -11.977 23.5 -3.141 1 98.25 140 ASN B N 1
ATOM 2905 C CA . ASN B 1 140 ? -11.945 24.953 -3.299 1 98.25 140 ASN B CA 1
ATOM 2906 C C . ASN B 1 140 ? -10.617 25.531 -2.816 1 98.25 140 ASN B C 1
ATOM 2908 O O . ASN B 1 140 ? -10.602 26.406 -1.943 1 98.25 140 ASN B O 1
ATOM 2912 N N . PRO B 1 141 ? -9.5 25.156 -3.402 1 98.31 141 PRO B N 1
ATOM 2913 C CA . PRO B 1 141 ? -8.25 25.859 -3.08 1 98.31 141 PRO B CA 1
ATOM 2914 C C . PRO B 1 141 ? -8.336 27.359 -3.348 1 98.31 141 PRO B C 1
ATOM 2916 O O . PRO B 1 141 ? -9.273 27.812 -4.004 1 98.31 141 PRO B O 1
ATOM 2919 N N . PRO B 1 142 ? -7.418 28.188 -2.74 1 98.25 142 PRO B N 1
ATOM 2920 C CA . PRO B 1 142 ? -6.16 27.766 -2.123 1 98.25 142 PRO B CA 1
ATOM 2921 C C . PRO B 1 142 ? -6.281 27.562 -0.614 1 98.25 142 PRO B C 1
ATOM 2923 O O . PRO B 1 142 ? -7.266 28 -0.007 1 98.25 142 PRO B O 1
ATOM 2926 N N . PHE B 1 143 ? -5.312 26.906 0.012 1 98.81 143 PHE B N 1
ATOM 2927 C CA . PHE B 1 143 ? -5.191 26.688 1.448 1 98.81 143 PHE B CA 1
ATOM 2928 C C . PHE B 1 143 ? -3.936 27.359 1.995 1 98.81 143 PHE B C 1
ATOM 2930 O O . PHE B 1 143 ? -2.887 27.344 1.345 1 98.81 143 PHE B O 1
ATOM 2937 N N . ASP B 1 144 ? -4.059 27.859 3.195 1 98.38 144 ASP B N 1
ATOM 2938 C CA . ASP B 1 144 ? -2.912 28.484 3.852 1 98.38 144 ASP B CA 1
ATOM 2939 C C . ASP B 1 144 ? -1.908 27.422 4.32 1 98.38 144 ASP B C 1
ATOM 2941 O O . ASP B 1 144 ? -0.703 27.672 4.348 1 98.38 144 ASP B O 1
ATOM 2945 N N . VAL B 1 145 ? -2.406 26.312 4.762 1 98.62 145 VAL B N 1
ATOM 2946 C CA . VAL B 1 145 ? -1.567 25.234 5.277 1 98.62 145 VAL B CA 1
ATOM 2947 C C . VAL B 1 145 ? -1.983 23.906 4.648 1 98.62 145 VAL B C 1
ATOM 2949 O O . VAL B 1 145 ? -3.152 23.516 4.711 1 98.62 145 VAL B O 1
ATOM 2952 N N . VAL B 1 146 ? -1.053 23.25 4.008 1 98.94 146 VAL B N 1
ATOM 2953 C CA . VAL B 1 146 ? -1.224 21.875 3.539 1 98.94 146 VAL B CA 1
ATOM 2954 C C . VAL B 1 146 ? -0.388 20.922 4.398 1 98.94 146 VAL B C 1
ATOM 2956 O O . VAL B 1 146 ? 0.809 21.156 4.594 1 98.94 146 VAL B O 1
ATOM 2959 N N . ILE B 1 147 ? -1.048 19.906 4.961 1 98.94 147 ILE B N 1
ATOM 2960 C CA . ILE B 1 147 ? -0.393 18.953 5.848 1 98.94 147 ILE B CA 1
ATOM 2961 C C . ILE B 1 147 ? -0.3 17.594 5.168 1 98.94 147 ILE B C 1
ATOM 2963 O O . ILE B 1 147 ? -1.249 17.156 4.516 1 98.94 147 ILE B O 1
ATOM 2967 N N . ALA B 1 148 ? 0.823 16.953 5.277 1 98.88 148 ALA B N 1
ATOM 2968 C CA . ALA B 1 148 ? 1.024 15.609 4.766 1 98.88 148 ALA B CA 1
ATOM 2969 C C . ALA B 1 148 ? 2.006 14.828 5.637 1 98.88 148 ALA B C 1
ATOM 2971 O O . ALA B 1 148 ? 3.041 15.359 6.043 1 98.88 148 ALA B O 1
ATOM 2972 N N . ALA B 1 149 ? 1.67 13.547 5.996 1 98.56 149 ALA B N 1
ATOM 2973 C CA . ALA B 1 149 ? 2.525 12.719 6.848 1 98.56 149 ALA B CA 1
ATOM 2974 C C . ALA B 1 149 ? 2.574 11.281 6.344 1 98.56 149 ALA B C 1
ATOM 2976 O O . ALA B 1 149 ? 1.545 10.609 6.273 1 98.56 149 ALA B O 1
ATOM 2977 N N . ASP B 1 150 ? 3.791 10.828 6.02 1 96.94 150 ASP B N 1
ATOM 2978 C CA . ASP B 1 150 ? 4.035 9.445 5.613 1 96.94 150 ASP B CA 1
ATOM 2979 C C . ASP B 1 150 ? 3.213 9.086 4.379 1 96.94 150 ASP B C 1
ATOM 2981 O O . ASP B 1 150 ? 2.58 8.031 4.336 1 96.94 150 ASP B O 1
ATOM 2985 N N . VAL B 1 151 ? 3.266 9.93 3.346 1 97.81 151 VAL B N 1
ATOM 2986 C CA . VAL B 1 151 ? 2.418 9.742 2.172 1 97.81 151 VAL B CA 1
ATOM 2987 C C . VAL B 1 151 ? 3.279 9.375 0.965 1 97.81 151 VAL B C 1
ATOM 2989 O O . VAL B 1 151 ? 2.76 9.164 -0.133 1 97.81 151 VAL B O 1
ATOM 2992 N N . VAL B 1 152 ? 4.613 9.297 1.154 1 97.25 152 VAL B N 1
ATOM 2993 C CA . VAL B 1 152 ? 5.539 9.016 0.059 1 97.25 152 VAL B CA 1
ATOM 2994 C C . VAL B 1 152 ? 6.078 7.598 0.192 1 97.25 152 VAL B C 1
ATOM 2996 O O . VAL B 1 152 ? 7.164 7.391 0.739 1 97.25 152 VAL B O 1
ATOM 2999 N N . TYR B 1 153 ? 5.34 6.555 -0.448 1 92.56 153 TYR B N 1
ATOM 3000 C CA . TYR B 1 153 ? 5.77 5.168 -0.305 1 92.56 153 TYR B CA 1
ATOM 3001 C C . TYR B 1 153 ? 5.48 4.375 -1.575 1 92.56 153 TYR B C 1
ATOM 3003 O O . TYR B 1 153 ? 5.867 3.209 -1.688 1 92.56 153 TYR B O 1
ATOM 3011 N N . ILE B 1 154 ? 4.754 4.969 -2.465 1 90.38 154 ILE B N 1
ATOM 3012 C CA . ILE B 1 154 ? 4.484 4.398 -3.781 1 90.38 154 ILE B CA 1
ATOM 3013 C C . ILE B 1 154 ? 5.035 5.32 -4.867 1 90.38 154 ILE B C 1
ATOM 3015 O O . ILE B 1 154 ? 4.566 6.453 -5.023 1 90.38 154 ILE B O 1
ATOM 3019 N N . GLU B 1 155 ? 5.961 4.82 -5.586 1 90.75 155 GLU B N 1
ATOM 3020 C CA . GLU B 1 155 ? 6.645 5.617 -6.602 1 90.75 155 GLU B CA 1
ATOM 3021 C C . GLU B 1 155 ? 5.656 6.176 -7.621 1 90.75 155 GLU B C 1
ATOM 3023 O O . GLU B 1 155 ? 5.734 7.348 -7.996 1 90.75 155 GLU B O 1
ATOM 3028 N N . GLU B 1 156 ? 4.699 5.395 -8.047 1 89.62 156 GLU B N 1
ATOM 3029 C CA . GLU B 1 156 ? 3.758 5.758 -9.102 1 89.62 156 GLU B CA 1
ATOM 3030 C C . GLU B 1 156 ? 2.863 6.914 -8.664 1 89.62 156 GLU B C 1
ATOM 3032 O O . GLU B 1 156 ? 2.287 7.609 -9.508 1 89.62 156 GLU B O 1
ATOM 3037 N N . SER B 1 157 ? 2.777 7.156 -7.391 1 94.5 157 SER B N 1
ATOM 3038 C CA . SER B 1 157 ? 1.861 8.172 -6.887 1 94.5 157 SER B CA 1
ATOM 3039 C C . SER B 1 157 ? 2.58 9.5 -6.656 1 94.5 157 SER B C 1
ATOM 3041 O O . SER B 1 157 ? 1.938 10.531 -6.441 1 94.5 157 SER B O 1
ATOM 3043 N N . VAL B 1 158 ? 3.855 9.562 -6.793 1 97.19 158 VAL B N 1
ATOM 3044 C CA . VAL B 1 158 ? 4.668 10.703 -6.391 1 97.19 158 VAL B CA 1
ATOM 3045 C C . VAL B 1 158 ? 4.309 11.922 -7.238 1 97.19 158 VAL B C 1
ATOM 3047 O O . VAL B 1 158 ? 4.078 13.008 -6.707 1 97.19 158 VAL B O 1
ATOM 3050 N N . GLY B 1 159 ? 4.254 11.75 -8.492 1 97.44 159 GLY B N 1
ATOM 3051 C CA . GLY B 1 159 ? 3.91 12.867 -9.352 1 97.44 159 GLY B CA 1
ATOM 3052 C C . GLY B 1 159 ? 2.566 13.492 -9.023 1 97.44 159 GLY B C 1
ATOM 3053 O O . GLY B 1 159 ? 2.432 14.711 -9 1 97.44 159 GLY B O 1
ATOM 3054 N N . HIS B 1 160 ? 1.587 12.688 -8.797 1 97.75 160 HIS B N 1
ATOM 3055 C CA . HIS B 1 160 ? 0.248 13.156 -8.461 1 97.75 160 HIS B CA 1
ATOM 3056 C C . HIS B 1 160 ? 0.239 13.883 -7.121 1 97.75 160 HIS B C 1
ATOM 3058 O O . HIS B 1 160 ? -0.457 14.891 -6.957 1 97.75 160 HIS B O 1
ATOM 3064 N N . LEU B 1 161 ? 0.983 13.406 -6.168 1 98.5 161 LEU B N 1
ATOM 3065 C CA . LEU B 1 161 ? 1.066 14.031 -4.855 1 98.5 161 LEU B CA 1
ATOM 3066 C C . LEU B 1 161 ? 1.667 15.43 -4.961 1 98.5 161 LEU B C 1
ATOM 3068 O O . LEU B 1 161 ? 1.109 16.391 -4.426 1 98.5 161 LEU B O 1
ATOM 3072 N N . VAL B 1 162 ? 2.795 15.539 -5.633 1 98.75 162 VAL B N 1
ATOM 3073 C CA . VAL B 1 162 ? 3.48 16.828 -5.773 1 98.75 162 VAL B CA 1
ATOM 3074 C C . VAL B 1 162 ? 2.582 17.812 -6.508 1 98.75 162 VAL B C 1
ATOM 3076 O O . VAL B 1 162 ? 2.467 18.969 -6.105 1 98.75 162 VAL B O 1
ATOM 3079 N N . GLY B 1 163 ? 1.945 17.375 -7.547 1 98.56 163 GLY B N 1
ATOM 3080 C CA . GLY B 1 163 ? 0.997 18.219 -8.258 1 98.56 163 GLY B CA 1
ATOM 3081 C C . GLY B 1 163 ? -0.151 18.688 -7.387 1 98.56 163 GLY B C 1
ATOM 3082 O O . GLY B 1 163 ? -0.556 19.844 -7.461 1 98.56 163 GLY B O 1
ATOM 3083 N N . ALA B 1 164 ? -0.68 17.812 -6.625 1 98.81 164 ALA B N 1
ATOM 3084 C CA . ALA B 1 164 ? -1.771 18.172 -5.719 1 98.81 164 ALA B CA 1
ATOM 3085 C C . ALA B 1 164 ? -1.324 19.203 -4.695 1 98.81 164 ALA B C 1
ATOM 3087 O O . ALA B 1 164 ? -2.027 20.188 -4.453 1 98.81 164 ALA B O 1
ATOM 3088 N N . MET B 1 165 ? -0.179 18.984 -4.09 1 98.81 165 MET B N 1
ATOM 3089 C CA . MET B 1 165 ? 0.35 19.938 -3.125 1 98.81 165 MET B CA 1
ATOM 3090 C C . MET B 1 165 ? 0.478 21.328 -3.75 1 98.81 165 MET B C 1
ATOM 3092 O O . MET B 1 165 ? 0.043 22.328 -3.164 1 98.81 165 MET B O 1
ATOM 3096 N N . GLU B 1 166 ? 1.02 21.344 -4.898 1 98.62 166 GLU B N 1
ATOM 3097 C CA . GLU B 1 166 ? 1.218 22.609 -5.598 1 98.62 166 GLU B CA 1
ATOM 3098 C C . GLU B 1 166 ? -0.116 23.297 -5.906 1 98.62 166 GLU B C 1
ATOM 3100 O O . GLU B 1 166 ? -0.254 24.5 -5.75 1 98.62 166 GLU B O 1
ATOM 3105 N N . ALA B 1 167 ? -1.058 22.547 -6.301 1 98.62 167 ALA B N 1
ATOM 3106 C CA . ALA B 1 167 ? -2.359 23.094 -6.691 1 98.62 167 ALA B CA 1
ATOM 3107 C C . ALA B 1 167 ? -3.139 23.578 -5.473 1 98.62 167 ALA B C 1
ATOM 3109 O O . ALA B 1 167 ? -3.941 24.5 -5.57 1 98.62 167 ALA B O 1
ATOM 3110 N N . LEU B 1 168 ? -2.928 23.031 -4.363 1 98.88 168 LEU B N 1
ATOM 3111 C CA . LEU B 1 168 ? -3.762 23.266 -3.191 1 98.88 168 LEU B CA 1
ATOM 3112 C C . LEU B 1 168 ? -3.213 24.406 -2.354 1 98.88 168 LEU B C 1
ATOM 3114 O O . LEU B 1 168 ? -3.979 25.156 -1.737 1 98.88 168 LEU B O 1
ATOM 3118 N N . VAL B 1 169 ? -1.94 24.516 -2.283 1 98.75 169 VAL B N 1
ATOM 3119 C CA . VAL B 1 169 ? -1.35 25.469 -1.347 1 98.75 169 VAL B CA 1
ATOM 3120 C C . VAL B 1 169 ? -1.385 26.875 -1.946 1 98.75 169 VAL B C 1
ATOM 3122 O O . VAL B 1 169 ? -1.146 27.047 -3.143 1 98.75 169 VAL B O 1
ATOM 3125 N N . ALA B 1 170 ? -1.721 27.875 -1.17 1 98.06 170 ALA B N 1
ATOM 3126 C CA . ALA B 1 170 ? -1.706 29.281 -1.567 1 98.06 170 ALA B CA 1
ATOM 3127 C C . ALA B 1 170 ? -0.289 29.75 -1.895 1 98.06 170 ALA B C 1
ATOM 3129 O O . ALA B 1 170 ? 0.688 29.125 -1.458 1 98.06 170 ALA B O 1
ATOM 3130 N N . ASP B 1 171 ? -0.167 30.844 -2.648 1 96.88 171 ASP B N 1
ATOM 3131 C CA . ASP B 1 171 ? 1.135 31.375 -3.037 1 96.88 171 ASP B CA 1
ATOM 3132 C C . ASP B 1 171 ? 1.974 31.719 -1.812 1 96.88 171 ASP B C 1
ATOM 3134 O O . ASP B 1 171 ? 3.197 31.578 -1.823 1 96.88 171 ASP B O 1
ATOM 3138 N N . ASP B 1 172 ? 1.334 32.188 -0.811 1 96.12 172 ASP B N 1
ATOM 3139 C CA . ASP B 1 172 ? 2.037 32.531 0.418 1 96.12 172 ASP B CA 1
ATOM 3140 C C . ASP B 1 172 ? 1.799 31.5 1.51 1 96.12 172 ASP B C 1
ATOM 3142 O O . ASP B 1 172 ? 2.025 31.766 2.691 1 96.12 172 ASP B O 1
ATOM 3146 N N . GLY B 1 173 ? 1.221 30.344 1.13 1 97.69 173 GLY B N 1
ATOM 3147 C CA . GLY B 1 173 ? 0.958 29.266 2.074 1 97.69 173 GLY B CA 1
ATOM 3148 C C . GLY B 1 173 ? 2.16 28.359 2.309 1 97.69 173 GLY B C 1
ATOM 3149 O O . GLY B 1 173 ? 3.254 28.641 1.812 1 97.69 173 GLY B O 1
ATOM 3150 N N . VAL B 1 174 ? 1.949 27.312 3.15 1 98.31 174 VAL B N 1
ATOM 3151 C CA . VAL B 1 174 ? 3.043 26.406 3.498 1 98.31 174 VAL B CA 1
ATOM 3152 C C . VAL B 1 174 ? 2.559 24.953 3.443 1 98.31 174 VAL B C 1
ATOM 3154 O O . VAL B 1 174 ? 1.368 24.688 3.615 1 98.31 174 VAL B O 1
ATOM 3157 N N . VAL B 1 175 ? 3.463 24.094 3.109 1 98.81 175 VAL B N 1
ATOM 3158 C CA . VAL B 1 175 ? 3.258 22.656 3.291 1 98.81 175 VAL B CA 1
ATOM 3159 C C . VAL B 1 175 ? 4.066 22.172 4.492 1 98.81 175 VAL B C 1
ATOM 3161 O O . VAL B 1 175 ? 5.266 22.438 4.594 1 98.81 175 VAL B O 1
ATOM 3164 N N . LEU B 1 176 ? 3.42 21.562 5.449 1 98.88 176 LEU B N 1
ATOM 3165 C CA . LEU B 1 176 ? 4.078 20.875 6.559 1 98.88 176 LEU B CA 1
ATOM 3166 C C . LEU B 1 176 ? 4.117 19.375 6.332 1 98.88 176 LEU B C 1
ATOM 3168 O O . LEU B 1 176 ? 3.072 18.719 6.242 1 98.88 176 LEU B O 1
ATOM 3172 N N . LEU B 1 177 ? 5.352 18.844 6.285 1 98.94 177 LEU B N 1
ATOM 3173 C CA . LEU B 1 177 ? 5.539 17.438 5.922 1 98.94 177 LEU B CA 1
ATOM 3174 C C . LEU B 1 177 ? 6.215 16.672 7.051 1 98.94 177 LEU B C 1
ATOM 3176 O O . LEU B 1 177 ? 7.289 17.062 7.52 1 98.94 177 LEU B O 1
ATOM 3180 N N . GLY B 1 178 ? 5.559 15.633 7.629 1 98.75 178 GLY B N 1
ATOM 3181 C CA . GLY B 1 178 ? 6.223 14.586 8.391 1 98.75 178 GLY B CA 1
ATOM 3182 C C . GLY B 1 178 ? 6.711 13.445 7.523 1 98.75 178 GLY B C 1
ATOM 3183 O O . GLY B 1 178 ? 5.93 12.836 6.789 1 98.75 178 GLY B O 1
ATOM 3184 N N . TYR B 1 179 ? 8.023 13.094 7.688 1 98.19 179 TYR B N 1
ATOM 3185 C CA . TYR B 1 179 ? 8.594 12.312 6.602 1 98.19 179 TYR B CA 1
ATOM 3186 C C . TYR B 1 179 ? 9.586 11.281 7.133 1 98.19 179 TYR B C 1
ATOM 3188 O O . TYR B 1 179 ? 10.398 11.586 8 1 98.19 179 TYR B O 1
ATOM 3196 N N . GLN B 1 180 ? 9.492 10.109 6.715 1 96.38 180 GLN B N 1
ATOM 3197 C CA . GLN B 1 180 ? 10.43 9.008 6.855 1 96.38 180 GLN B CA 1
ATOM 3198 C C . GLN B 1 180 ? 10.578 8.234 5.547 1 96.38 180 GLN B C 1
ATOM 3200 O O . GLN B 1 180 ? 9.586 7.992 4.852 1 96.38 180 GLN B O 1
ATOM 3205 N N . VAL B 1 181 ? 11.82 7.875 5.215 1 94.75 181 VAL B N 1
ATOM 3206 C CA . VAL B 1 181 ? 12.031 7.109 3.99 1 94.75 181 VAL B CA 1
ATOM 3207 C C . VAL B 1 181 ? 11.359 5.742 4.109 1 94.75 181 VAL B C 1
ATOM 3209 O O . VAL B 1 181 ? 11.648 4.98 5.035 1 94.75 181 VAL B O 1
ATOM 3212 N N . ARG B 1 182 ? 10.453 5.492 3.191 1 91 182 ARG B N 1
ATOM 3213 C CA . ARG B 1 182 ? 9.719 4.227 3.174 1 91 182 ARG B CA 1
ATOM 3214 C C . ARG B 1 182 ? 10.039 3.43 1.914 1 91 182 ARG B C 1
ATOM 3216 O O . ARG B 1 182 ? 9.961 2.199 1.915 1 91 182 ARG B O 1
ATOM 3223 N N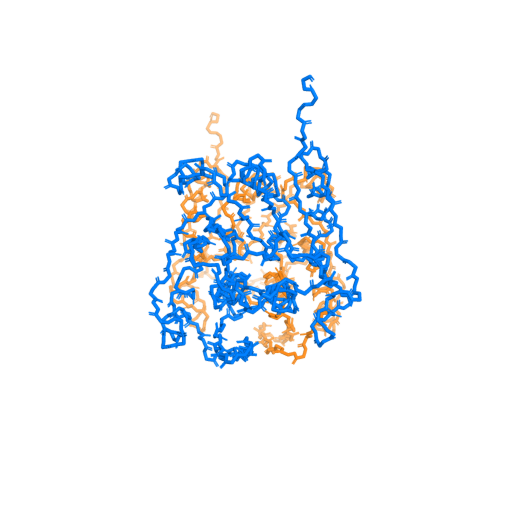 . SER B 1 183 ? 10.312 4.094 0.838 1 89.81 183 SER B N 1
ATOM 3224 C CA . SER B 1 183 ? 10.695 3.58 -0.474 1 89.81 183 SER B CA 1
ATOM 3225 C C . SER B 1 183 ? 11.805 4.422 -1.094 1 89.81 183 SER B C 1
ATOM 3227 O O . SER B 1 183 ? 11.602 5.602 -1.397 1 89.81 183 SER B O 1
ATOM 3229 N N . PRO B 1 184 ? 12.922 3.766 -1.307 1 92.06 184 PRO B N 1
ATOM 3230 C CA . PRO B 1 184 ? 14.039 4.527 -1.877 1 92.06 184 PRO B CA 1
ATOM 3231 C C . PRO B 1 184 ? 13.695 5.16 -3.225 1 92.06 184 PRO B C 1
ATOM 3233 O O . PRO B 1 184 ? 14.094 6.289 -3.502 1 92.06 184 PRO B O 1
ATOM 3236 N N . GLU B 1 185 ? 12.961 4.406 -4.043 1 90.44 185 GLU B N 1
ATOM 3237 C CA . GLU B 1 185 ? 12.594 4.91 -5.363 1 90.44 185 GLU B CA 1
ATOM 3238 C C . GLU B 1 185 ? 11.633 6.094 -5.254 1 90.44 185 GLU B C 1
ATOM 3240 O O . GLU B 1 185 ? 11.805 7.102 -5.949 1 90.44 185 GLU B O 1
ATOM 3245 N N . ALA B 1 186 ? 10.664 5.945 -4.422 1 94.94 186 ALA B N 1
ATOM 3246 C CA . ALA B 1 186 ? 9.719 7.035 -4.211 1 94.94 186 ALA B CA 1
ATOM 3247 C C . ALA B 1 186 ? 10.406 8.25 -3.59 1 94.94 186 ALA B C 1
ATOM 3249 O O . ALA B 1 186 ? 10.117 9.391 -3.959 1 94.94 186 ALA B O 1
ATOM 3250 N N . ASP B 1 187 ? 11.289 7.992 -2.674 1 97.25 187 ASP B N 1
ATOM 3251 C CA . ASP B 1 187 ? 12.055 9.031 -1.997 1 97.25 187 ASP B CA 1
ATOM 3252 C C . ASP B 1 187 ? 12.828 9.891 -3 1 97.25 187 ASP B C 1
ATOM 3254 O O . ASP B 1 187 ? 12.719 11.117 -2.99 1 97.25 187 ASP B O 1
ATOM 3258 N N . LYS B 1 188 ? 13.555 9.266 -3.791 1 97.69 188 LYS B N 1
ATOM 3259 C CA . LYS B 1 188 ? 14.375 9.953 -4.781 1 97.69 188 LYS B CA 1
ATOM 3260 C C . LYS B 1 188 ? 13.516 10.812 -5.703 1 97.69 188 LYS B C 1
ATOM 3262 O O . LYS B 1 188 ? 13.789 12 -5.891 1 97.69 188 LYS B O 1
ATOM 3267 N N . LEU B 1 189 ? 12.516 10.258 -6.227 1 97.69 189 LEU B N 1
ATOM 3268 C CA . LEU B 1 189 ? 11.648 10.953 -7.172 1 97.69 189 LEU B CA 1
ATOM 3269 C C . LEU B 1 189 ? 10.945 12.125 -6.496 1 97.69 189 LEU B C 1
ATOM 3271 O O . LEU B 1 189 ? 10.82 13.203 -7.082 1 97.69 189 LEU B O 1
ATOM 3275 N N . PHE B 1 190 ? 10.508 11.938 -5.34 1 98.69 190 PHE B N 1
ATOM 3276 C CA . PHE B 1 190 ? 9.773 12.945 -4.586 1 98.69 190 PHE B CA 1
ATOM 3277 C C . PHE B 1 190 ? 10.617 14.203 -4.398 1 98.69 190 PHE B C 1
ATOM 3279 O O . PHE B 1 190 ? 10.156 15.312 -4.691 1 98.69 190 PHE B O 1
ATOM 3286 N N . TRP B 1 191 ? 11.766 14.086 -3.953 1 98.69 191 TRP B N 1
ATOM 3287 C CA . TRP B 1 191 ? 12.625 15.234 -3.666 1 98.69 191 TRP B CA 1
ATOM 3288 C C . TRP B 1 191 ? 13.055 15.93 -4.953 1 98.69 191 TRP B C 1
ATOM 3290 O O . TRP B 1 191 ? 13.102 17.156 -5.012 1 98.69 191 TRP B O 1
ATOM 3300 N N . GLU B 1 192 ? 13.336 15.125 -5.941 1 98.56 192 GLU B N 1
ATOM 3301 C CA . GLU B 1 192 ? 13.672 15.695 -7.242 1 98.56 192 GLU B CA 1
ATOM 3302 C C . GLU B 1 192 ? 12.539 16.578 -7.758 1 98.56 192 GLU B C 1
ATOM 3304 O O . GLU B 1 192 ? 12.781 17.688 -8.25 1 98.56 192 GLU B O 1
ATOM 3309 N N . MET B 1 193 ? 11.367 16.156 -7.648 1 98.56 193 MET B N 1
ATOM 3310 C CA . MET B 1 193 ? 10.219 16.906 -8.156 1 98.56 193 MET B CA 1
ATOM 3311 C C . MET B 1 193 ? 9.914 18.094 -7.262 1 98.56 193 MET B C 1
ATOM 3313 O O . MET B 1 193 ? 9.625 19.188 -7.758 1 98.56 193 MET B O 1
ATOM 3317 N N . CYS B 1 194 ? 9.961 17.922 -6 1 98.56 194 CYS B N 1
ATOM 3318 C CA . CYS B 1 194 ? 9.625 19 -5.07 1 98.56 194 CYS B CA 1
ATOM 3319 C C . CYS B 1 194 ? 10.594 20.172 -5.199 1 98.56 194 CYS B C 1
ATOM 3321 O O . CYS B 1 194 ? 10.203 21.328 -5.062 1 98.56 194 CYS B O 1
ATOM 3323 N N . GLU B 1 195 ? 11.828 19.906 -5.441 1 97.75 195 GLU B N 1
ATOM 3324 C CA . GLU B 1 195 ? 12.852 20.938 -5.527 1 97.75 195 GLU B CA 1
ATOM 3325 C C . GLU B 1 195 ? 12.594 21.875 -6.703 1 97.75 195 GLU B C 1
ATOM 3327 O O . GLU B 1 195 ? 13.055 23.016 -6.703 1 97.75 195 GLU B O 1
ATOM 3332 N N . THR B 1 196 ? 11.883 21.406 -7.621 1 97 196 THR B N 1
ATOM 3333 C CA . THR B 1 196 ? 11.594 22.234 -8.789 1 97 196 THR B CA 1
ATOM 3334 C C . THR B 1 196 ? 10.492 23.25 -8.477 1 97 196 THR B C 1
ATOM 3336 O O . THR B 1 196 ? 10.398 24.297 -9.117 1 97 196 THR B O 1
ATOM 3339 N N . VAL B 1 197 ? 9.688 23.016 -7.492 1 97.38 197 VAL B N 1
ATOM 3340 C CA . VAL B 1 197 ? 8.477 23.812 -7.293 1 97.38 197 VAL B CA 1
ATOM 3341 C C . VAL B 1 197 ? 8.523 24.5 -5.934 1 97.38 197 VAL B C 1
ATOM 3343 O O . VAL B 1 197 ? 7.902 25.547 -5.742 1 97.38 197 VAL B O 1
ATOM 3346 N N . PHE B 1 198 ? 9.32 23.969 -5.051 1 98.62 198 PHE B N 1
ATOM 3347 C CA . PHE B 1 198 ? 9.273 24.453 -3.678 1 98.62 198 PHE B CA 1
ATOM 3348 C C . PHE B 1 198 ? 10.664 24.844 -3.188 1 98.62 198 PHE B C 1
ATOM 3350 O O . PHE B 1 198 ? 11.664 24.281 -3.643 1 98.62 198 PHE B O 1
ATOM 3357 N N . VAL B 1 199 ? 10.672 25.859 -2.299 1 98.5 199 VAL B N 1
ATOM 3358 C CA . VAL B 1 199 ? 11.781 26.047 -1.369 1 98.5 199 VAL B CA 1
ATOM 3359 C C . VAL B 1 199 ? 11.555 25.203 -0.119 1 98.5 199 VAL B C 1
ATOM 3361 O O . VAL B 1 199 ? 10.484 25.266 0.494 1 98.5 199 VAL B O 1
ATOM 3364 N N . ILE B 1 200 ? 12.594 24.438 0.296 1 98.62 200 ILE B N 1
ATOM 3365 C CA . ILE B 1 200 ? 12.375 23.422 1.322 1 98.62 200 ILE B C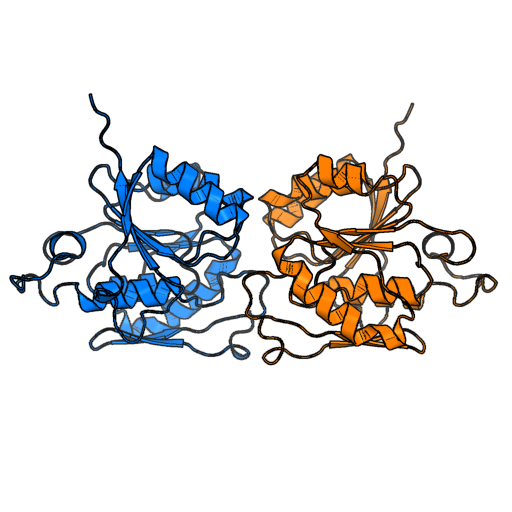A 1
ATOM 3366 C C . ILE B 1 200 ? 13.32 23.656 2.496 1 98.62 200 ILE B C 1
ATOM 3368 O O . ILE B 1 200 ? 14.531 23.812 2.307 1 98.62 200 ILE B O 1
ATOM 3372 N N . ASP B 1 201 ? 12.773 23.656 3.672 1 98.25 201 ASP B N 1
ATOM 3373 C CA . ASP B 1 201 ? 13.539 23.766 4.91 1 98.25 201 ASP B CA 1
ATOM 3374 C C . ASP B 1 201 ? 13.297 22.547 5.805 1 98.25 201 ASP B C 1
ATOM 3376 O O . ASP B 1 201 ? 12.148 22.203 6.086 1 98.25 201 ASP B O 1
ATOM 3380 N N . LYS B 1 202 ? 14.367 22 6.234 1 98.19 202 LYS B N 1
ATOM 3381 C CA . LYS B 1 202 ? 14.273 20.938 7.23 1 98.19 202 LYS B CA 1
ATOM 3382 C C . LYS B 1 202 ? 14.258 21.5 8.641 1 98.19 202 LYS B C 1
ATOM 3384 O O . LYS B 1 202 ? 15.109 22.312 9 1 98.19 202 LYS B O 1
ATOM 3389 N N . VAL B 1 203 ? 13.336 21.125 9.453 1 98.44 203 VAL B N 1
ATOM 3390 C CA . VAL B 1 203 ? 13.305 21.531 10.852 1 98.44 203 VAL B CA 1
ATOM 3391 C C . VAL B 1 203 ? 14.445 20.844 11.609 1 98.44 203 VAL B C 1
ATOM 3393 O O . VAL B 1 203 ? 14.609 19.625 11.531 1 98.44 203 VAL B O 1
ATOM 3396 N N . PRO B 1 204 ? 15.25 21.609 12.328 1 97.75 204 PRO B N 1
ATOM 3397 C CA . PRO B 1 204 ? 16.312 20.984 13.109 1 97.75 204 PRO B CA 1
ATOM 3398 C C . PRO B 1 204 ? 15.789 19.953 14.109 1 97.75 204 PRO B C 1
ATOM 3400 O O . PRO B 1 204 ? 14.75 20.172 14.734 1 97.75 204 PRO B O 1
ATOM 3403 N N . HIS B 1 205 ? 16.547 18.922 14.211 1 97.06 205 HIS B N 1
ATOM 3404 C CA . HIS B 1 205 ? 16.141 17.828 15.078 1 97.06 205 HIS B CA 1
ATOM 3405 C C . HIS B 1 205 ? 15.906 18.312 16.5 1 97.06 205 HIS B C 1
ATOM 3407 O O . HIS B 1 205 ? 14.984 17.844 17.188 1 97.06 205 HIS B O 1
ATOM 3413 N N . GLN B 1 206 ? 16.703 19.219 17.031 1 95.88 206 GLN B N 1
ATOM 3414 C CA . GLN B 1 206 ? 16.609 19.734 18.406 1 95.88 206 GLN B CA 1
ATOM 3415 C C . GLN B 1 206 ? 15.328 20.516 18.625 1 95.88 206 GLN B C 1
ATOM 3417 O O . GLN B 1 206 ? 14.914 20.75 19.75 1 95.88 206 GLN B O 1
ATOM 3422 N N . ASP B 1 207 ? 14.695 20.938 17.484 1 97.12 207 ASP B N 1
ATOM 3423 C CA . ASP B 1 207 ? 13.461 21.703 17.594 1 97.12 207 ASP B CA 1
ATOM 3424 C C . ASP B 1 207 ? 12.242 20.781 17.641 1 97.12 207 ASP B C 1
ATOM 3426 O O . ASP B 1 207 ? 11.133 21.219 17.938 1 97.12 207 ASP B O 1
ATOM 3430 N N . LEU B 1 208 ? 12.43 19.531 17.391 1 97.44 208 LEU B N 1
ATOM 3431 C CA . LEU B 1 208 ? 11.352 18.562 17.516 1 97.44 208 LEU B CA 1
ATOM 3432 C C . LEU B 1 208 ? 11.109 18.219 18.984 1 97.44 208 LEU B C 1
ATOM 3434 O O . LEU B 1 208 ? 11.953 18.484 19.844 1 97.44 208 LEU B O 1
ATOM 3438 N N . HIS B 1 209 ? 9.898 17.75 19.25 1 96.31 209 HIS B N 1
ATOM 3439 C CA . HIS B 1 209 ? 9.625 17.297 20.625 1 96.31 209 HIS B CA 1
ATOM 3440 C C . HIS B 1 209 ? 10.531 16.141 21.016 1 96.31 209 HIS B C 1
ATOM 3442 O O . HIS B 1 209 ? 10.617 15.141 20.312 1 96.31 209 HIS B O 1
ATOM 3448 N N . PRO B 1 210 ? 11.172 16.188 22.109 1 94.69 210 PRO B N 1
ATOM 3449 C CA . PRO B 1 210 ? 12.211 15.219 22.453 1 94.69 210 PRO B CA 1
ATOM 3450 C C . PRO B 1 210 ? 11.695 13.781 22.531 1 94.69 210 PRO B C 1
ATOM 3452 O O . PRO B 1 210 ? 12.398 12.844 22.156 1 94.69 210 PRO B O 1
ATOM 3455 N N . ASP B 1 211 ? 10.484 13.578 22.984 1 94.5 211 ASP B N 1
ATOM 3456 C CA . ASP B 1 211 ? 9.938 12.234 23.156 1 94.5 211 ASP B CA 1
ATOM 3457 C C . ASP B 1 211 ? 9.484 11.656 21.812 1 94.5 211 ASP B C 1
ATOM 3459 O O . ASP B 1 211 ? 9.242 10.453 21.703 1 94.5 211 ASP B O 1
ATOM 3463 N N . TYR B 1 212 ? 9.391 12.477 20.781 1 94.94 212 TYR B N 1
ATOM 3464 C CA . TYR B 1 212 ? 8.844 12.031 19.5 1 94.94 212 TYR B CA 1
ATOM 3465 C C . TYR B 1 212 ? 9.828 12.289 18.359 1 94.94 212 TYR B C 1
ATOM 3467 O O . TYR B 1 212 ? 9.484 12.117 17.188 1 94.94 212 TYR B O 1
ATOM 3475 N N . ALA B 1 213 ? 10.992 12.742 18.75 1 92.81 213 ALA B N 1
ATOM 3476 C CA . ALA B 1 213 ? 12.055 12.961 17.766 1 92.81 213 ALA B CA 1
ATOM 3477 C C . ALA B 1 213 ? 12.727 11.648 17.391 1 92.81 213 ALA B C 1
ATOM 3479 O O . ALA B 1 213 ? 13.891 11.422 17.719 1 92.81 213 ALA B O 1
ATOM 3480 N N . TYR B 1 214 ? 12 1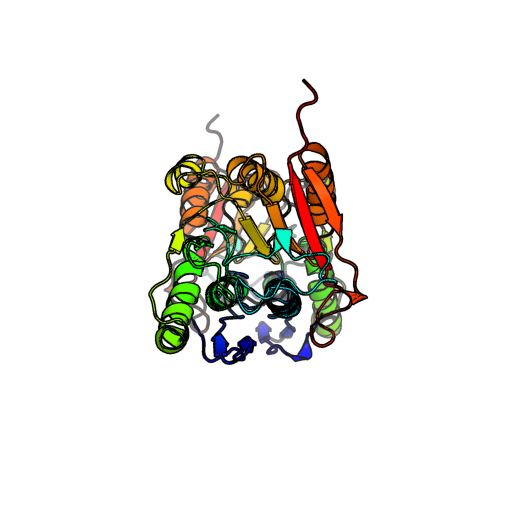0.867 16.641 1 90.25 214 TYR B N 1
ATOM 3481 C CA . TYR B 1 214 ? 12.531 9.586 16.203 1 90.25 214 TYR B CA 1
ATOM 3482 C C . TYR B 1 214 ? 13.719 9.789 15.258 1 90.25 214 TYR B C 1
ATOM 3484 O O . TYR B 1 214 ? 13.75 10.758 14.492 1 90.25 214 TYR B O 1
ATOM 3492 N N . GLU B 1 215 ? 14.664 8.961 15.203 1 90.5 215 GLU B N 1
ATOM 3493 C CA . GLU B 1 215 ? 15.898 9.094 14.43 1 90.5 215 GLU B CA 1
ATOM 3494 C C . GLU B 1 215 ? 15.602 9.117 12.93 1 90.5 215 GLU B C 1
ATOM 3496 O O . GLU B 1 215 ? 16.266 9.828 12.18 1 90.5 215 GLU B O 1
ATOM 3501 N N . GLU B 1 216 ? 14.609 8.406 12.523 1 93.5 216 GLU B N 1
ATOM 3502 C CA . GLU B 1 216 ? 14.398 8.25 11.086 1 93.5 216 GLU B CA 1
ATOM 3503 C C . GLU B 1 216 ? 13.227 9.102 10.602 1 93.5 216 GLU B C 1
ATOM 3505 O O . GLU B 1 216 ? 12.773 8.953 9.461 1 93.5 216 GLU B O 1
ATOM 3510 N N . THR B 1 217 ? 12.695 9.891 11.438 1 96.81 217 THR B N 1
ATOM 3511 C CA . THR B 1 217 ? 11.531 10.688 11.07 1 96.81 217 THR B CA 1
ATOM 3512 C C . THR B 1 217 ? 11.844 12.18 11.18 1 96.81 217 THR B C 1
ATOM 3514 O O . THR B 1 217 ? 12.391 12.633 12.188 1 96.81 217 THR B O 1
ATOM 3517 N N . ASP B 1 218 ? 11.523 12.953 10.148 1 98.12 218 ASP B N 1
ATOM 3518 C CA . ASP B 1 218 ? 11.844 14.375 10.07 1 98.12 218 ASP B CA 1
ATOM 3519 C C . ASP B 1 218 ? 10.594 15.203 9.773 1 98.12 218 ASP B C 1
ATOM 3521 O O . ASP B 1 218 ? 9.555 14.656 9.406 1 98.12 218 ASP B O 1
ATOM 3525 N N . VAL B 1 219 ? 10.758 16.516 10.047 1 98.69 219 VAL B N 1
ATOM 3526 C CA . VAL B 1 219 ? 9.742 17.5 9.664 1 98.69 219 VAL B CA 1
ATOM 3527 C C . VAL B 1 219 ? 10.328 18.484 8.664 1 98.69 219 VAL B C 1
ATOM 3529 O O . VAL B 1 219 ? 11.477 18.922 8.812 1 98.69 219 VAL B O 1
ATOM 3532 N N . TYR B 1 220 ? 9.578 18.797 7.652 1 98.81 220 TYR B N 1
ATOM 3533 C CA . TYR B 1 220 ? 9.984 19.75 6.633 1 98.81 220 TYR B CA 1
ATOM 3534 C C . TYR B 1 220 ? 8.906 20.812 6.43 1 98.81 220 TYR B C 1
ATOM 3536 O O . TYR B 1 220 ? 7.723 20.547 6.633 1 98.81 220 TYR B O 1
ATOM 3544 N N . VAL B 1 221 ? 9.328 22.016 6.039 1 98.75 221 VAL B N 1
ATOM 3545 C CA . VAL B 1 221 ? 8.469 23.125 5.648 1 98.75 221 VAL B CA 1
ATOM 3546 C C . VAL B 1 221 ? 8.727 23.484 4.188 1 98.75 221 VAL B C 1
ATOM 3548 O O . VAL B 1 221 ? 9.859 23.766 3.799 1 98.75 221 VAL B O 1
ATOM 3551 N N . PHE B 1 222 ? 7.691 23.422 3.367 1 98.75 222 PHE B N 1
ATOM 3552 C CA . PHE B 1 222 ? 7.777 23.797 1.957 1 98.75 222 PHE B CA 1
ATOM 3553 C C . PHE B 1 222 ? 7.082 25.125 1.699 1 98.75 222 PHE B C 1
ATOM 3555 O O . PHE B 1 222 ? 6.016 25.391 2.254 1 98.75 222 PHE B O 1
ATOM 3562 N N . ARG B 1 223 ? 7.645 25.969 0.869 1 98.38 223 ARG B N 1
ATOM 3563 C CA . ARG B 1 223 ? 7.055 27.188 0.339 1 98.38 223 ARG B CA 1
ATOM 3564 C C . ARG B 1 223 ? 7.207 27.266 -1.178 1 98.38 223 ARG B C 1
ATOM 3566 O O . ARG B 1 223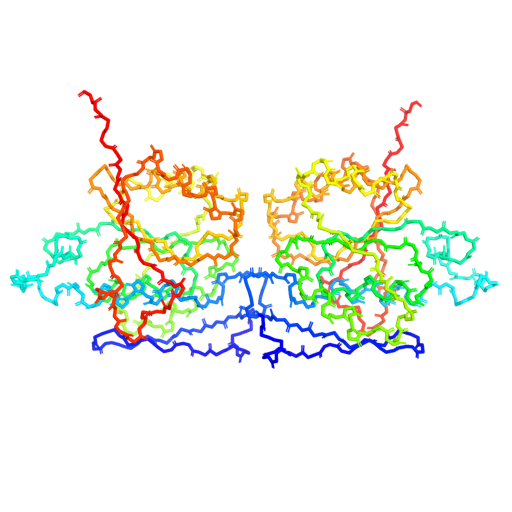 ? 8.242 26.875 -1.721 1 98.38 223 ARG B O 1
ATOM 3573 N N . LYS B 1 224 ? 6.18 27.75 -1.834 1 97.06 224 LYS B N 1
ATOM 3574 C CA . LYS B 1 224 ? 6.27 27.875 -3.287 1 97.06 224 LYS B CA 1
ATOM 3575 C C . LYS B 1 224 ? 7.414 28.797 -3.695 1 97.06 224 LYS B C 1
ATOM 3577 O O . LYS B 1 224 ? 7.648 29.812 -3.059 1 97.06 224 LYS B O 1
ATOM 3582 N N . LYS B 1 225 ? 8.086 28.312 -4.762 1 95 225 LYS B N 1
ATOM 3583 C CA . LYS B 1 225 ? 9.102 29.188 -5.34 1 95 225 LYS B CA 1
ATOM 3584 C C . LYS B 1 225 ? 8.469 30.406 -6.02 1 95 225 LYS B C 1
ATOM 3586 O O . LYS B 1 225 ? 7.418 30.281 -6.66 1 95 225 LYS B O 1
ATOM 3591 N N . LYS B 1 226 ? 8.977 31.641 -5.73 1 83.75 226 LYS B N 1
ATOM 3592 C CA . LYS B 1 226 ? 8.484 32.875 -6.34 1 83.75 226 LYS B CA 1
ATOM 3593 C C . LYS B 1 226 ? 8.953 33 -7.785 1 83.75 226 LYS B C 1
ATOM 3595 O O . LYS B 1 226 ? 10.07 32.594 -8.117 1 83.75 226 LYS B O 1
ATOM 3600 N N . ASN B 1 227 ? 7.949 32.969 -8.758 1 65.06 227 ASN B N 1
ATOM 3601 C CA . ASN B 1 227 ? 8.32 33.281 -10.133 1 65.06 227 ASN B CA 1
ATOM 3602 C C . ASN B 1 227 ? 9.109 34.594 -10.219 1 65.06 227 ASN B C 1
ATOM 3604 O O . ASN B 1 227 ? 8.742 35.594 -9.578 1 65.06 227 ASN B O 1
ATOM 3608 N N . GLU B 1 228 ? 10.367 34.562 -10.258 1 52.91 228 GLU B N 1
ATOM 3609 C CA . GLU B 1 228 ? 11.062 35.781 -10.617 1 52.91 228 GLU B CA 1
ATOM 3610 C C . GLU B 1 228 ? 10.422 36.469 -11.828 1 52.91 228 GLU B C 1
ATOM 3612 O O . GLU B 1 228 ? 10.312 35.844 -12.898 1 52.91 228 GLU B O 1
ATOM 3617 N N . ASN B 1 229 ? 9.211 37 -11.688 1 38.44 229 ASN B N 1
ATOM 3618 C CA . ASN B 1 229 ? 9.039 38 -12.742 1 38.44 229 ASN B CA 1
ATOM 3619 C C . ASN B 1 229 ? 10.164 39.031 -12.727 1 38.44 229 ASN B C 1
ATOM 3621 O O . ASN B 1 229 ? 10.586 39.5 -11.656 1 38.44 229 ASN B O 1
#

Foldseek 3Di:
DDQPVDDWDWADQPPFIAIFTADPPDPDPLRDDDLLLRQLLQLLSLQEDQAPPCPPPPRPCDVVNDCHPDPFAEEEESCRLPRNVLSSLLSRNVNYEYEEADVRVVNNVVRQVVCCVRNVDRHHYDYDDLQDVVRLCVVPDAGQEYEYEAPQADQVRLVSVLVSVLSHYDQNHKYKYKDFDNDPNSVVVNVVSLVVFWDKDWDDLVSTDPVSSDPRITIMMIHGDDPPD/DDQPVDDWDWADQPPFIAIFTADPPDPDPLRDDDLLLRQLLQLLSLQEDQAPPCPPPPRPCDVVNDCHPDPFAEEEESCRLPRNVLSSLLSRNVNYEYEEADVRVVNNVVRQVVCCVRNVDRHHYDYDDLQDVVRLCVVPDAGQEYEYEPPQADQVRLVSVLVSVLSHYDQNHKYKYKDFDNDPNSVVVNVVSLVVFWDKDWDDLVSTDPVSSDPRITIMMIHGDDPPD